Protein AF-A0A7C3HJP2-F1 (afdb_monomer)

Structure (mmCIF, N/CA/C/O backbone):
data_AF-A0A7C3HJP2-F1
#
_entry.id   AF-A0A7C3HJP2-F1
#
loop_
_atom_site.group_PDB
_atom_site.id
_atom_site.type_symbol
_atom_site.label_atom_id
_atom_site.label_alt_id
_atom_site.label_comp_id
_atom_site.label_asym_id
_atom_site.label_entity_id
_atom_site.label_seq_id
_atom_site.pdbx_PDB_ins_code
_atom_site.Cartn_x
_atom_site.Cartn_y
_atom_site.Cartn_z
_atom_site.occupancy
_atom_site.B_iso_or_equiv
_atom_site.auth_seq_id
_atom_site.auth_comp_id
_atom_site.auth_asym_id
_atom_site.auth_atom_id
_atom_site.pdbx_PDB_model_num
ATOM 1 N N . ALA A 1 1 ? 11.685 3.935 -29.382 1.00 89.31 1 ALA A N 1
ATOM 2 C CA . ALA A 1 1 ? 12.474 3.328 -28.287 1.00 89.31 1 ALA A CA 1
ATOM 3 C C . ALA A 1 1 ? 11.681 2.148 -27.738 1.00 89.31 1 ALA A C 1
ATOM 5 O O . ALA A 1 1 ? 10.467 2.251 -27.774 1.00 89.31 1 ALA A O 1
ATOM 6 N N . GLN A 1 2 ? 12.318 1.067 -27.275 1.00 95.06 2 GLN A N 1
ATOM 7 C CA . GLN A 1 2 ? 11.624 -0.051 -26.596 1.00 95.06 2 GLN A CA 1
ATOM 8 C C . GLN A 1 2 ? 11.601 0.114 -25.067 1.00 95.06 2 GLN A C 1
ATOM 10 O O . GLN A 1 2 ? 10.672 -0.340 -24.410 1.00 95.06 2 GLN A O 1
ATOM 15 N N . VAL A 1 3 ? 12.591 0.819 -24.507 1.00 98.31 3 VAL A N 1
ATOM 16 C CA . VAL A 1 3 ? 12.667 1.196 -23.088 1.00 98.31 3 VAL A CA 1
ATOM 17 C C . VAL A 1 3 ? 12.868 2.707 -22.991 1.00 98.31 3 VAL A C 1
ATOM 19 O O . VAL A 1 3 ? 13.673 3.271 -23.735 1.00 98.31 3 VAL A O 1
ATOM 22 N N . ILE A 1 4 ? 12.176 3.356 -22.059 1.00 98.56 4 ILE A N 1
ATOM 23 C CA . ILE A 1 4 ? 12.398 4.746 -21.651 1.00 98.56 4 ILE A CA 1
ATOM 24 C C . ILE A 1 4 ? 12.778 4.746 -20.170 1.00 98.56 4 ILE A C 1
ATOM 26 O O . ILE A 1 4 ? 12.015 4.268 -19.337 1.00 98.56 4 ILE A O 1
ATOM 30 N N . ASN A 1 5 ? 13.939 5.308 -19.832 1.00 98.69 5 ASN A N 1
ATOM 31 C CA . ASN A 1 5 ? 14.351 5.521 -18.446 1.00 98.69 5 ASN A CA 1
ATOM 32 C C . ASN A 1 5 ? 13.962 6.935 -17.986 1.00 98.69 5 ASN A C 1
ATOM 34 O O . ASN A 1 5 ? 14.477 7.924 -18.510 1.00 98.69 5 ASN A O 1
ATOM 38 N N . MET A 1 6 ? 13.097 7.023 -16.981 1.00 98.06 6 MET A N 1
ATOM 39 C CA . MET A 1 6 ? 12.655 8.247 -16.319 1.00 98.06 6 MET A CA 1
ATOM 40 C C . MET A 1 6 ? 13.252 8.320 -14.908 1.00 98.06 6 MET A C 1
ATOM 42 O O . MET A 1 6 ? 12.597 8.032 -13.910 1.00 98.06 6 MET A O 1
ATOM 46 N N . SER A 1 7 ? 14.515 8.744 -14.819 1.00 97.50 7 SER A N 1
ATOM 47 C CA . SER A 1 7 ? 15.210 9.023 -13.549 1.00 97.50 7 SER A CA 1
ATOM 48 C C . SER A 1 7 ? 14.769 10.356 -12.916 1.00 97.50 7 SER A C 1
ATOM 50 O O . SER A 1 7 ? 15.609 11.175 -12.543 1.00 97.50 7 SER A O 1
ATOM 52 N N . LEU A 1 8 ? 13.459 10.585 -12.833 1.00 93.00 8 LEU A N 1
ATOM 53 C CA . LEU A 1 8 ? 12.818 11.784 -12.294 1.00 93.00 8 LEU A CA 1
ATOM 54 C C . LEU A 1 8 ? 11.601 11.390 -11.458 1.00 93.00 8 LEU A C 1
ATOM 56 O O . LEU A 1 8 ? 10.994 10.351 -11.714 1.00 93.00 8 LEU A O 1
ATOM 60 N N . SER A 1 9 ? 11.209 12.252 -10.527 1.00 91.88 9 SER A N 1
ATOM 61 C CA . SER A 1 9 ? 9.939 12.136 -9.820 1.00 91.88 9 SER A CA 1
ATOM 62 C C . SER A 1 9 ? 9.356 13.514 -9.497 1.00 91.88 9 SER A C 1
ATOM 64 O O . SER A 1 9 ? 10.045 14.536 -9.567 1.00 91.88 9 SER A O 1
ATOM 66 N N . MET A 1 10 ? 8.053 13.551 -9.235 1.00 92.44 10 MET A N 1
ATOM 67 C CA . MET A 1 10 ? 7.286 14.751 -8.922 1.00 92.44 10 MET A CA 1
ATOM 68 C C . MET A 1 10 ? 6.106 14.377 -8.026 1.00 92.44 10 MET A C 1
ATOM 70 O O . MET A 1 10 ? 5.335 13.478 -8.360 1.00 92.44 10 MET A O 1
ATOM 74 N N . ALA A 1 11 ? 5.920 15.111 -6.930 1.00 93.62 11 ALA A N 1
ATOM 75 C CA . ALA A 1 11 ? 4.782 14.914 -6.041 1.00 93.62 11 ALA A CA 1
ATOM 76 C C . ALA A 1 11 ? 3.437 15.104 -6.770 1.00 93.62 11 ALA A C 1
ATOM 78 O O . ALA A 1 11 ? 3.261 16.040 -7.556 1.00 93.62 11 ALA A O 1
ATOM 79 N N . GLY A 1 12 ? 2.471 14.243 -6.455 1.00 95.12 12 GLY A N 1
ATOM 80 C CA . GLY A 1 12 ? 1.111 14.294 -6.976 1.00 95.12 12 GLY A CA 1
ATOM 81 C C . GLY A 1 12 ? 0.896 13.537 -8.289 1.00 95.12 12 GLY A C 1
ATOM 82 O O . GLY A 1 12 ? 1.823 13.104 -8.979 1.00 95.12 12 GLY A O 1
ATOM 83 N N . TYR A 1 13 ? -0.380 13.390 -8.644 1.00 96.25 13 TYR A N 1
ATOM 84 C CA . TYR A 1 13 ? -0.814 12.720 -9.864 1.00 96.25 13 TYR A CA 1
ATOM 85 C C . TYR A 1 13 ? -0.793 13.663 -11.074 1.00 96.25 13 TYR A C 1
ATOM 87 O O . TYR A 1 13 ? -1.456 14.704 -11.096 1.00 96.25 13 TYR A O 1
ATOM 95 N N . SER A 1 14 ? -0.087 13.268 -12.135 1.00 97.12 14 SER A N 1
ATOM 96 C CA . SER A 1 14 ? -0.041 13.999 -13.402 1.00 97.12 14 SER A CA 1
ATOM 97 C C . SER A 1 14 ? -0.847 13.293 -14.490 1.00 97.12 14 SER A C 1
ATOM 99 O O . SER A 1 14 ? -0.404 12.308 -15.082 1.00 97.12 14 SER A O 1
ATOM 101 N N . LYS A 1 15 ? -2.012 13.861 -14.832 1.00 97.19 15 LYS A N 1
ATOM 102 C CA . LYS A 1 15 ? -2.855 13.395 -15.953 1.00 97.19 15 LYS A CA 1
ATOM 103 C C . LYS A 1 15 ? -2.087 13.345 -17.276 1.00 97.19 15 LYS A C 1
ATOM 105 O O . LYS A 1 15 ? -2.233 12.389 -18.032 1.00 97.19 15 LYS A O 1
ATOM 110 N N . THR A 1 16 ? -1.274 14.365 -17.546 1.00 97.44 16 THR A N 1
ATOM 111 C CA . THR A 1 16 ? -0.498 14.473 -18.788 1.00 97.44 16 THR A CA 1
ATOM 112 C C . THR A 1 16 ? 0.578 13.398 -18.865 1.00 97.44 16 THR A C 1
ATOM 114 O O . THR A 1 16 ? 0.720 12.755 -19.902 1.00 97.44 16 THR A O 1
ATOM 117 N N . LEU A 1 17 ? 1.305 13.159 -17.767 1.00 97.12 17 LEU A N 1
ATOM 118 C CA . LEU A 1 17 ? 2.334 12.122 -17.748 1.00 97.12 17 LEU A CA 1
ATOM 119 C C . LEU A 1 17 ? 1.712 10.725 -17.844 1.00 97.12 17 LEU A C 1
ATOM 121 O O . LEU A 1 17 ? 2.202 9.900 -18.606 1.00 97.12 17 LEU A O 1
ATOM 125 N N . ALA A 1 18 ? 0.581 10.491 -17.172 1.00 97.81 18 ALA A N 1
ATOM 126 C CA . ALA A 1 18 ? -0.178 9.251 -17.312 1.00 97.81 18 ALA A CA 1
ATOM 127 C C . ALA A 1 18 ? -0.619 9.005 -18.765 1.00 97.81 18 ALA A C 1
ATOM 129 O O . ALA A 1 18 ? -0.468 7.898 -19.272 1.00 97.81 18 ALA A O 1
ATOM 130 N N . ALA A 1 19 ? -1.116 10.029 -19.467 1.00 98.31 19 ALA A N 1
ATOM 131 C CA . ALA A 1 19 ? -1.471 9.911 -20.881 1.00 98.31 19 ALA A CA 1
ATOM 132 C C . ALA A 1 19 ? -0.251 9.599 -21.769 1.00 98.31 19 ALA A C 1
ATOM 134 O O . ALA A 1 19 ? -0.349 8.766 -22.666 1.00 98.31 19 ALA A O 1
ATOM 135 N N . ALA A 1 20 ? 0.905 10.212 -21.498 1.00 98.12 20 ALA A N 1
ATOM 136 C CA . ALA A 1 20 ? 2.138 9.940 -22.236 1.00 98.12 20 ALA A CA 1
ATOM 137 C C . ALA A 1 20 ? 2.668 8.513 -22.002 1.00 98.12 20 ALA A C 1
ATOM 139 O O . ALA A 1 20 ? 3.122 7.864 -22.943 1.00 98.12 20 ALA A O 1
ATOM 140 N N . ILE A 1 21 ? 2.582 8.002 -20.770 1.00 98.25 21 ILE A N 1
ATOM 141 C CA . ILE A 1 21 ? 2.980 6.624 -20.448 1.00 98.25 21 ILE A CA 1
ATOM 142 C C . ILE A 1 21 ? 2.013 5.612 -21.074 1.00 98.25 21 ILE A C 1
ATOM 144 O O . ILE A 1 21 ? 2.479 4.615 -21.618 1.00 98.25 21 ILE A O 1
ATOM 148 N N . ARG A 1 22 ? 0.699 5.886 -21.094 1.00 98.19 22 ARG A N 1
ATOM 149 C CA . ARG A 1 22 ? -0.275 5.061 -21.838 1.00 98.19 22 ARG A CA 1
ATOM 150 C C . ARG A 1 22 ? 0.005 5.056 -23.338 1.00 98.19 22 ARG A C 1
ATOM 152 O O . ARG A 1 22 ? 0.008 4.000 -23.944 1.00 98.19 22 ARG A O 1
ATOM 159 N N . TYR A 1 23 ? 0.344 6.204 -23.923 1.00 98.38 23 TYR A N 1
ATOM 160 C CA . TYR A 1 23 ? 0.761 6.249 -25.326 1.00 98.38 23 TYR A CA 1
ATOM 161 C C . TYR A 1 23 ? 2.002 5.376 -25.586 1.00 98.38 23 TYR A C 1
ATOM 163 O O . TYR A 1 23 ? 2.083 4.694 -26.605 1.00 98.38 23 TYR A O 1
ATOM 171 N N . ALA A 1 24 ? 2.972 5.374 -24.667 1.00 98.38 24 ALA A N 1
ATOM 172 C CA . ALA A 1 24 ? 4.111 4.462 -24.733 1.00 98.38 24 ALA A CA 1
ATOM 173 C C . ALA A 1 24 ? 3.673 2.986 -24.608 1.00 98.38 24 ALA A C 1
ATOM 175 O O . ALA A 1 24 ? 4.194 2.143 -25.337 1.00 98.38 24 ALA A O 1
ATOM 176 N N . ASP A 1 25 ? 2.695 2.685 -23.751 1.00 97.88 25 ASP A N 1
ATOM 177 C CA . ASP A 1 25 ? 2.131 1.341 -23.561 1.00 97.88 25 ASP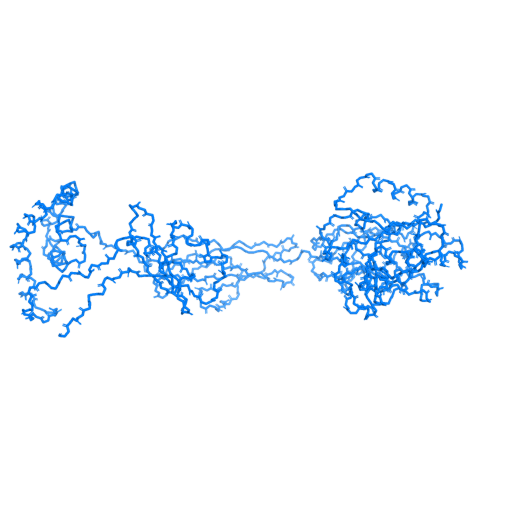 A CA 1
ATOM 178 C C . ASP A 1 25 ? 1.480 0.809 -24.844 1.00 97.88 25 ASP A C 1
ATOM 180 O O . ASP A 1 25 ? 1.841 -0.265 -25.323 1.00 97.88 25 ASP A O 1
ATOM 184 N N . ASP A 1 26 ? 0.629 1.627 -25.472 1.00 97.62 26 ASP A N 1
ATOM 185 C CA . ASP A 1 26 ? -0.052 1.329 -26.741 1.00 97.62 26 ASP A CA 1
ATOM 186 C C . ASP A 1 26 ? 0.934 1.053 -27.895 1.00 97.62 26 ASP A C 1
ATOM 188 O O . ASP A 1 26 ? 0.586 0.419 -28.891 1.00 97.62 26 ASP A O 1
ATOM 192 N N . ASN A 1 27 ? 2.180 1.524 -27.767 1.00 97.81 27 ASN A N 1
ATOM 193 C CA . ASN A 1 27 ? 3.262 1.323 -28.733 1.00 97.81 27 ASN A CA 1
ATOM 194 C C . ASN A 1 27 ? 4.283 0.256 -28.294 1.00 97.81 27 ASN A C 1
ATOM 196 O O . ASN A 1 27 ? 5.352 0.144 -28.898 1.00 97.81 27 ASN A O 1
ATOM 200 N N . GLY A 1 28 ? 3.985 -0.523 -27.252 1.00 97.38 28 GLY A N 1
ATOM 201 C CA . GLY A 1 28 ? 4.834 -1.621 -26.794 1.00 97.38 28 GLY A CA 1
ATOM 202 C C . GLY A 1 28 ? 6.140 -1.178 -26.131 1.00 97.38 28 GLY A C 1
ATOM 203 O O . GLY A 1 28 ? 7.152 -1.875 -26.224 1.00 97.38 28 GLY A O 1
ATOM 204 N N . VAL A 1 29 ? 6.155 -0.001 -25.503 1.00 98.44 29 VAL A N 1
ATOM 205 C CA . VAL A 1 29 ? 7.348 0.593 -24.885 1.00 98.44 29 VAL A CA 1
ATOM 206 C C . VAL A 1 29 ? 7.278 0.452 -23.368 1.00 98.44 29 VAL A C 1
ATOM 208 O O . VAL A 1 29 ? 6.303 0.884 -22.757 1.00 98.44 29 VAL A O 1
ATOM 211 N N . LEU A 1 30 ? 8.329 -0.086 -22.741 1.00 98.44 30 LEU A N 1
ATOM 212 C CA . LEU A 1 30 ? 8.480 -0.059 -21.282 1.00 98.44 30 LEU A CA 1
ATOM 213 C C . LEU A 1 30 ? 8.941 1.314 -20.802 1.00 98.44 30 LEU A C 1
ATOM 215 O O . LEU A 1 30 ? 9.868 1.904 -21.361 1.00 98.44 30 LEU A O 1
ATOM 219 N N . VAL A 1 31 ? 8.343 1.783 -19.713 1.00 98.69 31 VAL A N 1
ATOM 220 C CA . VAL A 1 31 ? 8.785 2.975 -18.989 1.00 98.69 31 VAL A CA 1
ATOM 221 C C . VAL A 1 31 ? 9.338 2.528 -17.643 1.00 98.69 31 VAL A C 1
ATOM 223 O O . VAL A 1 31 ? 8.689 1.782 -16.923 1.00 98.69 31 VAL A O 1
ATOM 226 N N . VAL A 1 32 ? 10.548 2.959 -17.305 1.00 98.88 32 VAL A N 1
ATOM 227 C CA . VAL A 1 32 ? 11.198 2.651 -16.028 1.00 98.88 32 VAL A CA 1
ATOM 228 C C . VAL A 1 32 ? 11.338 3.939 -15.239 1.00 98.88 32 VAL A C 1
ATOM 230 O O . VAL A 1 32 ? 12.030 4.855 -15.674 1.00 98.88 32 VAL A O 1
ATOM 233 N N . SER A 1 33 ? 10.679 4.004 -14.091 1.00 98.69 33 SER A N 1
ATOM 234 C CA . SER A 1 33 ? 10.484 5.215 -13.302 1.00 98.69 33 SER A CA 1
ATOM 235 C C . SER A 1 33 ? 11.201 5.113 -11.962 1.00 98.69 33 SER A C 1
ATOM 237 O O . SER A 1 33 ? 11.043 4.132 -11.238 1.00 98.69 33 SER A O 1
ATOM 239 N N . ALA A 1 34 ? 11.979 6.133 -11.610 1.00 98.75 34 ALA A N 1
ATOM 240 C CA . ALA A 1 34 ? 12.561 6.244 -10.275 1.00 98.75 34 ALA A CA 1
ATOM 241 C C . ALA A 1 34 ? 11.465 6.508 -9.226 1.00 98.75 34 ALA A C 1
ATOM 243 O O . ALA A 1 34 ? 10.575 7.320 -9.467 1.00 98.75 34 ALA A O 1
ATOM 244 N N . ALA A 1 35 ? 11.538 5.845 -8.065 1.00 98.44 35 ALA A N 1
ATOM 245 C CA . ALA A 1 35 ? 10.514 5.973 -7.026 1.00 98.44 35 ALA A CA 1
ATOM 246 C C . ALA A 1 35 ? 10.499 7.336 -6.306 1.00 98.44 35 ALA A C 1
ATOM 248 O O . ALA A 1 35 ? 9.476 7.677 -5.729 1.00 98.44 35 ALA A O 1
ATOM 249 N N . GLY A 1 36 ? 11.600 8.096 -6.331 1.00 98.19 36 GLY A N 1
ATOM 250 C CA . GLY A 1 36 ? 11.768 9.329 -5.548 1.00 98.19 36 GLY A CA 1
ATOM 251 C C . GLY A 1 36 ? 12.754 9.165 -4.386 1.00 98.19 36 GLY A C 1
ATOM 252 O O . GLY A 1 36 ? 13.176 8.048 -4.076 1.00 98.19 36 GLY A O 1
ATOM 253 N N . ASN A 1 37 ? 13.199 10.278 -3.791 1.00 98.12 37 ASN A N 1
ATOM 254 C CA . ASN A 1 37 ? 14.346 10.307 -2.865 1.00 98.12 37 ASN A CA 1
ATOM 255 C C . ASN A 1 37 ? 14.040 10.986 -1.510 1.00 98.12 37 ASN A C 1
ATOM 257 O O . ASN A 1 37 ? 14.921 11.621 -0.931 1.00 98.12 37 ASN A O 1
ATOM 261 N N . ASP A 1 38 ? 12.811 10.851 -1.007 1.00 97.06 38 ASP A N 1
ATOM 262 C CA . ASP A 1 38 ? 12.327 11.516 0.212 1.00 97.06 38 ASP A CA 1
ATOM 263 C C . ASP A 1 38 ? 12.127 10.562 1.414 1.00 97.06 38 ASP A C 1
ATOM 265 O O . ASP A 1 38 ? 11.705 10.991 2.489 1.00 97.06 38 ASP A O 1
ATOM 269 N N . GLY A 1 39 ? 12.417 9.265 1.261 1.00 97.62 39 GLY A N 1
ATOM 270 C CA . GLY A 1 39 ? 12.226 8.235 2.293 1.00 97.62 39 GLY A CA 1
ATOM 271 C C . GLY A 1 39 ? 10.755 7.949 2.630 1.00 97.62 39 GLY A C 1
ATOM 272 O O . GLY A 1 39 ? 10.436 7.499 3.735 1.00 97.62 39 GLY A O 1
ATOM 273 N N . LEU A 1 40 ? 9.838 8.244 1.707 1.00 97.44 40 LEU A N 1
ATOM 274 C CA . LEU A 1 40 ? 8.396 8.186 1.925 1.00 97.44 40 LEU A CA 1
ATOM 275 C C . LEU A 1 40 ? 7.795 6.834 1.526 1.00 97.44 40 LEU A C 1
ATOM 277 O O . LEU A 1 40 ? 8.151 6.249 0.505 1.00 97.44 40 LEU A O 1
ATOM 281 N N . ASP A 1 41 ? 6.809 6.389 2.309 1.00 97.94 41 ASP A N 1
ATOM 282 C CA . ASP A 1 41 ? 5.856 5.367 1.876 1.00 97.94 41 ASP A CA 1
ATOM 283 C C . ASP A 1 41 ? 4.835 5.992 0.914 1.00 97.94 41 ASP A C 1
ATOM 285 O O . ASP A 1 41 ? 4.141 6.954 1.271 1.00 97.94 41 ASP A O 1
ATOM 289 N N . LEU A 1 42 ? 4.767 5.445 -0.295 1.00 97.25 42 LEU A N 1
ATOM 290 C CA . LEU A 1 42 ? 3.890 5.826 -1.394 1.00 97.25 42 LEU A CA 1
ATOM 291 C C . LEU A 1 42 ? 2.659 4.919 -1.506 1.00 97.25 42 LEU A C 1
ATOM 293 O O . LEU A 1 42 ? 1.943 5.005 -2.496 1.00 97.25 42 LEU A O 1
ATOM 297 N N . THR A 1 43 ? 2.411 4.021 -0.548 1.00 93.81 43 THR A N 1
ATOM 298 C CA . THR A 1 43 ? 1.264 3.092 -0.579 1.00 93.81 43 THR A CA 1
ATOM 299 C C . THR A 1 43 ? -0.072 3.828 -0.734 1.00 93.81 43 THR A C 1
ATOM 301 O O . THR A 1 43 ? -0.910 3.387 -1.513 1.00 93.81 43 THR A O 1
ATOM 304 N N . ASP A 1 44 ? -0.224 4.978 -0.068 1.00 91.56 44 ASP A N 1
ATOM 305 C CA . ASP A 1 44 ? -1.429 5.821 -0.097 1.00 91.56 44 ASP A CA 1
ATOM 306 C C . ASP A 1 44 ? -1.123 7.257 -0.582 1.00 91.56 44 ASP A C 1
ATOM 308 O O . ASP A 1 44 ? -1.774 8.221 -0.171 1.00 91.56 44 ASP A O 1
ATOM 312 N N . ARG A 1 45 ? -0.074 7.440 -1.399 1.00 93.81 45 ARG A N 1
ATOM 313 C CA . ARG A 1 45 ? 0.348 8.764 -1.891 1.00 93.81 45 ARG A CA 1
ATOM 314 C C . ARG A 1 45 ? 0.625 8.741 -3.381 1.00 93.81 45 ARG A C 1
ATOM 316 O O . ARG A 1 45 ? 1.245 7.811 -3.878 1.00 93.81 45 ARG A O 1
ATOM 323 N N . ASP A 1 46 ? 0.261 9.827 -4.054 1.00 94.56 46 ASP A N 1
ATOM 324 C CA . ASP A 1 46 ? 0.595 10.021 -5.459 1.00 94.56 46 ASP A CA 1
ATOM 325 C C . ASP A 1 46 ? 1.981 10.656 -5.623 1.00 94.56 46 ASP A C 1
ATOM 327 O O . ASP A 1 46 ? 2.263 11.743 -5.113 1.00 94.56 46 ASP A O 1
ATOM 331 N N . GLU A 1 47 ? 2.812 10.016 -6.434 1.00 96.50 47 GLU A N 1
ATOM 332 C CA . GLU A 1 47 ? 4.067 10.546 -6.963 1.00 96.50 47 GLU A CA 1
ATOM 333 C C . GLU A 1 47 ? 4.231 10.113 -8.422 1.00 96.50 47 GLU A C 1
ATOM 335 O O . GLU A 1 47 ? 4.250 8.926 -8.745 1.00 96.50 47 GLU A O 1
ATOM 340 N N . SER A 1 48 ? 4.311 11.068 -9.339 1.00 97.19 48 SER A N 1
ATOM 341 C CA . SER A 1 48 ? 4.429 10.793 -10.768 1.00 97.19 48 SER A CA 1
ATOM 342 C C . SER A 1 48 ? 5.898 10.811 -11.211 1.00 97.19 48 SER A C 1
ATOM 344 O O . SER A 1 48 ? 6.620 11.734 -10.842 1.00 97.19 48 SER A O 1
ATOM 346 N N . PRO A 1 49 ? 6.354 9.877 -12.065 1.00 97.31 49 PRO A N 1
ATOM 347 C CA . PRO A 1 49 ? 5.604 8.760 -12.643 1.00 97.31 49 PRO A CA 1
ATOM 348 C C . PRO A 1 49 ? 5.538 7.495 -11.773 1.00 97.31 49 PRO A C 1
ATOM 350 O O . PRO A 1 49 ? 4.818 6.572 -12.141 1.00 97.31 49 PRO A O 1
ATOM 353 N N . ALA A 1 50 ? 6.262 7.431 -10.654 1.00 96.38 50 ALA A N 1
ATOM 354 C CA . ALA A 1 50 ? 6.449 6.222 -9.844 1.00 96.38 50 ALA A CA 1
ATOM 355 C C . ALA A 1 50 ? 5.153 5.467 -9.487 1.00 96.38 50 ALA A C 1
ATOM 357 O O . ALA A 1 50 ? 5.115 4.247 -9.541 1.00 96.38 50 ALA A O 1
ATOM 358 N N . THR A 1 51 ? 4.088 6.186 -9.151 1.00 96.69 51 THR A N 1
ATOM 359 C CA . THR A 1 51 ? 2.809 5.629 -8.668 1.00 96.69 51 THR A CA 1
ATOM 360 C C . THR A 1 51 ? 1.753 5.500 -9.763 1.00 96.69 51 THR A C 1
ATOM 362 O O . THR A 1 51 ? 0.649 5.017 -9.517 1.00 96.69 51 THR A O 1
ATOM 365 N N . LEU A 1 52 ? 2.074 5.900 -10.999 1.00 96.25 52 LEU A N 1
ATOM 366 C CA . LEU A 1 52 ? 1.175 5.740 -12.136 1.00 96.25 52 LEU A CA 1
ATOM 367 C C . LEU A 1 52 ? 1.090 4.250 -12.498 1.00 96.25 52 LEU A C 1
ATOM 369 O O . LEU A 1 52 ? 1.948 3.734 -13.220 1.00 96.25 52 LEU A O 1
ATOM 373 N N . ARG A 1 53 ? 0.049 3.569 -11.997 1.00 93.44 53 ARG A N 1
ATOM 374 C CA . ARG A 1 53 ? -0.259 2.157 -12.278 1.00 93.44 53 ARG A CA 1
ATOM 375 C C . ARG A 1 53 ? -0.739 1.982 -13.721 1.00 93.44 53 ARG A C 1
ATOM 377 O O . ARG A 1 53 ? -1.926 1.915 -14.018 1.00 93.44 53 ARG A O 1
ATOM 384 N N . ILE A 1 54 ? 0.212 1.993 -14.645 1.00 95.88 54 ILE A N 1
ATOM 385 C CA . ILE A 1 54 ? 0.010 1.664 -16.055 1.00 95.88 54 ILE A CA 1
ATOM 386 C C . ILE A 1 54 ? 0.860 0.417 -16.326 1.00 95.88 54 ILE A C 1
ATOM 388 O O . ILE A 1 54 ? 2.013 0.384 -15.886 1.00 95.88 54 ILE A O 1
ATOM 392 N N . PRO A 1 55 ? 0.336 -0.617 -17.007 1.00 95.31 55 PRO A N 1
ATOM 393 C CA . PRO A 1 55 ? 1.002 -1.913 -17.121 1.00 95.31 55 PRO A CA 1
ATOM 394 C C . PRO A 1 55 ? 2.467 -1.871 -17.581 1.00 95.31 55 PRO A C 1
ATOM 396 O O . PRO A 1 55 ? 3.277 -2.631 -17.049 1.00 95.31 55 PRO A O 1
ATOM 399 N N . ASN A 1 56 ? 2.843 -0.961 -18.488 1.00 97.31 56 ASN A N 1
ATOM 400 C CA . ASN A 1 56 ? 4.223 -0.798 -18.970 1.00 97.31 56 ASN A CA 1
ATOM 401 C C . ASN A 1 56 ? 5.170 -0.003 -18.057 1.00 97.31 56 ASN A C 1
ATOM 403 O O . ASN A 1 56 ? 6.364 0.059 -18.357 1.00 97.31 56 ASN A O 1
ATOM 407 N N . ASN A 1 57 ? 4.671 0.639 -17.002 1.00 98.25 57 ASN A N 1
ATOM 408 C CA . ASN A 1 57 ? 5.488 1.413 -16.076 1.00 98.25 57 ASN A CA 1
ATOM 409 C C . ASN A 1 57 ? 6.094 0.483 -15.018 1.00 98.25 57 ASN A C 1
ATOM 411 O O . ASN A 1 57 ? 5.377 -0.322 -14.426 1.00 98.25 57 ASN A O 1
ATOM 415 N N . ILE A 1 58 ? 7.402 0.575 -14.792 1.00 98.69 58 ILE A N 1
ATOM 416 C CA . ILE A 1 58 ? 8.128 -0.165 -13.758 1.00 98.69 58 ILE A CA 1
ATOM 417 C C . ILE A 1 58 ? 8.698 0.850 -12.777 1.00 98.69 58 ILE A C 1
ATOM 419 O O . ILE A 1 58 ? 9.613 1.597 -13.121 1.00 98.69 58 ILE A O 1
ATOM 423 N N . SER A 1 59 ? 8.163 0.872 -11.564 1.00 98.56 59 SER A N 1
ATOM 424 C CA . SER A 1 59 ? 8.591 1.771 -10.494 1.00 98.56 59 SER A CA 1
ATOM 425 C C . SER A 1 59 ? 9.719 1.148 -9.670 1.00 98.56 59 SER A C 1
ATOM 427 O O . SER A 1 59 ? 9.621 -0.011 -9.254 1.00 98.56 59 SER A O 1
ATOM 429 N N . VAL A 1 60 ? 10.808 1.897 -9.462 1.00 98.88 60 VAL A N 1
ATOM 430 C CA . VAL A 1 60 ? 12.084 1.358 -8.968 1.00 98.88 60 VAL A CA 1
ATOM 431 C C . VAL A 1 60 ? 12.560 2.060 -7.697 1.00 98.88 60 VAL A C 1
ATOM 433 O O . VAL A 1 60 ? 12.938 3.235 -7.724 1.00 98.88 60 VAL A O 1
ATOM 436 N N . ALA A 1 61 ? 12.623 1.302 -6.601 1.00 98.88 61 ALA A N 1
ATOM 437 C CA . ALA A 1 61 ? 13.279 1.708 -5.359 1.00 98.88 61 ALA A CA 1
ATOM 438 C C . ALA A 1 61 ? 14.807 1.525 -5.422 1.00 98.88 61 ALA A C 1
ATOM 440 O O . ALA A 1 61 ? 15.331 0.679 -6.154 1.00 98.88 61 ALA A O 1
ATOM 441 N N . ALA A 1 62 ? 15.526 2.283 -4.597 1.00 98.81 62 ALA A N 1
ATOM 442 C CA . ALA A 1 62 ? 16.970 2.197 -4.435 1.00 98.81 62 ALA A CA 1
ATOM 443 C C . ALA A 1 62 ? 17.346 1.367 -3.205 1.00 98.81 62 ALA A C 1
ATOM 445 O O . ALA A 1 62 ? 16.836 1.576 -2.104 1.00 98.81 62 ALA A O 1
ATOM 446 N N . ILE A 1 63 ? 18.310 0.469 -3.382 1.00 98.75 63 ILE A N 1
ATOM 447 C CA . ILE A 1 63 ? 18.978 -0.240 -2.284 1.00 98.75 63 ILE A CA 1
ATOM 448 C C . ILE A 1 63 ? 20.463 0.108 -2.222 1.00 98.75 63 ILE A C 1
ATOM 450 O O . ILE A 1 63 ? 21.081 0.503 -3.219 1.00 98.75 63 ILE A O 1
ATOM 454 N N . ILE A 1 64 ? 21.038 -0.094 -1.041 1.00 97.75 64 ILE A N 1
ATOM 455 C CA . ILE A 1 64 ? 22.475 0.031 -0.779 1.00 97.75 64 ILE A CA 1
ATOM 456 C C . ILE A 1 64 ? 23.181 -1.328 -0.910 1.00 97.75 64 ILE A C 1
ATOM 458 O O . ILE A 1 64 ? 22.535 -2.364 -1.067 1.00 97.75 64 ILE A O 1
ATOM 462 N N . GLN A 1 65 ? 24.513 -1.351 -0.794 1.00 94.75 65 GLN A N 1
ATOM 463 C CA . GLN A 1 65 ? 25.341 -2.560 -0.959 1.00 94.75 65 GLN A CA 1
ATOM 464 C C . GLN A 1 65 ? 24.918 -3.730 -0.062 1.00 94.75 65 GLN A C 1
ATOM 466 O O . GLN A 1 65 ? 25.073 -4.884 -0.448 1.00 94.75 65 GLN A O 1
ATOM 471 N N . SER A 1 66 ? 24.379 -3.449 1.128 1.00 94.44 66 SER A N 1
ATOM 472 C CA . SER A 1 66 ? 23.913 -4.483 2.063 1.00 94.44 66 SER A CA 1
ATOM 473 C C . SER A 1 66 ? 22.580 -5.133 1.667 1.00 94.44 66 SER A C 1
ATOM 475 O O . SER A 1 66 ? 22.115 -6.028 2.365 1.00 94.44 66 SER A O 1
ATOM 477 N N . GLY A 1 67 ? 21.933 -4.677 0.589 1.00 94.50 67 GLY A N 1
ATOM 478 C CA . GLY A 1 67 ? 20.603 -5.137 0.183 1.00 94.50 67 GLY A CA 1
ATOM 479 C C . GLY A 1 67 ? 19.450 -4.471 0.940 1.00 94.50 67 GLY A C 1
ATOM 480 O O . GLY A 1 67 ? 18.289 -4.754 0.658 1.00 94.50 67 GLY A O 1
ATOM 481 N N . ARG A 1 68 ? 19.744 -3.573 1.888 1.00 96.06 68 ARG A N 1
ATOM 482 C CA . ARG A 1 68 ? 18.730 -2.751 2.560 1.00 96.06 68 ARG A CA 1
ATOM 483 C C . ARG A 1 68 ? 18.225 -1.655 1.624 1.00 96.06 68 ARG A C 1
ATOM 485 O O . ARG A 1 68 ? 18.999 -1.127 0.823 1.00 96.06 68 ARG A O 1
ATOM 492 N N . LEU A 1 69 ? 16.953 -1.287 1.774 1.00 98.38 69 LEU A N 1
ATOM 493 C CA . LEU A 1 69 ? 16.406 -0.066 1.185 1.00 98.38 69 LEU A CA 1
ATOM 494 C C . LEU A 1 69 ? 17.287 1.125 1.594 1.00 98.38 69 LEU A C 1
ATOM 496 O O . LEU A 1 69 ? 17.681 1.221 2.758 1.00 98.38 69 LEU A O 1
ATOM 500 N N . ALA A 1 70 ? 17.640 1.985 0.641 1.00 98.31 70 ALA A N 1
ATOM 501 C CA . ALA A 1 70 ? 18.365 3.209 0.949 1.00 98.31 70 ALA A CA 1
ATOM 502 C C . ALA A 1 70 ? 17.463 4.148 1.756 1.00 98.31 70 ALA A C 1
ATOM 504 O O . ALA A 1 70 ? 16.284 4.269 1.439 1.00 98.31 70 ALA A O 1
ATOM 505 N N . ASP A 1 71 ? 18.009 4.826 2.768 1.00 97.75 71 ASP A N 1
ATOM 506 C CA . ASP A 1 71 ? 17.206 5.634 3.703 1.00 97.75 71 ASP A CA 1
ATOM 507 C C . ASP A 1 71 ? 16.439 6.772 3.003 1.00 97.75 71 ASP A C 1
ATOM 509 O O . ASP A 1 71 ? 15.377 7.181 3.464 1.00 97.75 71 ASP A O 1
ATOM 513 N N . TYR A 1 72 ? 16.952 7.254 1.867 1.00 98.12 72 TYR A N 1
ATOM 514 C CA . TYR A 1 72 ? 16.284 8.250 1.030 1.00 98.12 72 TYR A CA 1
ATOM 515 C C . TYR A 1 72 ? 15.261 7.639 0.060 1.00 98.12 72 TYR A C 1
ATOM 517 O O . TYR A 1 72 ? 14.464 8.371 -0.504 1.00 98.12 72 TYR A O 1
ATOM 525 N N . SER A 1 73 ? 15.279 6.334 -0.221 1.00 98.62 73 SER A N 1
ATOM 526 C CA . SER A 1 73 ? 14.417 5.770 -1.265 1.00 98.62 73 SER A CA 1
ATOM 527 C C . SER A 1 73 ? 12.960 5.844 -0.842 1.00 98.62 73 SER A C 1
ATOM 529 O O . SER A 1 73 ? 12.583 5.273 0.182 1.00 98.62 73 SER A O 1
ATOM 531 N N . ASN A 1 74 ? 12.121 6.437 -1.687 1.00 98.69 74 ASN A N 1
ATOM 532 C CA . ASN A 1 74 ? 10.689 6.194 -1.582 1.00 98.69 74 ASN A CA 1
ATOM 533 C C . ASN A 1 74 ? 10.410 4.711 -1.878 1.00 98.69 74 ASN A C 1
ATOM 535 O O . ASN A 1 74 ? 11.171 4.033 -2.584 1.00 98.69 74 ASN A O 1
ATOM 539 N N . TYR A 1 75 ? 9.348 4.194 -1.280 1.00 98.62 75 TYR A N 1
ATOM 540 C CA . TYR A 1 75 ? 8.931 2.797 -1.352 1.00 98.62 75 TYR A CA 1
ATOM 541 C C . TYR A 1 75 ? 7.407 2.733 -1.318 1.00 98.62 75 TYR A C 1
ATOM 543 O O . TYR A 1 75 ? 6.753 3.722 -1.020 1.00 98.62 75 TYR A O 1
ATOM 551 N N . GLY A 1 76 ? 6.816 1.587 -1.614 1.00 97.56 76 GLY A N 1
ATOM 552 C CA . GLY A 1 76 ? 5.374 1.423 -1.530 1.00 97.56 76 GLY A CA 1
ATOM 553 C C . GLY A 1 76 ? 4.967 0.003 -1.866 1.00 97.56 76 GLY A C 1
ATOM 554 O O . GLY A 1 76 ? 5.288 -0.511 -2.939 1.00 97.56 76 GLY A O 1
ATOM 555 N N . ARG A 1 77 ? 4.226 -0.627 -0.954 1.00 95.62 77 ARG A N 1
ATOM 556 C CA . ARG A 1 77 ? 3.871 -2.053 -1.024 1.00 95.62 77 ARG A CA 1
ATOM 557 C C . ARG A 1 77 ? 3.048 -2.415 -2.263 1.00 95.62 77 ARG A C 1
ATOM 559 O O . ARG A 1 77 ? 3.088 -3.552 -2.717 1.00 95.62 77 ARG A O 1
ATOM 566 N N . VAL A 1 78 ? 2.292 -1.447 -2.777 1.00 95.44 78 VAL A N 1
ATOM 567 C CA . VAL A 1 78 ? 1.388 -1.587 -3.932 1.00 95.44 78 VAL A CA 1
ATOM 568 C C . VAL A 1 78 ? 1.669 -0.555 -5.029 1.00 95.44 78 VAL A C 1
ATOM 570 O O . VAL A 1 78 ? 0.980 -0.516 -6.042 1.00 95.44 78 VAL A O 1
ATOM 573 N N . THR A 1 79 ? 2.687 0.295 -4.867 1.00 96.25 79 THR A N 1
ATOM 574 C CA . THR A 1 79 ? 2.990 1.398 -5.799 1.00 96.25 79 THR A CA 1
ATOM 575 C C . THR A 1 79 ? 4.408 1.363 -6.363 1.00 96.25 79 THR A C 1
ATOM 577 O O . THR A 1 79 ? 4.626 1.909 -7.440 1.00 96.25 79 THR A O 1
ATOM 580 N N . VAL A 1 80 ? 5.355 0.678 -5.712 1.00 98.31 80 VAL A N 1
ATOM 581 C CA . VAL A 1 80 ? 6.728 0.504 -6.212 1.00 98.31 80 VAL A CA 1
ATOM 582 C C . VAL A 1 80 ? 6.977 -0.965 -6.521 1.00 98.31 80 VAL A C 1
ATOM 584 O O . VAL A 1 80 ? 6.782 -1.812 -5.657 1.00 98.31 80 VAL A O 1
ATOM 587 N N . ASP A 1 81 ? 7.397 -1.297 -7.742 1.00 98.56 81 ASP A N 1
ATOM 588 C CA . ASP A 1 81 ? 7.361 -2.684 -8.212 1.00 98.56 81 ASP A CA 1
ATOM 589 C C . ASP A 1 81 ? 8.572 -3.509 -7.747 1.00 98.56 81 ASP A C 1
ATOM 591 O O . ASP A 1 81 ? 8.429 -4.651 -7.302 1.00 98.56 81 ASP A O 1
ATOM 595 N N . VAL A 1 82 ? 9.779 -2.946 -7.844 1.00 98.69 82 VAL A N 1
ATOM 596 C CA . VAL A 1 82 ? 11.037 -3.668 -7.593 1.00 98.69 82 VAL A CA 1
ATOM 597 C C . VAL A 1 82 ? 12.127 -2.737 -7.074 1.00 98.69 82 VAL A C 1
ATOM 599 O O . VAL A 1 82 ? 12.043 -1.518 -7.214 1.00 98.69 82 VAL A O 1
ATOM 602 N N . ALA A 1 83 ? 13.176 -3.302 -6.480 1.00 98.81 83 ALA A N 1
ATOM 603 C CA . ALA A 1 83 ? 14.359 -2.554 -6.079 1.00 98.81 83 ALA A CA 1
ATOM 604 C C . ALA A 1 83 ? 15.577 -2.838 -6.971 1.00 98.81 83 ALA A C 1
ATOM 606 O O . ALA A 1 83 ? 15.760 -3.942 -7.488 1.00 98.81 83 ALA A O 1
ATOM 607 N N . ALA A 1 84 ? 16.466 -1.855 -7.096 1.00 98.88 84 ALA A N 1
ATOM 608 C CA . ALA A 1 84 ? 17.753 -2.003 -7.770 1.00 98.88 84 ALA A CA 1
ATOM 609 C C . ALA A 1 84 ? 18.860 -1.195 -7.064 1.00 98.88 84 ALA A C 1
ATOM 611 O O . ALA A 1 84 ? 18.557 -0.297 -6.272 1.00 98.88 84 ALA A O 1
ATOM 612 N N . PRO A 1 85 ? 20.151 -1.506 -7.301 1.00 98.75 85 PRO A N 1
ATOM 613 C CA . PRO A 1 85 ? 21.258 -0.772 -6.691 1.00 98.75 85 PRO A CA 1
ATOM 614 C C . PRO A 1 85 ? 21.196 0.730 -6.996 1.00 98.75 85 PRO A C 1
ATOM 616 O O . PRO A 1 85 ? 21.326 1.142 -8.145 1.00 98.75 85 PRO A O 1
ATOM 619 N N . GLY A 1 86 ? 21.006 1.542 -5.955 1.00 98.56 86 GLY A N 1
ATOM 620 C CA . GLY A 1 86 ? 20.971 3.004 -6.047 1.00 98.56 86 GLY A CA 1
ATOM 621 C C . GLY A 1 86 ? 22.072 3.693 -5.242 1.00 98.56 86 GLY A C 1
ATOM 622 O O . GLY A 1 86 ? 22.272 4.886 -5.422 1.00 98.56 86 GLY A O 1
ATOM 623 N N . GLY A 1 87 ? 22.818 2.958 -4.408 1.00 98.44 87 GLY A N 1
ATOM 624 C CA . GLY A 1 87 ? 23.934 3.482 -3.611 1.00 98.44 87 GLY A CA 1
ATOM 625 C C . GLY A 1 87 ? 23.485 4.151 -2.310 1.00 98.44 87 GLY A C 1
ATOM 626 O O . GLY A 1 87 ? 22.320 4.500 -2.152 1.00 98.44 87 GLY A O 1
ATOM 627 N N . ALA A 1 88 ? 24.391 4.308 -1.349 1.00 97.69 88 ALA A N 1
ATOM 628 C CA . ALA A 1 88 ? 24.085 4.981 -0.089 1.00 97.69 88 ALA A CA 1
ATOM 629 C C . ALA A 1 88 ? 24.325 6.488 -0.198 1.00 97.69 88 ALA A C 1
ATOM 631 O O . ALA A 1 88 ? 23.408 7.260 0.080 1.00 97.69 88 ALA A O 1
ATOM 632 N N . HIS A 1 89 ? 25.527 6.921 -0.589 1.00 97.00 89 HIS A N 1
ATOM 633 C CA . HIS A 1 89 ? 25.913 8.335 -0.613 1.00 97.00 89 HIS A CA 1
ATOM 634 C C . HIS A 1 89 ? 26.601 8.712 -1.934 1.00 97.00 89 HIS A C 1
ATOM 636 O O . HIS A 1 89 ? 27.301 7.909 -2.548 1.00 97.00 89 HIS A O 1
ATOM 642 N N . SER A 1 90 ? 26.388 9.948 -2.389 1.00 96.50 90 SER A N 1
ATOM 643 C CA . SER A 1 90 ? 27.118 10.503 -3.535 1.00 96.50 90 SER A CA 1
ATOM 644 C C . SER A 1 90 ? 28.502 10.986 -3.095 1.00 96.50 90 SER A C 1
ATOM 646 O O . SER A 1 90 ? 28.645 11.540 -2.009 1.00 96.50 90 SER A O 1
ATOM 648 N N . GLY A 1 91 ? 29.506 10.842 -3.958 1.00 94.56 91 GLY A N 1
ATOM 649 C CA . GLY A 1 91 ? 30.871 11.325 -3.723 1.00 94.56 91 GLY A CA 1
ATOM 650 C C . GLY A 1 91 ? 31.825 10.315 -3.078 1.00 94.56 91 GLY A C 1
ATOM 651 O O . GLY A 1 91 ? 33.022 10.588 -3.022 1.00 94.56 91 GLY A O 1
ATOM 652 N N . ASP A 1 92 ? 31.345 9.142 -2.657 1.00 94.75 92 ASP A N 1
ATOM 653 C CA . ASP A 1 92 ? 32.185 8.062 -2.135 1.00 94.75 92 ASP A CA 1
ATOM 654 C C . ASP A 1 92 ? 31.826 6.691 -2.734 1.00 94.75 92 ASP A C 1
ATOM 656 O O . ASP A 1 92 ? 30.849 6.536 -3.464 1.00 94.75 92 ASP A O 1
ATOM 660 N N . VAL A 1 93 ? 32.627 5.673 -2.413 1.00 95.12 93 VAL A N 1
ATOM 661 C CA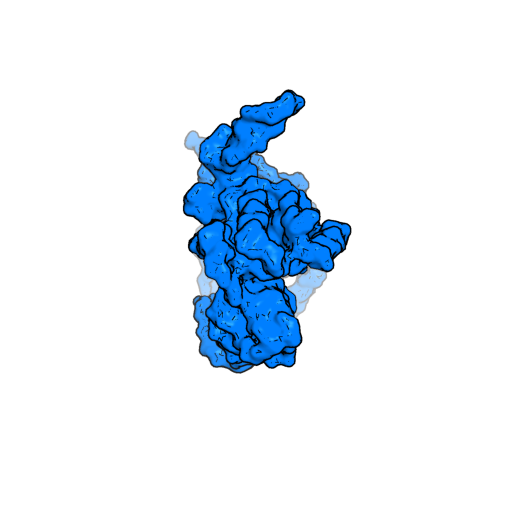 . VAL A 1 93 ? 32.482 4.304 -2.943 1.00 95.12 93 VAL A CA 1
ATOM 662 C C . VAL A 1 93 ? 31.180 3.604 -2.536 1.00 95.12 93 VAL A C 1
ATOM 664 O O . VAL A 1 93 ? 30.897 2.510 -3.023 1.00 95.12 93 VAL A O 1
ATOM 667 N N . SER A 1 94 ? 30.393 4.203 -1.638 1.00 96.62 94 SER A N 1
ATOM 668 C CA . SER A 1 94 ? 29.060 3.718 -1.300 1.00 96.62 94 SER A CA 1
ATOM 669 C C . SER A 1 94 ? 28.004 4.118 -2.346 1.00 96.62 94 SER A C 1
ATOM 671 O O . SER A 1 94 ? 26.913 3.544 -2.347 1.00 96.62 94 SER A O 1
ATOM 673 N N . GLY A 1 95 ? 28.304 5.043 -3.261 1.00 97.31 95 GLY A N 1
ATOM 674 C CA . GLY A 1 95 ? 27.456 5.383 -4.405 1.00 97.31 95 GLY A CA 1
ATOM 675 C C . GLY A 1 95 ? 27.579 4.405 -5.580 1.00 97.31 95 GLY A C 1
ATOM 676 O O . GLY A 1 95 ? 28.347 3.444 -5.559 1.00 97.31 95 GLY A O 1
ATOM 677 N N . ILE A 1 96 ? 26.828 4.670 -6.645 1.00 98.06 96 ILE A N 1
ATOM 678 C CA . ILE A 1 96 ? 26.936 3.991 -7.938 1.00 98.06 96 ILE A CA 1
ATOM 679 C C . ILE A 1 96 ? 27.926 4.758 -8.812 1.00 98.06 96 ILE A C 1
ATOM 681 O O . ILE A 1 96 ? 27.701 5.923 -9.145 1.00 98.06 96 ILE A O 1
ATOM 685 N N . LEU A 1 97 ? 29.019 4.096 -9.190 1.00 96.56 97 LEU A N 1
ATOM 686 C CA . LEU A 1 97 ? 29.991 4.641 -10.132 1.00 96.56 97 LEU A CA 1
ATOM 687 C C . LEU A 1 97 ? 29.387 4.686 -11.535 1.00 96.56 97 LEU A C 1
ATOM 689 O O . LEU A 1 97 ? 28.972 3.657 -12.064 1.00 96.56 97 LEU A O 1
ATOM 693 N N . SER A 1 98 ? 29.374 5.859 -12.157 1.00 95.19 98 SER A N 1
ATOM 694 C CA . SER A 1 98 ? 28.950 6.006 -13.548 1.00 95.19 98 SER A CA 1
ATOM 695 C C . SER A 1 98 ? 29.682 7.154 -14.235 1.00 95.19 98 SER A C 1
ATOM 697 O O . SER A 1 98 ? 30.378 7.945 -13.595 1.00 95.19 98 SER A O 1
ATOM 699 N N . THR A 1 99 ? 29.546 7.232 -15.555 1.00 93.00 99 THR A N 1
ATOM 700 C CA . THR A 1 99 ? 30.085 8.327 -16.365 1.00 93.00 99 THR A CA 1
ATOM 701 C C . THR A 1 99 ? 29.365 9.634 -16.051 1.00 93.00 99 THR A C 1
ATOM 703 O O . THR A 1 99 ? 28.134 9.673 -16.024 1.00 93.00 99 THR A O 1
ATOM 706 N N . LEU A 1 100 ? 30.124 10.712 -15.887 1.00 87.44 100 LEU A N 1
ATOM 707 C CA . LEU A 1 100 ? 29.630 12.065 -15.674 1.00 87.44 100 LEU A CA 1
ATOM 708 C C . LEU A 1 100 ? 29.956 12.963 -16.867 1.00 87.44 100 LEU A C 1
ATOM 710 O O . LEU A 1 100 ? 30.919 12.758 -17.611 1.00 87.44 100 LEU A O 1
ATOM 714 N N . TRP A 1 101 ? 29.133 13.994 -17.035 1.00 80.62 101 TRP A N 1
ATOM 715 C CA . TRP A 1 101 ? 29.384 15.051 -18.000 1.00 80.62 101 TRP A CA 1
ATOM 716 C C . TRP A 1 101 ? 30.222 16.160 -17.358 1.00 80.62 101 TRP A C 1
ATOM 718 O O . TRP A 1 101 ? 29.739 16.853 -16.468 1.00 80.62 101 TRP A O 1
ATOM 728 N N . SER A 1 102 ? 31.448 16.374 -17.838 1.00 70.56 102 SER A N 1
ATOM 729 C CA . SER A 1 102 ? 32.363 17.401 -17.312 1.00 70.56 102 SER A CA 1
ATOM 730 C C . SER A 1 102 ? 32.353 18.721 -18.101 1.00 70.56 102 SER A C 1
ATOM 732 O O . SER A 1 102 ? 33.297 19.502 -18.035 1.00 70.56 102 SER A O 1
ATOM 734 N N . GLY A 1 103 ? 31.315 19.008 -18.897 1.00 66.44 103 GLY A N 1
ATOM 735 C CA . GLY A 1 103 ? 31.225 20.256 -19.678 1.00 66.44 103 GLY A CA 1
ATOM 736 C C . GLY A 1 103 ? 32.162 20.334 -20.895 1.00 66.44 103 GLY A C 1
ATOM 737 O O . GLY A 1 103 ? 31.827 21.014 -21.860 1.00 66.44 103 GLY A O 1
ATOM 738 N N . ALA A 1 104 ? 33.279 19.600 -20.894 1.00 68.81 104 ALA A N 1
ATOM 739 C CA . ALA A 1 104 ? 34.276 19.551 -21.969 1.00 68.81 104 ALA A CA 1
ATOM 740 C C . ALA A 1 104 ? 34.130 18.342 -22.920 1.00 68.81 104 ALA A C 1
ATOM 742 O O . ALA A 1 104 ? 34.925 18.190 -23.842 1.00 68.81 104 ALA A O 1
ATOM 743 N N . GLY A 1 105 ? 33.100 17.510 -22.726 1.00 56.38 105 GLY A N 1
ATOM 744 C CA . GLY A 1 105 ? 32.831 16.330 -23.549 1.00 56.38 105 GLY A CA 1
ATOM 745 C C . GLY A 1 105 ? 33.631 15.101 -23.112 1.00 56.38 105 GLY A C 1
ATOM 746 O O . GLY A 1 105 ? 34.760 14.925 -23.540 1.00 56.38 105 GLY A O 1
ATOM 747 N N . LEU A 1 106 ? 32.969 14.244 -22.321 1.00 62.47 106 LEU A N 1
ATOM 748 C CA . LEU A 1 106 ? 33.341 12.875 -21.917 1.00 62.47 106 LEU A CA 1
ATOM 749 C C . LEU A 1 106 ? 34.706 12.700 -21.219 1.00 62.47 106 LEU A C 1
ATOM 751 O O . LEU A 1 106 ? 35.758 12.973 -21.784 1.00 62.47 106 LEU A O 1
ATOM 755 N N . GLY A 1 107 ? 34.703 12.111 -20.017 1.00 63.94 107 GLY A N 1
ATOM 756 C CA . GLY A 1 107 ? 35.949 11.598 -19.432 1.00 63.94 107 GLY A CA 1
ATOM 757 C C . GLY A 1 107 ? 35.972 11.377 -17.925 1.00 63.94 107 GLY A C 1
ATOM 758 O O . GLY A 1 107 ? 36.916 10.764 -17.435 1.00 63.94 107 GLY A O 1
ATOM 759 N N . GLU A 1 108 ? 34.966 11.834 -17.183 1.00 84.94 108 GLU A N 1
ATOM 760 C CA . GLU A 1 108 ? 34.960 11.693 -15.727 1.00 84.94 108 GLU A CA 1
ATOM 761 C C . GLU A 1 108 ? 33.991 10.605 -15.282 1.00 84.94 108 GLU A C 1
ATOM 763 O O . GLU A 1 108 ? 32.895 10.455 -15.821 1.00 84.94 108 GLU A O 1
ATOM 768 N N . TYR A 1 109 ? 34.416 9.837 -14.287 1.00 91.38 109 TYR A N 1
ATOM 769 C CA . TYR A 1 109 ? 33.555 8.932 -13.545 1.00 91.38 109 TYR A CA 1
ATOM 770 C C . TYR A 1 109 ? 33.322 9.532 -12.168 1.00 91.38 109 TYR A C 1
ATOM 772 O O . TYR A 1 109 ? 34.224 10.137 -11.588 1.00 91.38 109 TYR A O 1
ATOM 780 N N . GLY A 1 110 ? 32.134 9.326 -11.620 1.00 93.25 110 GLY A N 1
ATOM 781 C CA . GLY A 1 110 ? 31.854 9.698 -10.245 1.00 93.25 110 GLY A CA 1
ATOM 782 C C . GLY A 1 110 ? 30.803 8.805 -9.622 1.00 93.25 110 GLY A C 1
ATOM 783 O O . GLY A 1 110 ? 30.064 8.101 -10.311 1.00 93.25 110 GLY A O 1
ATOM 784 N N . TYR A 1 111 ? 30.778 8.832 -8.297 1.00 96.44 111 TYR A N 1
ATOM 785 C CA . TYR A 1 111 ? 29.827 8.080 -7.500 1.00 96.44 111 TYR A CA 1
ATOM 786 C C . TYR A 1 111 ? 28.615 8.951 -7.190 1.00 96.44 111 TYR A C 1
ATOM 788 O O . TYR A 1 111 ? 28.754 9.997 -6.555 1.00 96.44 111 TYR A O 1
ATOM 796 N N . LEU A 1 112 ? 27.433 8.512 -7.616 1.00 96.88 112 LEU A N 1
ATOM 797 C CA . LEU A 1 112 ? 26.157 9.149 -7.288 1.00 96.88 112 LEU A CA 1
ATOM 798 C C . LEU A 1 112 ? 25.231 8.161 -6.582 1.00 96.88 112 LEU A C 1
ATOM 800 O O . LEU A 1 112 ? 25.305 6.959 -6.825 1.00 96.88 112 LEU A O 1
ATOM 804 N N . ALA A 1 113 ? 24.346 8.666 -5.732 1.00 98.31 113 ALA A N 1
ATOM 805 C CA . ALA A 1 113 ? 23.311 7.884 -5.072 1.00 98.31 113 ALA A CA 1
ATOM 806 C C . ALA A 1 113 ? 21.916 8.437 -5.382 1.00 98.31 113 ALA A C 1
ATOM 808 O O . ALA A 1 113 ? 21.725 9.653 -5.447 1.00 98.31 113 ALA A O 1
ATOM 809 N N . GLY A 1 114 ? 20.946 7.544 -5.571 1.00 98.38 114 GLY A N 1
ATOM 810 C CA . GLY A 1 114 ? 19.552 7.901 -5.817 1.00 98.38 114 GLY A CA 1
ATOM 811 C C . GLY A 1 114 ? 18.743 6.780 -6.468 1.00 98.38 114 GLY A C 1
ATOM 812 O O . GLY A 1 114 ? 19.283 5.895 -7.136 1.00 98.38 114 GLY A O 1
ATOM 813 N N . THR A 1 115 ? 17.415 6.871 -6.390 1.00 98.62 115 THR A N 1
ATOM 814 C CA . THR A 1 115 ? 16.512 6.074 -7.246 1.00 98.62 115 THR A CA 1
ATOM 815 C C . THR A 1 115 ? 16.738 6.368 -8.731 1.00 98.62 115 THR A C 1
ATOM 817 O O . THR A 1 115 ? 16.602 5.477 -9.568 1.00 98.62 115 THR A O 1
ATOM 820 N N . SER A 1 116 ? 17.232 7.568 -9.056 1.00 98.00 116 SER A N 1
ATOM 821 C CA . SER A 1 116 ? 17.741 7.940 -10.380 1.00 98.00 116 SER A CA 1
ATOM 822 C C . SER A 1 116 ? 18.911 7.074 -10.868 1.00 98.00 116 SER A C 1
ATOM 824 O O . SER A 1 116 ? 19.088 6.968 -12.081 1.00 98.00 116 SER A O 1
ATOM 826 N N . MET A 1 117 ? 19.685 6.458 -9.966 1.00 98.50 117 MET A N 1
ATOM 827 C CA . MET A 1 117 ? 20.757 5.501 -10.277 1.00 98.50 117 MET A CA 1
ATOM 828 C C . MET A 1 117 ? 20.253 4.050 -10.255 1.00 98.50 117 MET A C 1
ATOM 830 O O . MET A 1 117 ? 20.793 3.207 -10.967 1.00 98.50 117 MET A O 1
ATOM 834 N N . ALA A 1 118 ? 19.185 3.755 -9.511 1.00 98.81 118 ALA A N 1
ATOM 835 C CA . ALA A 1 118 ? 18.540 2.442 -9.503 1.00 98.81 118 ALA A CA 1
ATOM 836 C C . ALA A 1 118 ? 17.750 2.164 -10.798 1.00 98.81 118 ALA A C 1
ATOM 838 O O . ALA A 1 118 ? 17.936 1.119 -11.421 1.00 98.81 118 ALA A O 1
ATOM 839 N N . ALA A 1 119 ? 16.927 3.118 -11.248 1.00 98.81 119 ALA A N 1
ATOM 840 C CA . ALA A 1 119 ? 16.123 3.017 -12.470 1.00 98.81 119 ALA A CA 1
ATOM 841 C C . ALA A 1 119 ? 16.915 2.563 -13.722 1.00 98.81 119 ALA A C 1
ATOM 843 O O . ALA A 1 119 ? 16.492 1.599 -14.368 1.00 98.81 119 ALA A O 1
ATOM 844 N N . PRO A 1 120 ? 18.097 3.126 -14.053 1.00 98.69 120 PRO A N 1
ATOM 845 C CA . PRO A 1 120 ? 18.835 2.711 -15.243 1.00 98.69 120 PRO A CA 1
ATOM 846 C C . PRO A 1 120 ? 19.358 1.270 -15.179 1.00 98.69 120 PRO A C 1
ATOM 848 O O . PRO A 1 120 ? 19.535 0.663 -16.234 1.00 98.69 120 PRO A O 1
ATOM 851 N N . HIS A 1 121 ? 19.544 0.674 -13.993 1.00 98.88 121 HIS A N 1
ATOM 852 C CA . HIS A 1 121 ? 19.853 -0.758 -13.898 1.00 98.88 121 HIS A CA 1
ATOM 853 C C . HIS A 1 121 ? 18.679 -1.619 -14.384 1.00 98.88 121 HIS A C 1
ATOM 855 O O . HIS A 1 121 ? 18.884 -2.591 -15.108 1.00 98.88 121 HIS A O 1
ATOM 861 N N . VAL A 1 122 ? 17.444 -1.247 -14.031 1.00 98.88 122 VAL A N 1
ATOM 862 C CA . VAL A 1 122 ? 16.228 -1.942 -14.487 1.00 98.88 122 VAL A CA 1
ATOM 863 C C . VAL A 1 122 ? 15.997 -1.708 -15.981 1.00 98.88 122 VAL A C 1
ATOM 865 O O . VAL A 1 122 ? 15.684 -2.648 -16.708 1.00 98.88 122 VAL A O 1
ATOM 868 N N . ALA A 1 123 ? 16.218 -0.484 -16.469 1.00 98.81 123 ALA A N 1
ATOM 869 C CA . ALA A 1 123 ? 16.130 -0.177 -17.897 1.00 98.81 123 ALA A CA 1
ATOM 870 C C . ALA A 1 123 ? 17.166 -0.960 -18.723 1.00 98.81 123 ALA A C 1
ATOM 872 O O . ALA A 1 123 ? 16.836 -1.512 -19.774 1.00 98.81 123 ALA A O 1
ATOM 873 N N . GLY A 1 124 ? 18.404 -1.059 -18.226 1.00 98.69 124 GLY A N 1
ATOM 874 C CA . GLY A 1 124 ? 19.456 -1.880 -18.821 1.00 98.69 124 GLY A CA 1
ATOM 875 C C . GLY A 1 124 ? 19.109 -3.369 -18.816 1.00 98.69 124 GLY A C 1
ATOM 876 O O . GLY A 1 124 ? 19.320 -4.045 -19.820 1.00 98.69 124 GLY A O 1
ATOM 877 N N . LEU A 1 125 ? 18.506 -3.872 -17.733 1.00 98.62 125 LEU A N 1
ATOM 878 C CA . LEU A 1 125 ? 18.020 -5.250 -17.663 1.00 98.62 125 LEU A CA 1
ATOM 879 C C . LEU A 1 125 ? 16.907 -5.524 -18.685 1.00 98.62 125 LEU A C 1
ATOM 881 O O . LEU A 1 125 ? 16.963 -6.533 -19.382 1.00 98.62 125 LEU A O 1
ATOM 885 N N . ALA A 1 126 ? 15.934 -4.623 -18.831 1.00 98.50 126 ALA A N 1
ATOM 886 C CA . ALA A 1 126 ? 14.893 -4.751 -19.852 1.00 98.50 126 ALA A CA 1
ATOM 887 C C . ALA A 1 126 ? 15.492 -4.825 -21.267 1.00 98.50 126 ALA A C 1
ATOM 889 O O . ALA A 1 126 ? 15.120 -5.692 -22.059 1.00 98.50 126 ALA A O 1
ATOM 890 N N . ALA A 1 127 ? 16.468 -3.962 -21.568 1.00 98.31 127 ALA A N 1
ATOM 891 C CA . ALA A 1 127 ? 17.186 -3.993 -22.839 1.00 98.31 127 ALA A CA 1
ATOM 892 C C . ALA A 1 127 ? 17.974 -5.301 -23.033 1.00 98.31 127 ALA A C 1
ATOM 894 O O . ALA A 1 127 ? 17.985 -5.845 -24.134 1.00 98.31 127 ALA A O 1
ATOM 895 N N . LEU A 1 128 ? 18.595 -5.831 -21.975 1.00 97.94 128 LEU A N 1
ATOM 896 C CA . LEU A 1 128 ? 19.319 -7.102 -22.017 1.00 97.94 128 LEU A CA 1
ATOM 897 C C . LEU A 1 128 ? 18.381 -8.285 -22.296 1.00 97.94 128 LEU A C 1
ATOM 899 O O . LEU A 1 128 ? 18.705 -9.125 -23.131 1.00 97.94 128 LEU A O 1
ATOM 903 N N . ILE A 1 129 ? 17.200 -8.323 -21.670 1.00 97.38 129 ILE A N 1
ATOM 904 C CA . ILE A 1 129 ? 16.174 -9.340 -21.952 1.00 97.38 129 ILE A CA 1
ATOM 905 C C . ILE A 1 129 ? 15.775 -9.285 -23.432 1.00 97.38 129 ILE A C 1
ATOM 907 O O . ILE A 1 129 ? 15.817 -10.310 -24.112 1.00 97.38 129 ILE A O 1
ATOM 911 N N . TRP A 1 130 ? 15.475 -8.099 -23.966 1.00 96.50 130 TRP A N 1
ATOM 912 C CA . TRP A 1 130 ? 15.145 -7.942 -25.387 1.00 96.50 130 TRP A CA 1
ATOM 913 C C . TRP A 1 130 ? 16.297 -8.277 -26.333 1.00 96.50 130 TRP A C 1
ATOM 915 O O . TRP A 1 130 ? 16.058 -8.794 -27.418 1.00 96.50 130 TRP A O 1
ATOM 925 N N . ALA A 1 131 ? 17.545 -8.025 -25.939 1.00 96.12 131 ALA A N 1
ATOM 926 C CA . ALA A 1 131 ? 18.702 -8.426 -26.733 1.00 96.12 131 ALA A CA 1
ATOM 927 C C . ALA A 1 131 ? 18.809 -9.956 -26.857 1.00 96.12 131 ALA A C 1
ATOM 929 O O . ALA A 1 131 ? 19.274 -10.454 -27.881 1.00 96.12 131 ALA A O 1
ATOM 930 N N . THR A 1 132 ? 18.368 -10.698 -25.835 1.00 94.88 132 THR A N 1
ATOM 931 C CA . THR A 1 132 ? 18.340 -12.170 -25.861 1.00 94.88 132 THR A CA 1
ATOM 932 C C . THR A 1 132 ? 17.106 -12.749 -26.547 1.00 94.88 132 THR A C 1
ATOM 934 O O . THR A 1 132 ? 17.202 -13.806 -27.165 1.00 94.88 132 THR A O 1
ATOM 937 N N . ASP A 1 133 ? 15.965 -12.062 -26.473 1.00 93.81 133 ASP A N 1
ATOM 938 C CA . ASP A 1 133 ? 14.706 -12.488 -27.085 1.00 93.81 133 ASP A CA 1
ATOM 939 C C . ASP A 1 133 ? 13.939 -11.271 -27.646 1.00 93.81 133 ASP A C 1
ATOM 941 O O . ASP A 1 133 ? 13.069 -10.695 -26.978 1.00 93.81 133 ASP A O 1
ATOM 945 N N . PRO A 1 134 ? 14.268 -10.836 -28.880 1.00 94.88 134 PRO A N 1
ATOM 946 C CA . PRO A 1 134 ? 13.705 -9.620 -29.471 1.00 94.88 134 PRO A CA 1
ATOM 947 C C . PRO A 1 134 ? 12.207 -9.701 -29.788 1.00 94.88 134 PRO A C 1
ATOM 949 O O . PRO A 1 134 ? 11.596 -8.676 -30.083 1.00 94.88 134 PRO A O 1
ATOM 952 N N . ALA A 1 135 ? 11.621 -10.904 -29.770 1.00 94.62 135 ALA A N 1
ATOM 953 C CA . ALA A 1 135 ? 10.217 -11.133 -30.100 1.00 94.62 135 ALA A CA 1
ATOM 954 C C . ALA A 1 135 ? 9.273 -10.928 -28.904 1.00 94.62 135 ALA A C 1
ATOM 956 O O . ALA A 1 135 ? 8.053 -10.934 -29.080 1.00 94.62 135 ALA A O 1
ATOM 957 N N . LEU A 1 136 ? 9.807 -10.751 -27.690 1.00 94.50 136 LEU A N 1
ATOM 958 C CA . LEU A 1 136 ? 8.983 -10.556 -26.501 1.00 94.50 136 LEU A CA 1
ATOM 959 C C . LEU A 1 136 ? 8.195 -9.250 -26.558 1.00 94.50 136 LEU A C 1
ATOM 961 O O . LEU A 1 136 ? 8.743 -8.173 -26.794 1.00 94.50 136 LEU A O 1
ATOM 965 N N . GLY A 1 137 ? 6.908 -9.343 -26.227 1.00 95.19 137 GLY A N 1
ATOM 966 C CA . GLY A 1 137 ? 6.113 -8.176 -25.863 1.00 95.19 137 GLY A CA 1
ATOM 967 C C . GLY A 1 137 ? 6.614 -7.557 -24.555 1.00 95.19 137 GLY A C 1
ATOM 968 O O . GLY A 1 137 ? 7.091 -8.258 -23.657 1.00 95.19 137 GLY A O 1
ATOM 969 N N . HIS A 1 138 ? 6.462 -6.242 -24.421 1.00 96.81 138 HIS A N 1
ATOM 970 C CA . HIS A 1 138 ? 6.935 -5.461 -23.275 1.00 96.81 138 HIS A CA 1
ATOM 971 C C . HIS A 1 138 ? 6.386 -5.950 -21.930 1.00 96.81 138 HIS A C 1
ATOM 973 O O . HIS A 1 138 ? 7.127 -5.997 -20.950 1.00 96.81 138 HIS A O 1
ATOM 979 N N . TYR A 1 139 ? 5.137 -6.419 -21.881 1.00 96.38 139 TYR A N 1
ATOM 980 C CA . TYR A 1 139 ? 4.572 -7.040 -20.679 1.00 96.38 139 TYR A CA 1
ATOM 981 C C . TYR A 1 139 ? 5.328 -8.293 -20.240 1.00 96.38 139 TYR A C 1
ATOM 983 O O . TYR A 1 139 ? 5.627 -8.439 -19.059 1.00 96.38 139 TYR A O 1
ATOM 991 N N . ARG A 1 140 ? 5.724 -9.173 -21.166 1.00 96.00 140 ARG A N 1
ATOM 992 C CA . ARG A 1 140 ? 6.521 -10.354 -20.801 1.00 96.00 140 ARG A CA 1
ATOM 993 C C . ARG A 1 140 ? 7.907 -9.970 -20.298 1.00 96.00 140 ARG A C 1
ATOM 995 O O . ARG A 1 140 ? 8.402 -10.598 -19.369 1.00 96.00 140 ARG A O 1
ATOM 1002 N N . VAL A 1 141 ? 8.500 -8.903 -20.836 1.00 97.56 141 VAL A N 1
ATOM 1003 C CA . VAL A 1 141 ? 9.766 -8.362 -20.318 1.00 97.56 141 VAL A CA 1
ATOM 1004 C C . VAL A 1 141 ? 9.605 -7.860 -18.881 1.00 97.56 141 VAL A C 1
ATOM 1006 O O . VAL A 1 141 ? 10.387 -8.259 -18.018 1.00 97.56 141 VAL A O 1
ATOM 1009 N N . LYS A 1 142 ? 8.562 -7.070 -18.581 1.00 97.62 142 LYS A N 1
ATOM 1010 C CA . LYS A 1 142 ? 8.247 -6.667 -17.197 1.00 97.62 142 LYS A CA 1
ATOM 1011 C C . LYS A 1 142 ? 8.028 -7.886 -16.297 1.00 97.62 142 LYS A C 1
ATOM 1013 O O . LYS A 1 142 ? 8.621 -7.958 -15.225 1.00 97.62 142 LYS A O 1
ATOM 1018 N N . GLY A 1 143 ? 7.244 -8.866 -16.749 1.00 96.69 143 GLY A N 1
ATOM 1019 C CA . GLY A 1 143 ? 6.997 -10.109 -16.016 1.00 96.69 143 GLY A CA 1
ATOM 1020 C C . GLY A 1 143 ? 8.285 -10.858 -15.667 1.00 96.69 143 GLY A C 1
ATOM 1021 O O . GLY A 1 143 ? 8.473 -11.239 -14.514 1.00 96.69 143 GLY A O 1
ATOM 1022 N N . ARG A 1 144 ? 9.223 -10.993 -16.614 1.00 97.06 144 ARG A N 1
ATOM 1023 C CA . ARG A 1 144 ? 10.537 -11.613 -16.365 1.00 97.06 144 ARG A CA 1
ATOM 1024 C C . ARG A 1 144 ? 11.366 -10.852 -15.329 1.00 97.06 144 ARG A C 1
ATOM 1026 O O . ARG A 1 144 ? 12.005 -11.495 -14.505 1.00 97.06 144 ARG A O 1
ATOM 1033 N N . ILE A 1 145 ? 11.327 -9.518 -15.327 1.00 97.88 145 ILE A N 1
ATOM 1034 C CA . ILE A 1 145 ? 12.030 -8.693 -14.326 1.00 97.88 145 ILE A CA 1
ATOM 1035 C C . ILE A 1 145 ? 11.450 -8.915 -12.924 1.00 97.88 145 ILE A C 1
ATOM 1037 O O . ILE A 1 145 ? 12.205 -9.118 -11.974 1.00 97.88 145 ILE A O 1
ATOM 1041 N N . LEU A 1 146 ? 10.120 -8.890 -12.786 1.00 97.12 146 LEU A N 1
ATOM 1042 C CA . LEU A 1 146 ? 9.462 -9.067 -11.487 1.00 97.12 146 LEU A CA 1
ATOM 1043 C C . LEU A 1 146 ? 9.661 -10.490 -10.950 1.00 97.12 146 LEU A C 1
ATOM 1045 O O . LEU A 1 146 ? 10.094 -10.665 -9.811 1.00 97.12 146 LEU A O 1
ATOM 1049 N N . ASN A 1 147 ? 9.441 -11.503 -11.791 1.00 96.56 147 ASN A N 1
ATOM 1050 C CA . ASN A 1 147 ? 9.618 -12.916 -11.441 1.00 96.56 147 ASN A CA 1
ATOM 1051 C C . ASN A 1 147 ? 11.085 -13.311 -11.226 1.00 96.56 147 ASN A C 1
ATOM 1053 O O . ASN A 1 147 ? 11.381 -14.235 -10.468 1.00 96.56 147 ASN A O 1
ATOM 1057 N N . GLY A 1 148 ? 12.008 -12.629 -11.905 1.00 96.62 148 GLY A N 1
ATOM 1058 C CA . GLY A 1 148 ? 13.447 -12.828 -11.767 1.00 96.62 148 GLY A CA 1
ATOM 1059 C C . GLY A 1 148 ? 14.034 -12.172 -10.520 1.00 96.62 148 GLY A C 1
ATOM 1060 O O . GLY A 1 148 ? 15.169 -12.478 -10.160 1.00 96.62 148 GLY A O 1
ATOM 1061 N N . SER A 1 149 ? 13.287 -11.298 -9.840 1.00 96.44 149 SER A N 1
ATOM 1062 C CA . SER A 1 149 ? 13.770 -10.624 -8.638 1.00 96.44 149 SER A CA 1
ATOM 1063 C C . SER A 1 149 ? 14.119 -11.610 -7.512 1.00 96.44 149 SER A C 1
ATOM 1065 O O . SER A 1 149 ? 13.579 -12.713 -7.398 1.00 96.44 149 SER A O 1
ATOM 1067 N N . VAL A 1 150 ? 15.085 -11.218 -6.683 1.00 96.50 150 VAL A N 1
ATOM 1068 C CA . VAL A 1 150 ? 15.531 -11.969 -5.509 1.00 96.50 150 VAL A CA 1
ATOM 1069 C C . VAL A 1 150 ? 14.916 -11.320 -4.272 1.00 96.50 150 VAL A C 1
ATOM 1071 O O . VAL A 1 150 ? 15.263 -10.167 -3.984 1.00 96.50 150 VAL A O 1
ATOM 1074 N N . PRO A 1 151 ? 14.040 -12.026 -3.532 1.00 95.50 151 PRO A N 1
ATOM 1075 C CA . PRO A 1 151 ? 13.458 -11.511 -2.301 1.00 95.50 151 PRO A CA 1
ATOM 1076 C C . PRO A 1 151 ? 14.531 -11.148 -1.277 1.00 95.50 151 PRO A C 1
ATOM 1078 O O . PRO A 1 151 ? 15.485 -11.901 -1.067 1.00 95.50 151 PRO A O 1
ATOM 1081 N N . LEU A 1 152 ? 14.358 -10.008 -0.614 1.00 96.12 152 LEU A N 1
ATOM 1082 C CA . LEU A 1 152 ? 15.211 -9.574 0.489 1.00 96.12 152 LEU A CA 1
ATOM 1083 C C . LEU A 1 152 ? 14.319 -9.206 1.670 1.00 96.12 152 LEU A C 1
ATOM 1085 O O . LEU A 1 152 ? 13.381 -8.434 1.513 1.00 96.12 152 LEU A O 1
ATOM 1089 N N . ALA A 1 153 ? 14.637 -9.696 2.871 1.00 91.19 153 ALA A N 1
ATOM 1090 C CA . ALA A 1 153 ? 13.807 -9.466 4.059 1.00 91.19 153 ALA A CA 1
ATOM 1091 C C . ALA A 1 153 ? 13.554 -7.971 4.348 1.00 91.19 153 ALA A C 1
ATOM 1093 O O . ALA A 1 153 ? 12.485 -7.600 4.812 1.00 91.19 153 ALA A O 1
ATOM 1094 N N . GLY A 1 154 ? 14.517 -7.096 4.030 1.00 91.88 154 GLY A N 1
ATOM 1095 C CA . GLY A 1 154 ? 14.368 -5.644 4.185 1.00 91.88 154 GLY A CA 1
ATOM 1096 C C . GLY A 1 154 ? 13.465 -4.965 3.147 1.00 91.88 154 GLY A C 1
ATOM 1097 O O . GLY A 1 154 ? 13.230 -3.764 3.261 1.00 91.88 154 GLY A O 1
ATOM 1098 N N . LEU A 1 155 ? 12.998 -5.702 2.137 1.00 96.19 155 LEU A N 1
ATOM 1099 C CA . LEU A 1 155 ? 12.112 -5.230 1.074 1.00 96.19 155 LEU A CA 1
ATOM 1100 C C . LEU A 1 155 ? 10.703 -5.832 1.157 1.00 96.19 155 LEU A C 1
ATOM 1102 O O . LEU A 1 155 ? 9.814 -5.363 0.444 1.00 96.19 155 LEU A O 1
ATOM 1106 N N . ASP A 1 156 ? 10.487 -6.822 2.026 1.00 92.06 156 ASP A N 1
ATOM 1107 C CA . ASP A 1 156 ? 9.158 -7.371 2.278 1.00 92.06 156 ASP A CA 1
ATOM 1108 C C . ASP A 1 156 ? 8.213 -6.267 2.774 1.00 92.06 156 ASP A C 1
ATOM 1110 O O . ASP A 1 156 ? 8.562 -5.453 3.635 1.00 92.06 156 ASP A O 1
ATOM 1114 N N . GLY A 1 157 ? 7.045 -6.166 2.144 1.00 92.62 157 GLY A N 1
ATOM 1115 C CA . GLY A 1 157 ? 6.099 -5.077 2.379 1.00 92.62 157 GLY A CA 1
ATOM 1116 C C . GLY A 1 157 ? 6.569 -3.674 1.956 1.00 92.62 157 GLY A C 1
ATOM 1117 O O . GLY A 1 157 ? 5.839 -2.716 2.195 1.00 92.62 157 GLY A O 1
ATOM 1118 N N . ARG A 1 158 ? 7.750 -3.513 1.337 1.00 96.56 158 ARG A N 1
ATOM 1119 C CA . ARG A 1 158 ? 8.273 -2.211 0.865 1.00 96.56 158 ARG A CA 1
ATOM 1120 C C . ARG A 1 158 ? 8.122 -2.012 -0.640 1.00 96.56 158 ARG A C 1
ATOM 1122 O O . ARG A 1 158 ? 7.961 -0.880 -1.074 1.00 96.56 158 ARG A O 1
ATOM 1129 N N . VAL A 1 159 ? 8.180 -3.078 -1.430 1.00 97.62 159 VAL A N 1
ATOM 1130 C CA . VAL A 1 159 ? 7.939 -3.067 -2.885 1.00 97.62 159 VAL A CA 1
ATOM 1131 C C . VAL A 1 159 ? 7.104 -4.291 -3.260 1.00 97.62 159 VAL A C 1
ATOM 1133 O O . VAL A 1 159 ? 7.152 -5.290 -2.544 1.00 97.62 159 VAL A O 1
ATOM 1136 N N . VAL A 1 160 ? 6.366 -4.244 -4.371 1.00 96.94 160 VAL A N 1
ATOM 1137 C CA . VAL A 1 160 ? 5.432 -5.303 -4.809 1.00 96.94 160 VAL A CA 1
ATOM 1138 C C . VAL A 1 160 ? 6.122 -6.665 -4.906 1.00 96.94 160 VAL A C 1
ATOM 1140 O O . VAL A 1 160 ? 5.622 -7.655 -4.384 1.00 96.94 160 VAL A O 1
ATOM 1143 N N . SER A 1 161 ? 7.299 -6.720 -5.530 1.00 95.50 161 SER A N 1
ATOM 1144 C CA . SER A 1 161 ? 8.079 -7.961 -5.660 1.00 95.50 161 SER A CA 1
ATOM 1145 C C . SER A 1 161 ? 8.740 -8.434 -4.359 1.00 95.50 161 SER A C 1
ATOM 1147 O O . SER A 1 161 ? 9.252 -9.550 -4.308 1.00 95.50 161 SER A O 1
ATOM 1149 N N . GLY A 1 162 ? 8.817 -7.580 -3.331 1.00 95.12 162 GLY A N 1
ATOM 1150 C CA . GLY A 1 162 ? 9.624 -7.815 -2.130 1.00 95.12 162 GLY A CA 1
ATOM 1151 C C . GLY A 1 162 ? 11.123 -8.010 -2.407 1.00 95.12 162 GLY A C 1
ATOM 1152 O O . GLY A 1 162 ? 11.843 -8.538 -1.556 1.00 95.12 162 GLY A O 1
ATOM 1153 N N . GLY A 1 163 ? 11.609 -7.645 -3.601 1.00 96.69 163 GLY A N 1
ATOM 1154 C CA . GLY A 1 163 ? 12.890 -8.126 -4.107 1.00 96.69 163 GLY A CA 1
ATOM 1155 C C . GLY A 1 163 ? 13.725 -7.113 -4.881 1.00 96.69 163 GLY A C 1
ATOM 1156 O O . GLY A 1 163 ? 13.268 -6.062 -5.336 1.00 96.69 163 GLY A O 1
ATOM 1157 N N . ARG A 1 164 ? 15.003 -7.466 -5.023 1.00 98.25 164 ARG A N 1
ATOM 1158 C CA . ARG A 1 164 ? 15.990 -6.784 -5.867 1.00 98.25 164 ARG A CA 1
ATOM 1159 C C . ARG A 1 164 ? 16.022 -7.435 -7.245 1.00 98.25 164 ARG A C 1
ATOM 1161 O O . ARG A 1 164 ? 16.000 -8.660 -7.320 1.00 98.25 164 ARG A O 1
ATOM 1168 N N . ILE A 1 165 ? 16.169 -6.660 -8.319 1.00 98.50 165 ILE A N 1
ATOM 1169 C CA . ILE A 1 165 ? 16.399 -7.227 -9.656 1.00 98.50 165 ILE A CA 1
ATOM 1170 C C . ILE A 1 165 ? 17.617 -8.159 -9.698 1.00 98.50 165 ILE A C 1
ATOM 1172 O O . ILE A 1 165 ? 18.630 -7.939 -9.027 1.00 98.50 165 ILE A O 1
ATOM 1176 N N . ASP A 1 166 ? 17.536 -9.170 -10.555 1.00 98.00 166 ASP A N 1
ATOM 1177 C CA . ASP A 1 166 ? 18.635 -10.085 -10.824 1.00 98.00 166 ASP A CA 1
ATOM 1178 C C . ASP A 1 166 ? 18.650 -10.456 -12.308 1.00 98.00 166 ASP A C 1
ATOM 1180 O O . ASP A 1 166 ? 17.661 -10.953 -12.854 1.00 98.00 166 ASP A O 1
ATOM 1184 N N . ALA A 1 167 ? 19.759 -10.144 -12.979 1.00 97.19 167 ALA A N 1
ATOM 1185 C CA . ALA A 1 167 ? 19.851 -10.284 -14.424 1.00 97.19 167 ALA A CA 1
ATOM 1186 C C . ALA A 1 167 ? 19.863 -11.749 -14.865 1.00 97.19 167 ALA A C 1
ATOM 1188 O O . ALA A 1 167 ? 19.142 -12.106 -15.791 1.00 97.19 167 ALA A O 1
ATOM 1189 N N . GLU A 1 168 ? 20.629 -12.600 -14.184 1.00 96.12 168 GLU A N 1
ATOM 1190 C CA . GLU A 1 168 ? 20.734 -14.021 -14.516 1.00 96.12 168 GLU A CA 1
ATOM 1191 C C . GLU A 1 168 ? 19.370 -14.703 -14.385 1.00 96.12 168 GLU A C 1
ATOM 1193 O O . GLU A 1 168 ? 18.897 -15.351 -15.320 1.00 96.12 168 GLU A O 1
ATOM 1198 N N . ARG A 1 169 ? 18.678 -14.480 -13.263 1.00 95.81 169 ARG A N 1
ATOM 1199 C CA . ARG A 1 169 ? 17.346 -15.055 -13.039 1.00 95.81 169 ARG A CA 1
ATOM 1200 C C . ARG A 1 169 ? 16.314 -14.553 -14.045 1.00 95.81 169 ARG A C 1
ATOM 1202 O O . ARG A 1 169 ? 15.507 -15.348 -14.519 1.00 95.81 169 ARG A O 1
ATOM 1209 N N . SER A 1 170 ? 16.354 -13.269 -14.399 1.00 96.44 170 SER A N 1
ATOM 1210 C CA . SER A 1 170 ? 15.412 -12.680 -15.365 1.00 96.44 170 SER A CA 1
ATOM 1211 C C . SER A 1 170 ? 15.628 -13.186 -16.798 1.00 96.44 170 SER A C 1
ATOM 1213 O O . SER A 1 170 ? 14.695 -13.188 -17.602 1.00 96.44 170 SER A O 1
ATOM 1215 N N . LEU A 1 171 ? 16.842 -13.639 -17.129 1.00 95.12 171 LEU A N 1
ATOM 1216 C CA . LEU A 1 171 ? 17.187 -14.182 -18.445 1.00 95.12 171 LEU A CA 1
ATOM 1217 C C . LEU A 1 171 ? 16.850 -15.671 -18.610 1.00 95.12 171 LEU A C 1
ATOM 1219 O O . LEU A 1 171 ? 16.776 -16.148 -19.739 1.00 95.12 171 LEU A O 1
ATOM 1223 N N . ASN A 1 172 ? 16.556 -16.396 -17.527 1.00 88.31 172 ASN A N 1
ATOM 1224 C CA . ASN A 1 172 ? 16.279 -17.841 -17.550 1.00 88.31 172 ASN A CA 1
ATOM 1225 C C . ASN A 1 172 ? 14.906 -18.238 -18.139 1.00 88.31 172 ASN A C 1
ATOM 1227 O O . ASN A 1 172 ? 14.426 -19.343 -17.894 1.00 88.31 172 ASN A O 1
ATOM 1231 N N . GLY A 1 173 ? 14.253 -17.363 -18.912 1.00 75.75 173 GLY A N 1
ATOM 1232 C CA . GLY A 1 173 ? 13.007 -17.692 -19.617 1.00 75.75 173 GLY A CA 1
ATOM 1233 C C . GLY A 1 173 ? 11.806 -17.960 -18.703 1.00 75.75 173 GLY A C 1
ATOM 1234 O O . GLY A 1 173 ? 10.951 -18.774 -19.042 1.00 75.75 173 GLY A O 1
ATOM 1235 N N . LEU A 1 174 ? 11.740 -17.304 -17.538 1.00 78.19 174 LEU A N 1
ATOM 1236 C CA . LEU A 1 174 ? 10.635 -17.454 -16.585 1.00 78.19 174 LEU A CA 1
ATOM 1237 C C . LEU A 1 174 ? 9.324 -16.891 -17.161 1.00 78.19 174 LEU A C 1
ATOM 1239 O O . LEU A 1 174 ? 9.039 -15.702 -17.039 1.00 78.19 174 LEU A O 1
ATOM 1243 N N . GLU A 1 175 ? 8.492 -17.752 -17.741 1.00 87.12 175 GLU A N 1
ATOM 1244 C CA . GLU A 1 175 ? 7.126 -17.422 -18.180 1.00 87.12 175 GLU A CA 1
ATOM 1245 C C . GLU A 1 175 ? 6.101 -17.718 -17.070 1.00 87.12 175 GLU A C 1
ATOM 1247 O O . GLU A 1 175 ? 5.079 -18.366 -17.288 1.00 87.12 175 GLU A O 1
ATOM 1252 N N . LEU A 1 176 ? 6.405 -17.267 -15.851 1.00 92.94 176 LEU A N 1
ATOM 1253 C CA . LEU A 1 176 ? 5.489 -17.364 -14.715 1.00 92.94 176 LEU A CA 1
ATOM 1254 C C . LEU A 1 176 ? 4.435 -16.243 -14.774 1.00 92.94 176 LEU A C 1
ATOM 1256 O O . LEU A 1 176 ? 4.715 -15.184 -15.355 1.00 92.94 176 LEU A O 1
ATOM 1260 N N . PRO A 1 177 ? 3.254 -16.439 -14.158 1.00 95.06 177 PRO A N 1
ATOM 1261 C CA . PRO A 1 177 ? 2.295 -15.367 -13.924 1.00 95.06 177 PRO A CA 1
ATOM 1262 C C . PRO A 1 177 ? 2.970 -14.168 -13.256 1.00 95.06 177 PRO A C 1
ATOM 1264 O O . PRO A 1 177 ? 3.774 -14.331 -12.340 1.00 95.06 177 PRO A O 1
ATOM 1267 N N . ALA A 1 178 ? 2.664 -12.960 -13.718 1.00 95.50 178 ALA A N 1
ATOM 1268 C CA . ALA A 1 178 ? 3.098 -11.745 -13.041 1.00 95.50 178 ALA A CA 1
ATOM 1269 C C . ALA A 1 178 ? 1.927 -10.778 -12.929 1.00 95.50 178 ALA A C 1
ATOM 1271 O O . ALA A 1 178 ? 1.399 -10.319 -13.944 1.00 95.50 178 ALA A O 1
ATOM 1272 N N . VAL A 1 179 ? 1.526 -10.479 -11.694 1.00 96.44 179 VAL A N 1
ATOM 1273 C CA . VAL A 1 179 ? 0.487 -9.489 -11.412 1.00 96.44 179 VAL A CA 1
ATOM 1274 C C . VAL A 1 179 ? 1.099 -8.092 -11.482 1.00 96.44 179 VAL A C 1
ATOM 1276 O O . VAL A 1 179 ? 2.060 -7.784 -10.780 1.00 96.44 179 VAL A O 1
ATOM 1279 N N . PHE A 1 180 ? 0.558 -7.250 -12.357 1.00 95.56 180 PHE A N 1
ATOM 1280 C CA . PHE A 1 180 ? 1.015 -5.876 -12.549 1.00 95.56 180 PHE A CA 1
ATOM 1281 C C . PHE A 1 180 ? 0.164 -4.868 -11.824 1.00 95.56 180 PHE A C 1
ATOM 1283 O O . PHE A 1 180 ? 0.686 -3.814 -11.501 1.00 95.56 180 PHE A O 1
ATOM 1290 N N . ASP A 1 181 ? -1.119 -5.128 -11.627 1.00 95.12 181 ASP A N 1
ATOM 1291 C CA . ASP A 1 181 ? -1.978 -4.213 -10.894 1.00 95.12 181 ASP A CA 1
ATOM 1292 C C . ASP A 1 181 ? -3.188 -4.942 -10.334 1.00 95.12 181 ASP A C 1
ATOM 1294 O O . ASP A 1 181 ? -3.639 -5.948 -10.892 1.00 95.12 181 ASP A O 1
ATOM 1298 N N . VAL A 1 182 ? -3.708 -4.417 -9.230 1.00 95.88 182 VAL A N 1
ATOM 1299 C CA . VAL A 1 182 ? -4.930 -4.907 -8.604 1.00 95.88 182 VAL A CA 1
ATOM 1300 C C . VAL A 1 182 ? -5.804 -3.718 -8.239 1.00 95.88 182 VAL A C 1
ATOM 1302 O O . VAL A 1 182 ? -5.346 -2.799 -7.564 1.00 95.88 182 VAL A O 1
ATOM 1305 N N . MET A 1 183 ? -7.069 -3.738 -8.659 1.00 94.50 183 MET A N 1
ATOM 1306 C CA . MET A 1 183 ? -8.007 -2.654 -8.389 1.00 94.50 183 MET A CA 1
ATOM 1307 C C . MET A 1 183 ? -9.360 -3.178 -7.884 1.00 94.50 183 MET A C 1
ATOM 1309 O O . MET A 1 183 ? -9.996 -3.975 -8.576 1.00 94.50 183 MET A O 1
ATOM 1313 N N . PRO A 1 184 ? -9.846 -2.690 -6.728 1.00 94.38 184 PRO A N 1
ATOM 1314 C CA . PRO A 1 184 ? -9.114 -1.896 -5.728 1.00 94.38 184 PRO A CA 1
ATOM 1315 C C . PRO A 1 184 ? -8.061 -2.732 -4.962 1.00 94.38 184 PRO A C 1
ATOM 1317 O O . PRO A 1 184 ? -8.184 -3.947 -4.842 1.00 94.38 184 PRO A O 1
ATOM 1320 N N . THR A 1 185 ? -7.041 -2.079 -4.391 1.00 92.12 185 THR A N 1
ATOM 1321 C CA . THR A 1 185 ? -6.016 -2.720 -3.528 1.00 92.12 185 THR A CA 1
ATOM 1322 C C . THR A 1 185 ? -6.461 -2.886 -2.072 1.00 92.12 185 THR A C 1
ATOM 1324 O O . THR A 1 185 ? -5.807 -3.573 -1.284 1.00 92.12 185 THR A O 1
ATOM 1327 N N . ARG A 1 186 ? -7.569 -2.237 -1.712 1.00 91.25 186 ARG A N 1
ATOM 1328 C CA . ARG A 1 186 ? -8.205 -2.229 -0.397 1.00 91.25 186 ARG A CA 1
ATOM 1329 C C . ARG A 1 186 ? -9.705 -2.383 -0.608 1.00 91.25 186 ARG A C 1
ATOM 1331 O O . ARG A 1 186 ? -10.297 -1.574 -1.320 1.00 91.25 186 ARG A O 1
ATOM 1338 N N . LEU A 1 187 ? -10.292 -3.434 -0.049 1.00 90.00 187 LEU A N 1
ATOM 1339 C CA . LEU A 1 187 ? -11.701 -3.761 -0.255 1.00 90.00 187 LEU A CA 1
ATOM 1340 C C . LEU A 1 187 ? -12.277 -4.602 0.882 1.00 90.00 187 LEU A C 1
ATOM 1342 O O . LEU A 1 187 ? -11.523 -5.325 1.537 1.00 90.00 187 LEU A O 1
ATOM 1346 N N . PRO A 1 188 ? -13.600 -4.545 1.105 1.00 83.56 188 PRO A N 1
ATOM 1347 C CA . PRO A 1 188 ? -14.263 -5.430 2.052 1.00 83.56 188 PRO A CA 1
ATOM 1348 C C . PRO A 1 188 ? -14.200 -6.897 1.604 1.00 83.56 188 PRO A C 1
ATOM 1350 O O . PRO A 1 188 ? -13.920 -7.221 0.442 1.00 83.56 188 PRO A O 1
ATOM 1353 N N . ALA A 1 189 ? -14.484 -7.795 2.543 1.00 81.19 189 ALA A N 1
ATOM 1354 C CA . ALA A 1 189 ? -14.719 -9.203 2.252 1.00 81.19 189 ALA A CA 1
ATOM 1355 C C . ALA A 1 189 ? -15.951 -9.378 1.340 1.00 81.19 189 ALA A C 1
ATOM 1357 O O . ALA A 1 189 ? -16.886 -8.577 1.398 1.00 81.19 189 ALA A O 1
ATOM 1358 N N . GLY A 1 190 ? -15.933 -10.376 0.452 1.00 84.88 190 GLY A N 1
ATOM 1359 C CA . GLY A 1 190 ? -16.936 -10.522 -0.618 1.00 84.88 190 GLY A CA 1
ATOM 1360 C C . GLY A 1 190 ? -16.886 -9.425 -1.697 1.00 84.88 190 GLY A C 1
ATOM 1361 O O . GLY A 1 190 ? -17.778 -9.327 -2.538 1.00 84.88 190 GLY A O 1
ATOM 1362 N N . GLY A 1 191 ? -15.865 -8.567 -1.679 1.00 88.88 191 GLY A N 1
ATOM 1363 C CA . GLY A 1 191 ? -15.657 -7.521 -2.672 1.00 88.88 191 GLY A CA 1
ATOM 1364 C C . GLY A 1 191 ? -15.128 -8.074 -3.997 1.00 88.88 191 GLY A C 1
ATOM 1365 O O . GLY A 1 191 ? -14.331 -9.013 -4.027 1.00 88.88 191 GLY A O 1
ATOM 1366 N N . LEU A 1 192 ? -15.537 -7.456 -5.109 1.00 94.81 192 LEU A N 1
ATOM 1367 C CA . LEU A 1 192 ? -14.992 -7.761 -6.432 1.00 94.81 192 LEU A CA 1
ATOM 1368 C C . LEU A 1 192 ? -13.634 -7.070 -6.617 1.00 94.81 192 LEU A C 1
ATOM 1370 O O . LEU A 1 192 ? -13.502 -5.870 -6.371 1.00 94.81 192 LEU A O 1
ATOM 1374 N N . VAL A 1 193 ? -12.647 -7.822 -7.097 1.00 96.31 193 VAL A N 1
ATOM 1375 C CA . VAL A 1 193 ? -11.301 -7.346 -7.409 1.00 96.31 193 VAL A CA 1
ATOM 1376 C C . VAL A 1 193 ? -10.945 -7.638 -8.865 1.00 96.31 193 VAL A C 1
ATOM 1378 O O . VAL A 1 193 ? -11.151 -8.746 -9.356 1.00 96.31 193 VAL A O 1
ATOM 1381 N N . SER A 1 194 ? -10.386 -6.638 -9.545 1.00 97.25 194 SER A N 1
ATOM 1382 C CA . SER A 1 194 ? -9.825 -6.743 -10.892 1.00 97.25 194 SER A CA 1
ATOM 1383 C C . SER A 1 194 ? -8.309 -6.904 -10.812 1.00 97.25 194 SER A C 1
ATOM 1385 O O . SER A 1 194 ? -7.634 -6.118 -10.150 1.00 97.25 194 SER A O 1
ATOM 1387 N N . ILE A 1 195 ? -7.769 -7.900 -11.508 1.00 97.00 195 ILE A N 1
ATOM 1388 C CA . ILE A 1 195 ? -6.363 -8.305 -11.466 1.00 97.00 195 ILE A CA 1
ATOM 1389 C C . ILE A 1 195 ? -5.808 -8.228 -12.883 1.00 97.00 195 ILE A C 1
ATOM 1391 O O . ILE A 1 195 ? -6.251 -8.964 -13.764 1.00 97.00 195 ILE A O 1
ATOM 1395 N N . GLN A 1 196 ? -4.823 -7.360 -13.102 1.00 96.44 196 GLN A N 1
ATOM 1396 C CA . GLN A 1 196 ? -4.176 -7.183 -14.398 1.00 96.44 196 GLN A CA 1
ATOM 1397 C C . GLN A 1 196 ? -2.747 -7.724 -14.371 1.00 96.44 196 GLN A C 1
ATOM 1399 O O . GLN A 1 196 ? -2.004 -7.503 -13.413 1.00 96.44 196 GLN A O 1
ATOM 1404 N N . GLY A 1 197 ? -2.325 -8.401 -15.435 1.00 95.88 197 GLY A N 1
ATOM 1405 C CA . GLY A 1 197 ? -0.969 -8.926 -15.543 1.00 95.88 197 GLY A CA 1
ATOM 1406 C C . GLY A 1 197 ? -0.690 -9.667 -16.843 1.00 95.88 197 GLY A C 1
ATOM 1407 O O . GLY A 1 197 ? -1.290 -9.393 -17.881 1.00 95.88 197 GLY A O 1
ATOM 1408 N N . VAL A 1 198 ? 0.266 -10.591 -16.790 1.00 95.00 198 VAL A N 1
ATOM 1409 C CA . VAL A 1 198 ? 0.683 -11.402 -17.940 1.00 95.00 198 VAL A CA 1
ATOM 1410 C C . VAL A 1 198 ? 0.877 -12.857 -17.532 1.00 95.00 198 VAL A C 1
ATOM 1412 O O . VAL A 1 198 ? 1.158 -13.158 -16.371 1.00 95.00 198 VAL A O 1
ATOM 1415 N N . ASN A 1 199 ? 0.781 -13.753 -18.516 1.00 93.81 199 ASN A N 1
ATOM 1416 C CA . ASN A 1 199 ? 1.002 -15.192 -18.364 1.00 93.81 199 ASN A CA 1
ATOM 1417 C C . ASN A 1 199 ? 0.029 -15.864 -17.380 1.00 93.81 199 ASN A C 1
ATOM 1419 O O . ASN A 1 199 ? 0.379 -16.850 -16.737 1.00 93.81 199 ASN A O 1
ATOM 1423 N N . PHE A 1 200 ? -1.212 -15.372 -17.287 1.00 93.94 200 PHE A N 1
ATOM 1424 C CA . PHE A 1 200 ? -2.240 -16.040 -16.485 1.00 93.94 200 PHE A CA 1
ATOM 1425 C C . PHE A 1 200 ? -2.762 -17.312 -17.177 1.00 93.94 200 PHE A C 1
ATOM 1427 O O . PHE A 1 200 ? -3.160 -18.265 -16.512 1.00 93.94 200 PHE A O 1
ATOM 1434 N N . GLY A 1 201 ? -2.683 -17.377 -18.509 1.00 88.25 201 GLY A N 1
ATOM 1435 C CA . GLY A 1 201 ? -3.216 -18.485 -19.308 1.00 88.25 201 GLY A CA 1
ATOM 1436 C C . GLY A 1 201 ? -4.629 -18.198 -19.821 1.00 88.25 201 GLY A C 1
ATOM 1437 O O . GLY A 1 201 ? -5.256 -17.224 -19.424 1.00 88.25 201 GLY A O 1
ATOM 1438 N N . ALA A 1 202 ? -5.118 -19.022 -20.750 1.00 75.06 202 ALA A N 1
ATOM 1439 C CA . ALA A 1 202 ? -6.304 -18.698 -21.554 1.00 75.06 202 ALA A CA 1
ATOM 1440 C C . ALA A 1 202 ? -7.666 -18.943 -20.863 1.00 75.06 202 ALA A C 1
ATOM 1442 O O . ALA A 1 202 ? -8.679 -18.478 -21.375 1.00 75.06 202 ALA A O 1
ATOM 1443 N N . SER A 1 203 ? -7.720 -19.683 -19.744 1.00 74.88 203 SER A N 1
ATOM 1444 C CA . SER A 1 203 ? -8.939 -19.899 -18.935 1.00 74.88 203 SER A CA 1
ATOM 1445 C C . SER A 1 203 ? -8.653 -20.729 -17.675 1.00 74.88 203 SER A C 1
ATOM 1447 O O . SER A 1 203 ? -7.714 -21.525 -17.691 1.00 74.88 203 SER A O 1
ATOM 1449 N N . ASN A 1 204 ? -9.543 -20.662 -16.673 1.00 70.38 204 ASN A N 1
ATOM 1450 C CA . ASN A 1 204 ? -9.635 -21.601 -15.537 1.00 70.38 204 ASN A CA 1
ATOM 1451 C C . ASN A 1 204 ? -8.371 -21.711 -14.665 1.00 70.38 204 ASN A C 1
ATOM 1453 O O . ASN A 1 204 ? -8.059 -22.794 -14.167 1.00 70.38 204 ASN A O 1
ATOM 1457 N N . GLY A 1 205 ? -7.638 -20.612 -14.496 1.00 86.81 205 GLY A N 1
ATOM 1458 C CA . GLY A 1 205 ? -6.572 -20.552 -13.504 1.00 86.81 205 GLY A CA 1
ATOM 1459 C C . GLY A 1 205 ? -7.108 -20.360 -12.085 1.00 86.81 205 GLY A C 1
ATOM 1460 O O . GLY A 1 205 ? -8.288 -20.076 -11.871 1.00 86.81 205 GLY A O 1
ATOM 1461 N N . GLU A 1 206 ? -6.221 -20.511 -11.111 1.00 93.44 206 GLU A N 1
ATOM 1462 C CA . GLU A 1 206 ? -6.528 -20.271 -9.704 1.00 93.44 206 GLU A CA 1
ATOM 1463 C C . GLU A 1 206 ? -6.121 -18.847 -9.332 1.00 93.44 206 GLU A C 1
ATOM 1465 O O . GLU A 1 206 ? -5.056 -18.371 -9.722 1.00 93.44 206 GLU A O 1
ATOM 1470 N N . VAL A 1 207 ? -6.956 -18.165 -8.558 1.00 95.94 207 VAL A N 1
ATOM 1471 C CA . VAL A 1 207 ? -6.574 -16.921 -7.893 1.00 95.94 207 VAL A CA 1
ATOM 1472 C C . VAL A 1 207 ? -6.651 -17.179 -6.405 1.00 95.94 207 VAL A C 1
ATOM 1474 O O . VAL A 1 207 ? -7.643 -17.729 -5.940 1.00 95.94 207 VAL A O 1
ATOM 1477 N N . SER A 1 208 ? -5.630 -16.775 -5.663 1.00 95.44 208 SER A N 1
ATOM 1478 C CA . SER A 1 208 ? -5.610 -16.910 -4.209 1.00 95.44 208 SER A CA 1
ATOM 1479 C C . SER A 1 208 ? -5.184 -15.613 -3.546 1.00 95.44 208 SER A C 1
ATOM 1481 O O . SER A 1 208 ? -4.312 -14.926 -4.074 1.00 95.44 208 SER A O 1
ATOM 1483 N N . LEU A 1 209 ? -5.720 -15.318 -2.369 1.00 94.94 209 LEU A N 1
ATOM 1484 C CA . LEU A 1 209 ? -5.316 -14.210 -1.513 1.00 94.94 209 LEU A CA 1
ATOM 1485 C C . LEU A 1 209 ? -4.851 -14.763 -0.170 1.00 94.94 209 LEU A C 1
ATOM 1487 O O . LEU A 1 209 ? -5.585 -15.496 0.479 1.00 94.94 209 LEU A O 1
ATOM 1491 N N . ALA A 1 210 ? -3.615 -14.450 0.229 1.00 91.81 210 ALA A N 1
ATOM 1492 C CA . ALA A 1 210 ? -3.007 -15.005 1.445 1.00 91.81 210 ALA A CA 1
ATOM 1493 C C . ALA A 1 210 ? -3.018 -16.554 1.493 1.00 91.81 210 ALA A C 1
ATOM 1495 O O . ALA A 1 210 ? -3.018 -17.150 2.566 1.00 91.81 210 ALA A O 1
ATOM 1496 N N . GLY A 1 211 ? -3.010 -17.204 0.322 1.00 90.56 211 GLY A N 1
ATOM 1497 C CA . GLY A 1 211 ? -3.098 -18.660 0.177 1.00 90.56 211 GLY A CA 1
ATOM 1498 C C . GLY A 1 211 ? -4.523 -19.227 0.152 1.00 90.56 211 GLY A C 1
ATOM 1499 O O . GLY A 1 211 ? -4.681 -20.422 -0.074 1.00 90.56 211 GLY A O 1
ATOM 1500 N N . GLU A 1 212 ? -5.555 -18.402 0.339 1.00 90.94 212 GLU A N 1
ATOM 1501 C CA . GLU A 1 212 ? -6.957 -18.816 0.244 1.00 90.94 212 GLU A CA 1
ATOM 1502 C C . GLU A 1 212 ? -7.499 -18.583 -1.166 1.00 90.94 212 GLU A C 1
ATOM 1504 O O . GLU A 1 212 ? -7.348 -17.495 -1.721 1.00 90.94 212 GLU A O 1
ATOM 1509 N N . ALA A 1 213 ? -8.134 -19.595 -1.756 1.00 93.19 213 ALA A N 1
ATOM 1510 C CA . ALA A 1 213 ? -8.682 -19.505 -3.105 1.00 93.19 213 ALA A CA 1
ATOM 1511 C C . ALA A 1 213 ? -9.840 -18.492 -3.193 1.00 93.19 213 ALA A C 1
ATOM 1513 O O . ALA A 1 213 ? -10.754 -18.487 -2.367 1.00 93.19 213 ALA A O 1
ATOM 1514 N N . LEU A 1 214 ? -9.816 -17.663 -4.235 1.00 94.69 214 LEU A N 1
ATOM 1515 C CA . LEU A 1 214 ? -10.857 -16.699 -4.573 1.00 94.69 214 LEU A CA 1
ATOM 1516 C C . LEU A 1 214 ? -11.860 -17.288 -5.565 1.00 94.69 214 LEU A C 1
ATOM 1518 O O . LEU A 1 214 ? -11.538 -18.164 -6.371 1.00 94.69 214 LEU A O 1
ATOM 1522 N N . THR A 1 215 ? -13.076 -16.740 -5.571 1.00 94.75 215 THR A N 1
ATOM 1523 C CA . THR A 1 215 ? -14.076 -17.114 -6.577 1.00 94.75 215 THR A CA 1
ATOM 1524 C C . THR A 1 215 ? -13.862 -16.296 -7.844 1.00 94.75 215 THR A C 1
ATOM 1526 O O . THR A 1 215 ? -14.218 -15.122 -7.895 1.00 94.75 215 THR A O 1
ATOM 1529 N N . VAL A 1 216 ? -13.306 -16.910 -8.888 1.00 95.44 216 VAL A N 1
ATOM 1530 C CA . VAL A 1 216 ? -13.153 -16.265 -10.201 1.00 95.44 216 VAL A CA 1
ATOM 1531 C C . VAL A 1 216 ? -14.531 -16.010 -10.821 1.00 95.44 216 VAL A C 1
ATOM 1533 O O . VAL A 1 216 ? -15.335 -16.928 -10.989 1.00 95.44 216 VAL A O 1
ATOM 1536 N N . ARG A 1 217 ? -14.803 -14.750 -11.169 1.00 95.62 217 ARG A N 1
ATOM 1537 C CA . ARG A 1 217 ? -16.044 -14.290 -11.813 1.00 95.62 217 ARG A CA 1
ATOM 1538 C C . ARG A 1 217 ? -15.871 -14.101 -13.313 1.00 95.62 217 ARG A C 1
ATOM 1540 O O . ARG A 1 217 ? -16.767 -14.455 -14.078 1.00 95.62 217 ARG A O 1
ATOM 1547 N N . HIS A 1 218 ? -14.717 -13.594 -13.727 1.00 94.69 218 HIS A N 1
ATOM 1548 C CA . HIS A 1 218 ? -14.383 -13.398 -15.129 1.00 94.69 218 HIS A CA 1
ATOM 1549 C C . HIS A 1 218 ? -12.903 -13.678 -15.375 1.00 94.69 218 HIS A C 1
ATOM 1551 O O . HIS A 1 218 ? -12.054 -13.376 -14.542 1.00 94.69 218 HIS A O 1
ATOM 1557 N N . TRP A 1 219 ? -12.602 -14.250 -16.536 1.00 95.38 219 TRP A N 1
ATOM 1558 C CA . TRP A 1 219 ? -11.245 -14.492 -17.004 1.00 95.38 219 TRP A CA 1
ATOM 1559 C C . TRP A 1 219 ? -11.200 -14.149 -18.487 1.00 95.38 219 TRP A C 1
ATOM 1561 O O . TRP A 1 219 ? -11.936 -14.747 -19.280 1.00 95.38 219 TRP A O 1
ATOM 1571 N N . ASP A 1 220 ? -10.390 -13.165 -18.859 1.00 92.88 220 ASP A N 1
ATOM 1572 C CA . ASP A 1 220 ? -10.330 -12.703 -20.238 1.00 92.88 220 ASP A CA 1
ATOM 1573 C C . ASP A 1 220 ? -9.662 -13.735 -21.161 1.00 92.88 220 ASP A C 1
ATOM 1575 O O . ASP A 1 220 ? -8.794 -14.516 -20.771 1.00 92.88 220 ASP A O 1
ATOM 1579 N N . ALA A 1 221 ? -10.043 -13.736 -22.438 1.00 88.12 221 ALA A N 1
ATOM 1580 C CA . ALA A 1 221 ? -9.459 -14.667 -23.406 1.00 88.12 221 ALA A CA 1
ATOM 1581 C C . ALA A 1 221 ? -7.955 -14.411 -23.650 1.00 88.12 221 ALA A C 1
ATOM 1583 O O . ALA A 1 221 ? -7.241 -15.312 -24.093 1.00 88.12 221 ALA A O 1
ATOM 1584 N N . SER A 1 222 ? -7.472 -13.193 -23.375 1.00 85.56 222 SER A N 1
ATOM 1585 C CA . SER A 1 222 ? -6.055 -12.818 -23.465 1.00 85.56 222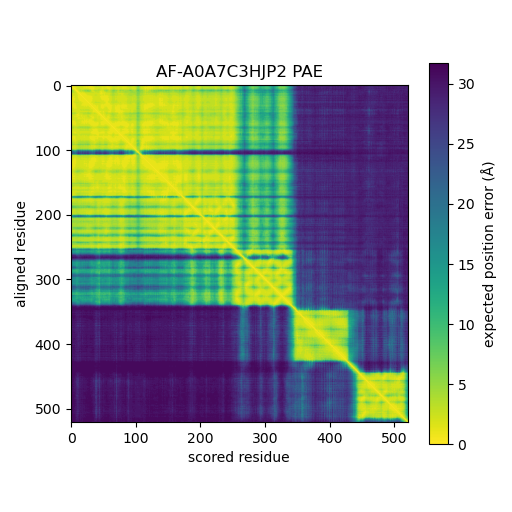 SER A CA 1
ATOM 1586 C C . SER A 1 222 ? -5.192 -13.407 -22.349 1.00 85.56 222 SER A C 1
ATOM 1588 O O . SER A 1 222 ? -3.975 -13.493 -22.525 1.00 85.56 222 SER A O 1
ATOM 1590 N N . GLY A 1 223 ? -5.779 -13.816 -21.221 1.00 86.56 223 GLY A N 1
ATOM 1591 C CA . GLY A 1 223 ? -5.029 -14.259 -20.048 1.00 86.56 223 GLY A CA 1
ATOM 1592 C C . GLY A 1 223 ? -4.225 -13.136 -19.392 1.00 86.56 223 GLY A C 1
ATOM 1593 O O . GLY A 1 223 ? -3.094 -13.367 -18.951 1.00 86.56 223 GLY A O 1
ATOM 1594 N N . SER A 1 224 ? -4.783 -11.925 -19.386 1.00 91.56 224 SER A N 1
ATOM 1595 C CA . SER A 1 224 ? -4.180 -10.701 -18.847 1.00 91.56 224 SER A CA 1
ATOM 1596 C C . SER A 1 224 ? -5.061 -9.960 -17.844 1.00 91.56 224 SER A C 1
ATOM 1598 O O . SER A 1 224 ? -4.562 -9.083 -17.140 1.00 91.56 224 SER A O 1
ATOM 1600 N N . LEU A 1 225 ? -6.346 -10.308 -17.766 1.00 94.75 225 LEU A N 1
ATOM 1601 C CA . LEU A 1 225 ? -7.321 -9.697 -16.875 1.00 94.75 225 LEU A CA 1
ATOM 1602 C C . LEU A 1 225 ? -8.196 -10.776 -16.239 1.00 94.75 225 LEU A C 1
ATOM 1604 O O . LEU A 1 225 ? -8.831 -11.577 -16.928 1.00 94.75 225 LEU A O 1
ATOM 1608 N N . VAL A 1 226 ? -8.254 -10.762 -14.913 1.00 96.25 226 VAL A N 1
ATOM 1609 C CA . VAL A 1 226 ? -9.094 -11.662 -14.123 1.00 96.25 226 VAL A CA 1
ATOM 1610 C C . VAL A 1 226 ? -9.900 -10.835 -13.137 1.00 96.25 226 VAL A C 1
ATOM 1612 O O . VAL A 1 226 ? -9.348 -9.982 -12.450 1.00 96.25 226 VAL A O 1
ATOM 1615 N N . GLU A 1 227 ? -11.196 -11.103 -13.042 1.00 96.75 227 GLU A N 1
ATOM 1616 C CA . GLU A 1 227 ? -12.040 -10.574 -11.975 1.00 96.75 227 GLU A CA 1
ATOM 1617 C C . GLU A 1 227 ? -12.384 -11.711 -11.019 1.00 96.75 227 GLU A C 1
ATOM 1619 O O . GLU A 1 227 ? -12.856 -12.774 -11.436 1.00 96.75 227 GLU A O 1
ATOM 1624 N N . ALA A 1 228 ? -12.151 -11.493 -9.731 1.00 96.31 228 ALA A N 1
ATOM 1625 C CA . ALA A 1 228 ? -12.417 -12.467 -8.685 1.00 96.31 228 ALA A CA 1
ATOM 1626 C C . ALA A 1 228 ? -13.109 -11.803 -7.495 1.00 96.31 228 ALA A C 1
ATOM 1628 O O . ALA A 1 228 ? -13.044 -10.592 -7.318 1.00 96.31 228 ALA A O 1
ATOM 1629 N N . GLU A 1 229 ? -13.786 -12.597 -6.681 1.00 95.19 229 GLU A N 1
ATOM 1630 C CA . GLU A 1 229 ? -14.417 -12.151 -5.443 1.00 95.19 229 GLU A CA 1
ATOM 1631 C C . GLU A 1 229 ? -13.582 -12.604 -4.247 1.00 95.19 229 GLU A C 1
ATOM 1633 O O . GLU A 1 229 ? -13.164 -13.768 -4.182 1.00 95.19 229 GLU A O 1
ATOM 1638 N N . THR A 1 230 ? -13.316 -11.678 -3.326 1.00 91.19 230 THR A N 1
ATOM 1639 C CA . THR A 1 230 ? -12.595 -11.960 -2.080 1.00 91.19 230 THR A CA 1
ATOM 1640 C C . THR A 1 230 ? -13.417 -12.886 -1.181 1.00 91.19 230 THR A C 1
ATOM 1642 O O . THR A 1 230 ? -14.647 -12.907 -1.285 1.00 91.19 230 THR A O 1
ATOM 1645 N N . PRO A 1 231 ? -12.785 -13.683 -0.299 1.00 85.94 231 PRO A N 1
ATOM 1646 C CA . PRO A 1 231 ? -13.539 -14.515 0.627 1.00 85.94 231 PRO A CA 1
ATOM 1647 C C . PRO A 1 231 ? -14.357 -13.630 1.572 1.00 85.94 231 PRO A C 1
ATOM 1649 O O . PRO A 1 231 ? -14.032 -12.458 1.758 1.00 85.94 231 PRO A O 1
ATOM 1652 N N . THR A 1 232 ? -15.402 -14.193 2.179 1.00 82.38 232 THR A N 1
ATOM 1653 C CA . THR A 1 232 ? -16.242 -13.500 3.175 1.00 82.38 232 THR A CA 1
ATOM 1654 C C . THR A 1 232 ? -15.539 -13.321 4.519 1.00 82.38 232 THR A C 1
ATOM 1656 O O . THR A 1 232 ? -15.835 -12.372 5.225 1.00 82.38 232 THR A O 1
ATOM 1659 N N . CYS A 1 233 ? -14.588 -14.196 4.845 1.00 82.06 233 CYS A N 1
ATOM 1660 C CA . CYS A 1 233 ? -13.653 -14.054 5.959 1.00 82.06 233 CYS A CA 1
ATOM 1661 C C . CYS A 1 233 ? -12.268 -14.439 5.443 1.00 82.06 233 CYS A C 1
ATOM 1663 O O . CYS A 1 233 ? -12.158 -15.429 4.723 1.00 82.06 233 CYS A O 1
ATOM 1665 N N . GLY A 1 234 ? -11.228 -13.683 5.776 1.00 81.56 234 GLY A N 1
ATOM 1666 C CA . GLY A 1 234 ? -9.880 -13.979 5.303 1.00 81.56 234 GLY A CA 1
ATOM 1667 C C . GLY A 1 234 ? -8.873 -12.889 5.640 1.00 81.56 234 GLY A C 1
ATOM 1668 O O . GLY A 1 234 ? -9.202 -11.800 6.097 1.00 81.56 234 GLY A O 1
ATOM 1669 N N . ASN A 1 235 ? -7.599 -13.155 5.393 1.00 85.12 235 ASN A N 1
ATOM 1670 C CA . ASN A 1 235 ? -6.547 -12.217 5.769 1.00 85.12 235 ASN A CA 1
ATOM 1671 C C . ASN A 1 235 ? -6.117 -11.327 4.601 1.00 85.12 235 ASN A C 1
ATOM 1673 O O . ASN A 1 235 ? -6.073 -11.744 3.445 1.00 85.12 235 ASN A O 1
ATOM 1677 N N . SER A 1 236 ? -5.720 -10.094 4.927 1.00 91.00 236 SER A N 1
ATOM 1678 C CA . SER A 1 236 ? -4.911 -9.287 4.010 1.00 91.00 236 SER A CA 1
ATOM 1679 C C . SER A 1 236 ? -3.631 -10.044 3.655 1.00 91.00 236 SER A C 1
ATOM 1681 O O . SER A 1 236 ? -3.032 -10.698 4.512 1.00 91.00 236 SER A O 1
ATOM 1683 N N . GLY A 1 237 ? -3.166 -9.930 2.418 1.00 93.06 237 GLY A N 1
ATOM 1684 C CA . GLY A 1 237 ? -1.980 -10.660 1.997 1.00 93.06 237 GLY A CA 1
ATOM 1685 C C . GLY A 1 237 ? -1.676 -10.521 0.521 1.00 93.06 237 GLY A C 1
ATOM 1686 O O . GLY A 1 237 ? -2.226 -9.674 -0.178 1.00 93.06 237 GLY A O 1
ATOM 1687 N N . VAL A 1 238 ? -0.761 -11.361 0.050 1.00 94.25 238 VAL A N 1
ATOM 1688 C CA . VAL A 1 238 ? -0.379 -11.387 -1.359 1.00 94.25 238 VAL A CA 1
ATOM 1689 C C . VAL A 1 238 ? -1.440 -12.147 -2.147 1.00 94.25 238 VAL A C 1
ATOM 1691 O O . VAL A 1 238 ? -1.725 -13.312 -1.865 1.00 94.25 238 VAL A O 1
ATOM 1694 N N . LEU A 1 239 ? -2.013 -11.468 -3.134 1.00 96.31 239 LEU A N 1
ATOM 1695 C CA . LEU A 1 239 ? -2.802 -12.052 -4.200 1.00 96.31 239 LEU A CA 1
ATOM 1696 C C . LEU A 1 239 ? -1.861 -12.684 -5.224 1.00 96.31 239 LEU A C 1
ATOM 1698 O O . LEU A 1 239 ? -0.922 -12.042 -5.698 1.00 96.31 239 LEU A O 1
ATOM 1702 N N . GLN A 1 240 ? -2.122 -13.936 -5.576 1.00 95.50 240 GLN A N 1
ATOM 1703 C CA . GLN A 1 240 ? -1.375 -14.688 -6.578 1.00 95.50 240 GLN A CA 1
ATOM 1704 C C . GLN A 1 240 ? -2.320 -15.285 -7.615 1.00 95.50 240 GLN A C 1
ATOM 1706 O O . GLN A 1 240 ? -3.466 -15.615 -7.314 1.00 95.50 240 GLN A O 1
ATOM 1711 N N . VAL A 1 241 ? -1.800 -15.452 -8.829 1.00 95.69 241 VAL A N 1
ATOM 1712 C CA . VAL A 1 241 ? -2.476 -16.146 -9.926 1.00 95.69 241 VAL A CA 1
ATOM 1713 C C . VAL A 1 241 ? -1.682 -17.413 -10.240 1.00 95.69 241 VAL A C 1
ATOM 1715 O O . VAL A 1 241 ? -0.470 -17.355 -10.430 1.00 95.69 241 VAL A O 1
ATOM 1718 N N . ASN A 1 242 ? -2.356 -18.560 -10.261 1.00 93.44 242 ASN A N 1
ATOM 1719 C CA . ASN A 1 242 ? -1.801 -19.903 -10.457 1.00 93.44 242 ASN A CA 1
ATOM 1720 C C . ASN A 1 242 ? -0.659 -20.281 -9.489 1.00 93.44 242 ASN A C 1
ATOM 1722 O O . ASN A 1 242 ? 0.229 -21.051 -9.856 1.00 93.44 242 ASN A O 1
ATOM 1726 N N . GLY A 1 243 ? -0.654 -19.722 -8.271 1.00 87.75 243 GLY A N 1
ATOM 1727 C CA . GLY A 1 243 ? 0.265 -20.099 -7.185 1.00 87.75 243 GLY A CA 1
ATOM 1728 C C . GLY A 1 243 ? 1.763 -19.904 -7.469 1.00 87.75 243 GLY A C 1
ATOM 1729 O O . GLY A 1 243 ? 2.596 -20.472 -6.764 1.00 87.75 243 GLY A O 1
ATOM 1730 N N . ALA A 1 244 ? 2.129 -19.142 -8.503 1.00 85.88 244 ALA A N 1
ATOM 1731 C CA . ALA A 1 244 ? 3.514 -18.959 -8.926 1.00 85.88 244 ALA A CA 1
ATOM 1732 C C . ALA A 1 244 ? 3.790 -17.525 -9.397 1.00 85.88 244 ALA A C 1
ATOM 1734 O O . ALA A 1 244 ? 2.881 -16.795 -9.782 1.00 85.88 244 ALA A O 1
ATOM 1735 N N . GLY A 1 245 ? 5.072 -17.151 -9.406 1.00 89.75 245 GLY A N 1
ATOM 1736 C CA . GLY A 1 245 ? 5.528 -15.837 -9.862 1.00 89.75 245 GLY A CA 1
ATOM 1737 C C . GLY A 1 245 ? 5.207 -14.693 -8.895 1.00 89.75 245 GLY A C 1
ATOM 1738 O O . GLY A 1 245 ? 5.024 -14.900 -7.693 1.00 89.75 245 GLY A O 1
ATOM 1739 N N . SER A 1 246 ? 5.214 -13.466 -9.413 1.00 91.75 246 SER A N 1
ATOM 1740 C CA . SER A 1 246 ? 5.050 -12.242 -8.637 1.00 91.75 246 SER A CA 1
ATOM 1741 C C . SER A 1 246 ? 3.574 -11.977 -8.361 1.00 91.75 246 SER A C 1
ATOM 1743 O O . SER A 1 246 ? 2.773 -11.831 -9.290 1.00 91.75 246 SER A O 1
ATOM 1745 N N . GLY A 1 247 ? 3.236 -11.881 -7.078 1.00 93.62 247 GLY A N 1
ATOM 1746 C CA . GLY A 1 247 ? 1.908 -11.493 -6.622 1.00 93.62 247 GLY A CA 1
ATOM 1747 C C . GLY A 1 247 ? 1.783 -9.996 -6.354 1.00 93.62 247 GLY A C 1
ATOM 1748 O O . GLY A 1 247 ? 2.670 -9.207 -6.678 1.00 93.62 247 GLY A O 1
ATOM 1749 N N . PHE A 1 248 ? 0.671 -9.617 -5.733 1.00 95.62 248 PHE A N 1
ATOM 1750 C CA . PHE A 1 248 ? 0.360 -8.231 -5.409 1.00 95.62 248 PHE A CA 1
ATOM 1751 C C . PHE A 1 248 ? -0.359 -8.141 -4.065 1.00 95.62 248 PHE A C 1
ATOM 1753 O O . PHE A 1 248 ? -1.277 -8.913 -3.810 1.00 95.62 248 PHE A O 1
ATOM 1760 N N . TYR A 1 249 ? 0.039 -7.226 -3.182 1.00 95.44 249 TYR A N 1
ATOM 1761 C CA . TYR A 1 249 ? -0.579 -7.154 -1.858 1.00 95.44 249 TYR A CA 1
ATOM 1762 C C . TYR A 1 249 ? -1.974 -6.521 -1.914 1.00 95.44 249 TYR A C 1
ATOM 1764 O O . TYR A 1 249 ? -2.147 -5.430 -2.453 1.00 95.44 249 TYR A O 1
ATOM 1772 N N . VAL A 1 250 ? -2.945 -7.167 -1.275 1.00 95.12 250 VAL A N 1
ATOM 1773 C CA . VAL A 1 250 ? -4.323 -6.695 -1.134 1.00 95.12 250 VAL A CA 1
ATOM 1774 C C . VAL A 1 250 ? -4.684 -6.607 0.345 1.00 95.12 250 VAL A C 1
ATOM 1776 O O . VAL A 1 250 ? -4.392 -7.508 1.134 1.00 95.12 250 VAL A O 1
ATOM 1779 N N . THR A 1 251 ? -5.314 -5.497 0.724 1.00 91.88 251 THR A N 1
ATOM 1780 C CA . THR A 1 251 ? -5.833 -5.270 2.075 1.00 91.88 251 THR A CA 1
ATOM 1781 C C . THR A 1 251 ? -7.316 -5.614 2.108 1.00 91.88 251 THR A C 1
ATOM 1783 O O . THR A 1 251 ? -8.108 -4.987 1.408 1.00 91.88 251 THR A O 1
ATOM 1786 N N . LEU A 1 252 ? -7.692 -6.589 2.932 1.00 88.56 252 LEU A N 1
ATOM 1787 C CA . LEU A 1 252 ? -9.091 -6.878 3.225 1.00 88.56 252 LEU A CA 1
ATOM 1788 C C . LEU A 1 252 ? -9.542 -6.064 4.434 1.00 88.56 252 LEU A C 1
ATOM 1790 O O . LEU A 1 252 ? -8.954 -6.155 5.513 1.00 88.56 252 LEU A O 1
ATOM 1794 N N . GLU A 1 253 ? -10.590 -5.272 4.250 1.00 81.94 253 GLU A N 1
ATOM 1795 C CA . GLU A 1 253 ? -11.214 -4.488 5.312 1.00 81.94 253 GLU A CA 1
ATOM 1796 C C . GLU A 1 253 ? -12.241 -5.360 6.035 1.00 81.94 253 GLU A C 1
ATOM 1798 O O . GLU A 1 253 ? -13.367 -5.537 5.566 1.00 81.94 253 GLU A O 1
ATOM 1803 N N . GLN A 1 254 ? -11.803 -5.972 7.140 1.00 75.31 254 GLN A N 1
ATOM 1804 C CA . GLN A 1 254 ? -12.603 -6.940 7.901 1.00 75.31 254 GLN A CA 1
ATOM 1805 C C . GLN A 1 254 ? -12.647 -6.682 9.403 1.00 75.31 254 GLN A C 1
ATOM 1807 O O . GLN A 1 254 ? -13.025 -7.564 10.155 1.00 75.31 254 GLN A O 1
ATOM 1812 N N . GLN A 1 255 ? -12.217 -5.508 9.873 1.00 77.69 255 GLN A N 1
ATOM 1813 C CA . GLN A 1 255 ? -12.335 -5.220 11.300 1.00 77.69 255 GLN A CA 1
ATOM 1814 C C . GLN A 1 255 ? -13.717 -4.641 11.607 1.00 77.69 255 GLN A C 1
ATOM 1816 O O . GLN A 1 255 ? -14.128 -3.695 10.929 1.00 77.69 255 GLN A O 1
ATOM 1821 N N . PRO A 1 256 ? -14.405 -5.146 12.645 1.00 88.50 256 PRO A N 1
ATOM 1822 C CA . PRO A 1 256 ? -15.601 -4.501 13.141 1.00 88.50 256 PRO A CA 1
ATOM 1823 C C . PRO A 1 256 ? -15.240 -3.146 13.755 1.00 88.50 256 PRO A C 1
ATOM 1825 O O . PRO A 1 256 ? -14.114 -2.896 14.180 1.00 88.50 256 PRO A O 1
ATOM 1828 N N . GLU A 1 257 ? -16.217 -2.263 13.856 1.00 91.12 257 GLU A N 1
ATOM 1829 C CA . GLU A 1 257 ? -16.132 -1.016 14.600 1.00 91.12 257 GLU A CA 1
ATOM 1830 C C . GLU A 1 257 ? -17.101 -1.069 15.776 1.00 91.12 257 GLU A C 1
ATOM 1832 O O . GLU A 1 257 ? -18.168 -1.682 15.702 1.00 91.12 257 GLU A O 1
ATOM 1837 N N . VAL A 1 258 ? -16.748 -0.414 16.882 1.00 95.31 258 VAL A N 1
ATOM 1838 C CA . VAL A 1 258 ? -17.655 -0.262 18.019 1.00 95.31 258 VAL A CA 1
ATOM 1839 C C . VAL A 1 258 ? -17.479 1.086 18.699 1.00 95.31 258 VAL A C 1
ATOM 1841 O O . VAL A 1 258 ? -16.375 1.611 18.825 1.00 95.31 258 VAL A O 1
ATOM 1844 N N . SER A 1 259 ? -18.585 1.646 19.179 1.00 93.81 259 SER A N 1
ATOM 1845 C CA . SER A 1 259 ? -18.602 2.837 20.023 1.00 93.81 259 SER A CA 1
ATOM 1846 C C . SER A 1 259 ? -19.507 2.644 21.237 1.00 93.81 259 SER A C 1
ATOM 1848 O O . SER A 1 259 ? -20.503 1.923 21.175 1.00 93.81 259 SER A O 1
ATOM 1850 N N . ILE A 1 260 ? -19.165 3.300 22.352 1.00 92.19 260 ILE A N 1
ATOM 1851 C CA . ILE A 1 260 ? -19.963 3.281 23.586 1.00 92.19 260 ILE A CA 1
ATOM 1852 C C . ILE A 1 260 ? -20.818 4.545 23.680 1.00 92.19 260 ILE A C 1
ATOM 1854 O O . ILE A 1 260 ? -20.306 5.669 23.749 1.00 92.19 260 ILE A O 1
ATOM 1858 N N . ALA A 1 261 ? -22.125 4.358 23.816 1.00 87.25 261 ALA A N 1
ATOM 1859 C CA . ALA A 1 261 ? -23.075 5.366 24.252 1.00 87.25 261 ALA A CA 1
ATOM 1860 C C . ALA A 1 261 ? -23.395 5.179 25.746 1.00 87.25 261 ALA A C 1
ATOM 1862 O O . ALA A 1 261 ? -23.924 4.152 26.175 1.00 87.25 261 ALA A O 1
ATOM 1863 N N . ALA A 1 262 ? -23.070 6.205 26.538 1.00 78.38 262 ALA A N 1
ATOM 1864 C CA . ALA A 1 262 ? -23.304 6.250 27.977 1.00 78.38 262 ALA A CA 1
ATOM 1865 C C . ALA A 1 262 ? -23.901 7.613 28.392 1.00 78.38 262 ALA A C 1
ATOM 1867 O O . ALA A 1 262 ? -23.458 8.646 27.867 1.00 78.38 262 ALA A O 1
ATOM 1868 N N . PRO A 1 263 ? -24.872 7.645 29.326 1.00 69.81 263 PRO A N 1
ATOM 1869 C CA . PRO A 1 263 ? -25.367 8.876 29.942 1.00 69.81 263 PRO A CA 1
ATOM 1870 C C . PRO A 1 263 ? -24.249 9.697 30.592 1.00 69.81 263 PRO A C 1
ATOM 1872 O O . PRO A 1 263 ? -23.288 9.150 31.125 1.00 69.81 263 PRO A O 1
ATOM 1875 N N . SER A 1 264 ? -24.390 11.024 30.585 1.00 57.72 264 SER A N 1
ATOM 1876 C CA . SER A 1 264 ? -23.387 11.939 31.149 1.00 57.72 264 SER A CA 1
ATOM 1877 C C . SER A 1 264 ? -23.422 12.036 32.679 1.00 57.72 264 SER A C 1
ATOM 1879 O O . SER A 1 264 ? -22.476 12.562 33.254 1.00 57.72 264 SER A O 1
ATOM 1881 N N . ARG A 1 265 ? -24.520 11.619 33.329 1.00 63.50 265 ARG A N 1
ATOM 1882 C CA . ARG A 1 265 ? -24.743 11.708 34.784 1.00 63.50 265 ARG A CA 1
ATOM 1883 C C . ARG A 1 265 ? -25.738 10.637 35.225 1.00 63.50 265 ARG A C 1
ATOM 1885 O O . ARG A 1 265 ? -26.722 10.422 34.518 1.00 63.50 265 ARG A O 1
ATOM 1892 N N . VAL A 1 266 ? -25.533 10.037 36.398 1.00 55.81 266 VAL A N 1
ATOM 1893 C CA . VAL A 1 266 ? -26.553 9.202 37.055 1.00 55.81 266 VAL A CA 1
ATOM 1894 C C . VAL A 1 266 ? -26.778 9.654 38.487 1.00 55.81 266 VAL A C 1
ATOM 1896 O O . VAL A 1 266 ? -25.832 9.903 39.229 1.00 55.81 266 VAL A O 1
ATOM 1899 N N . ALA A 1 267 ? -28.063 9.722 38.822 1.00 53.00 267 ALA A N 1
ATOM 1900 C CA . ALA A 1 267 ? -28.643 9.885 40.137 1.00 53.00 267 ALA A CA 1
ATOM 1901 C C . ALA A 1 267 ? -29.485 8.633 40.421 1.00 53.00 267 ALA A C 1
ATOM 1903 O O . ALA A 1 267 ? -30.431 8.378 39.682 1.00 53.00 267 ALA A O 1
ATOM 1904 N N . ASP A 1 268 ? -29.053 7.839 41.402 1.00 53.31 268 ASP A N 1
ATOM 1905 C CA . ASP A 1 268 ? -29.843 7.053 42.368 1.00 53.31 268 ASP A CA 1
ATOM 1906 C C . ASP A 1 268 ? -29.018 5.864 42.869 1.00 53.31 268 ASP A C 1
ATOM 1908 O O . ASP A 1 268 ? -28.221 5.274 42.142 1.00 53.31 268 ASP A O 1
ATOM 1912 N N . THR A 1 269 ? -29.169 5.550 44.156 1.00 55.34 269 THR A N 1
ATOM 1913 C CA . THR A 1 269 ? -28.609 4.333 44.746 1.00 55.34 269 THR A CA 1
ATOM 1914 C C . THR A 1 269 ? -29.564 3.172 44.450 1.00 55.34 269 THR A C 1
ATOM 1916 O O . THR A 1 269 ? -30.763 3.305 44.701 1.00 55.34 269 THR A O 1
ATOM 1919 N N . PRO A 1 270 ? -29.080 2.029 43.926 1.00 61.72 270 PRO A N 1
ATOM 1920 C CA . PRO A 1 270 ? -27.682 1.684 43.632 1.00 61.72 270 PRO A CA 1
ATOM 1921 C C . PRO A 1 270 ? -27.127 2.403 42.388 1.00 61.72 270 PRO A C 1
ATOM 1923 O O . PRO A 1 270 ? -27.826 2.492 41.379 1.00 61.72 270 PRO A O 1
ATOM 1926 N N . TYR A 1 271 ? -25.862 2.858 42.452 1.00 75.44 271 TYR A N 1
ATOM 1927 C CA . TYR A 1 271 ? -25.188 3.597 41.373 1.00 75.44 271 TYR A CA 1
ATOM 1928 C C . TYR A 1 271 ? -25.092 2.745 40.100 1.00 75.44 271 TYR A C 1
ATOM 1930 O O . TYR A 1 271 ? -24.136 1.995 39.901 1.00 75.44 271 TYR A O 1
ATOM 1938 N N . THR A 1 272 ? -26.108 2.828 39.248 1.00 81.06 272 THR A N 1
ATOM 1939 C CA . THR A 1 272 ? -26.264 1.957 38.082 1.00 81.06 272 THR A CA 1
ATOM 1940 C C . THR A 1 272 ? -26.337 2.774 36.804 1.00 81.06 272 THR A C 1
ATOM 1942 O O . THR A 1 272 ? -27.120 3.710 36.690 1.00 81.06 272 THR A O 1
ATOM 1945 N N . LEU A 1 273 ? -25.520 2.427 35.813 1.00 83.88 273 LEU A N 1
ATOM 1946 C CA . LEU A 1 273 ? -25.492 3.098 34.515 1.00 83.88 273 LEU A CA 1
ATOM 1947 C C . LEU A 1 273 ? -25.934 2.120 33.437 1.00 83.88 273 LEU A C 1
ATOM 1949 O O . LEU A 1 273 ? -25.360 1.039 33.303 1.00 83.88 273 LEU A O 1
ATOM 1953 N N . ARG A 1 274 ? -26.912 2.520 32.622 1.00 88.00 274 ARG A N 1
ATOM 1954 C CA . ARG A 1 274 ? -27.173 1.810 31.372 1.00 88.00 274 ARG A CA 1
ATOM 1955 C C . ARG A 1 274 ? -26.100 2.193 30.359 1.00 88.00 274 ARG A C 1
ATOM 1957 O O . ARG A 1 274 ? -25.997 3.357 29.976 1.00 88.00 274 ARG A O 1
ATOM 1964 N N . LEU A 1 275 ? -25.312 1.211 29.951 1.00 90.31 275 LEU A N 1
ATOM 1965 C CA . LEU A 1 275 ? -24.340 1.320 28.876 1.00 90.31 275 LEU A CA 1
ATOM 1966 C C . LEU A 1 275 ? -24.930 0.663 27.634 1.00 90.31 275 LEU A C 1
ATOM 1968 O O . LEU A 1 275 ? -25.564 -0.386 27.727 1.00 90.31 275 LEU A O 1
ATOM 1972 N N . SER A 1 276 ? -24.721 1.291 26.487 1.00 93.19 276 SER A N 1
ATOM 1973 C CA . SER A 1 276 ? -25.135 0.773 25.184 1.00 93.19 276 SER A CA 1
ATOM 1974 C C . SER A 1 276 ? -23.970 0.889 24.218 1.00 93.19 276 SER A C 1
ATOM 1976 O O . SER A 1 276 ? -23.214 1.860 24.280 1.00 93.19 276 SER A O 1
ATOM 1978 N N . ALA A 1 277 ? -23.796 -0.094 23.347 1.00 94.56 277 ALA A N 1
ATOM 1979 C CA . ALA A 1 277 ? -22.798 -0.063 22.292 1.00 94.56 277 ALA A CA 1
ATOM 1980 C C . ALA A 1 277 ? -23.472 -0.056 20.925 1.00 94.56 277 ALA A C 1
ATOM 1982 O O . ALA A 1 277 ? -24.508 -0.682 20.721 1.00 94.56 277 ALA A O 1
ATOM 1983 N N . GLN A 1 278 ? -22.851 0.629 19.974 1.00 93.00 278 GLN A N 1
ATOM 1984 C CA . GLN A 1 278 ? -23.161 0.474 18.559 1.00 93.00 278 GLN A CA 1
ATOM 1985 C C . GLN A 1 278 ? -21.960 -0.184 17.909 1.00 93.00 278 GLN A C 1
ATOM 1987 O O . GLN A 1 278 ? -20.899 0.434 17.823 1.00 93.00 278 GLN A O 1
ATOM 1992 N N . GLY A 1 279 ? -22.133 -1.454 17.547 1.00 90.56 279 GLY A N 1
ATOM 1993 C CA . GLY A 1 279 ? -21.154 -2.220 16.791 1.00 90.56 279 GLY A CA 1
ATOM 1994 C C . GLY A 1 279 ? -21.615 -2.363 15.347 1.00 90.56 279 GLY A C 1
ATOM 1995 O O . GLY A 1 279 ? -22.802 -2.585 15.104 1.00 90.56 279 GLY A O 1
ATOM 1996 N N . SER A 1 280 ? -20.692 -2.237 14.408 1.00 88.62 280 SER A N 1
ATOM 1997 C CA . SER A 1 280 ? -20.930 -2.447 12.983 1.00 88.62 280 SER A CA 1
ATOM 1998 C C . SER A 1 280 ? -19.781 -3.240 12.401 1.00 88.62 280 SER A C 1
ATOM 2000 O O . SER A 1 280 ? -18.635 -3.016 12.765 1.00 88.62 280 SER A O 1
ATOM 2002 N N . ASP A 1 281 ? -20.085 -4.126 11.472 1.00 85.25 281 ASP A N 1
ATOM 2003 C CA . ASP A 1 281 ? -19.084 -4.833 10.694 1.00 85.25 281 ASP A CA 1
ATOM 2004 C C . ASP A 1 281 ? -19.337 -4.513 9.211 1.00 85.25 281 ASP A C 1
ATOM 2006 O O . ASP A 1 281 ? -20.475 -4.671 8.754 1.00 85.25 281 ASP A O 1
ATOM 2010 N N . PRO A 1 282 ? -18.339 -3.995 8.471 1.00 72.81 282 PRO A N 1
ATOM 2011 C CA . PRO A 1 282 ? -18.478 -3.689 7.051 1.00 72.81 282 PRO A CA 1
ATOM 2012 C C . PRO A 1 282 ? -18.885 -4.873 6.166 1.00 72.81 282 PRO A C 1
ATOM 2014 O O . PRO A 1 282 ? -19.447 -4.641 5.094 1.00 72.81 282 PRO A O 1
ATOM 2017 N N . ASN A 1 283 ? -18.572 -6.111 6.554 1.00 70.25 283 ASN A N 1
ATOM 2018 C CA . ASN A 1 283 ? -18.701 -7.273 5.670 1.00 70.25 283 ASN A CA 1
ATOM 2019 C C . ASN A 1 283 ? -19.412 -8.484 6.297 1.00 70.25 283 ASN A C 1
ATOM 2021 O O . ASN A 1 283 ? -19.690 -9.462 5.601 1.00 70.25 283 ASN A O 1
ATOM 2025 N N . GLY A 1 284 ? -19.765 -8.375 7.569 1.00 77.94 284 GLY A N 1
ATOM 2026 C CA . GLY A 1 284 ? -20.440 -9.415 8.315 1.00 77.94 284 GLY A CA 1
ATOM 2027 C C . GLY A 1 284 ? -21.414 -8.837 9.328 1.00 77.94 284 GLY A C 1
ATOM 2028 O O . GLY A 1 284 ? -22.158 -7.881 9.072 1.00 77.94 284 GLY A O 1
ATOM 2029 N N . ARG A 1 285 ? -21.467 -9.464 10.496 1.00 87.06 285 ARG A N 1
ATOM 2030 C CA . ARG A 1 285 ? -22.300 -9.023 11.613 1.00 87.06 285 ARG A CA 1
ATOM 2031 C C . ARG A 1 285 ? -21.574 -9.233 12.927 1.00 87.06 285 ARG A C 1
ATOM 2033 O O . ARG A 1 285 ? -20.934 -10.252 13.155 1.00 87.06 285 ARG A O 1
ATOM 2040 N N . ILE A 1 286 ? -21.816 -8.328 13.868 1.00 92.25 286 ILE A N 1
ATOM 2041 C CA . ILE A 1 286 ? -21.382 -8.530 15.249 1.00 92.25 286 ILE A CA 1
ATOM 2042 C C . ILE A 1 286 ? -22.127 -9.730 15.841 1.00 92.25 286 ILE A C 1
ATOM 2044 O O . ILE A 1 286 ? -23.359 -9.749 15.889 1.00 92.25 286 ILE A O 1
ATOM 2048 N N . THR A 1 287 ? -21.381 -10.737 16.289 1.00 93.56 287 THR A N 1
ATOM 2049 C CA . THR A 1 287 ? -21.929 -11.942 16.927 1.00 93.56 287 THR A CA 1
ATOM 2050 C C . THR A 1 287 ? -21.875 -11.869 18.446 1.00 93.56 287 THR A C 1
ATOM 2052 O O . THR A 1 287 ? -22.620 -12.585 19.121 1.00 93.56 287 THR A O 1
ATOM 2055 N N . GLN A 1 288 ? -21.012 -11.008 18.991 1.00 95.81 288 GLN A N 1
ATOM 2056 C CA . GLN A 1 288 ? -20.684 -11.008 20.407 1.00 95.81 288 GLN A CA 1
ATOM 2057 C C . GLN A 1 288 ? -20.285 -9.617 20.913 1.00 95.81 288 GLN A C 1
ATOM 2059 O O . GLN A 1 288 ? -19.550 -8.891 20.249 1.00 95.81 288 GLN A O 1
ATOM 2064 N N . TYR A 1 289 ? -20.721 -9.292 22.129 1.00 96.81 289 TYR A N 1
ATOM 2065 C CA . TYR A 1 289 ? -20.312 -8.140 22.927 1.00 96.81 289 TYR A CA 1
ATOM 2066 C C . TYR A 1 289 ? -19.763 -8.618 24.273 1.00 96.81 289 TYR A C 1
ATOM 2068 O O . TYR A 1 289 ? -20.368 -9.442 24.959 1.00 96.81 289 TYR A O 1
ATOM 2076 N N . GLU A 1 290 ? -18.652 -8.040 24.697 1.00 96.88 290 GLU A N 1
ATOM 2077 C CA . GLU A 1 290 ? -18.035 -8.223 26.006 1.00 96.88 290 GLU A CA 1
ATOM 2078 C C . GLU A 1 290 ? -17.807 -6.840 26.609 1.00 96.88 290 GLU A C 1
ATOM 2080 O O . GLU A 1 290 ? -17.268 -5.956 25.951 1.00 96.88 290 GLU A O 1
ATOM 2085 N N . TRP A 1 291 ? -18.217 -6.622 27.856 1.00 95.62 291 TRP A N 1
ATOM 2086 C CA . TRP A 1 291 ? -18.083 -5.308 28.493 1.00 95.62 291 TRP A CA 1
ATOM 2087 C C . TRP A 1 291 ? -17.128 -5.351 29.669 1.00 95.62 291 TRP A C 1
ATOM 2089 O O . TRP A 1 291 ? -17.199 -6.276 30.467 1.00 95.62 291 TRP A O 1
ATOM 2099 N N . ASP A 1 292 ? -16.328 -4.309 29.813 1.00 94.12 292 ASP A N 1
ATOM 2100 C CA . ASP A 1 292 ? -15.543 -3.987 30.998 1.00 94.12 292 ASP A CA 1
ATOM 2101 C C . ASP A 1 292 ? -16.220 -2.808 31.708 1.00 94.12 292 ASP A C 1
ATOM 2103 O O . ASP A 1 292 ? -16.462 -1.751 31.116 1.00 94.12 292 ASP A O 1
ATOM 2107 N N . THR A 1 293 ? -16.569 -2.994 32.978 1.00 88.19 293 THR A N 1
ATOM 2108 C CA . THR A 1 293 ? -17.265 -1.977 33.780 1.00 88.19 293 THR A CA 1
ATOM 2109 C C . THR A 1 293 ? -16.320 -1.022 34.515 1.00 88.19 293 THR A C 1
ATOM 2111 O O . THR A 1 293 ? -16.778 -0.220 35.325 1.00 88.19 293 THR A O 1
ATOM 2114 N N . GLY A 1 294 ? -15.020 -1.061 34.221 1.00 82.31 294 GLY A N 1
ATOM 2115 C CA . GLY A 1 294 ? -14.003 -0.164 34.768 1.00 82.31 294 GLY A CA 1
ATOM 2116 C C . GLY A 1 294 ? -12.976 -0.827 35.680 1.00 82.31 294 GLY A C 1
ATOM 2117 O O . GLY A 1 294 ? -12.212 -0.108 36.323 1.00 82.31 294 GLY A O 1
ATOM 2118 N N . ASP A 1 295 ? -12.955 -2.158 35.753 1.00 80.94 295 ASP A N 1
ATOM 2119 C CA . ASP A 1 295 ? -11.980 -2.940 36.521 1.00 80.94 295 ASP A CA 1
ATOM 2120 C C . ASP A 1 295 ? -10.881 -3.559 35.639 1.00 80.94 295 ASP A C 1
ATOM 2122 O O . ASP A 1 295 ? -9.941 -4.163 36.161 1.00 80.94 295 ASP A O 1
ATOM 2126 N N . GLY A 1 296 ? -10.956 -3.373 34.317 1.00 82.94 296 GLY A N 1
ATOM 2127 C CA . GLY A 1 296 ? -10.007 -3.945 33.366 1.00 82.94 296 GLY A CA 1
ATOM 2128 C C . GLY A 1 296 ? -10.338 -5.385 32.973 1.00 82.94 296 GLY A C 1
ATOM 2129 O O . GLY A 1 296 ? -9.545 -6.009 32.262 1.00 82.94 296 GLY A O 1
ATOM 2130 N N . VAL A 1 297 ? -11.464 -5.941 33.444 1.00 88.56 297 VAL A N 1
ATOM 2131 C CA . VAL A 1 297 ? -11.857 -7.334 33.213 1.00 88.56 297 VAL A CA 1
ATOM 2132 C C . VAL A 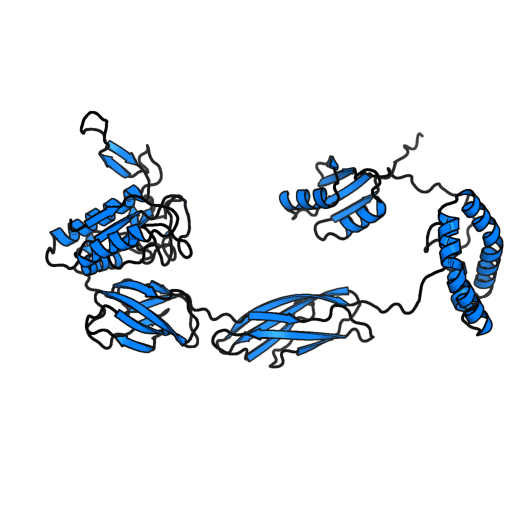1 297 ? -13.154 -7.382 32.414 1.00 88.56 297 VAL A C 1
ATOM 2134 O O . VAL A 1 297 ? -14.205 -6.898 32.827 1.00 88.56 297 VAL A O 1
ATOM 2137 N N . PHE A 1 298 ? -13.097 -8.031 31.252 1.00 92.19 298 PHE A N 1
ATOM 2138 C CA . PHE A 1 298 ? -14.285 -8.241 30.436 1.00 92.19 298 PHE A CA 1
ATOM 2139 C C . PHE A 1 298 ? -15.231 -9.254 31.088 1.00 92.19 298 PHE A C 1
ATOM 2141 O O . PHE A 1 298 ? -14.854 -10.381 31.418 1.00 92.19 298 PHE A O 1
ATOM 2148 N N . LEU A 1 299 ? -16.488 -8.846 31.230 1.00 93.19 299 LEU A N 1
ATOM 2149 C CA . LEU A 1 299 ? -17.607 -9.711 31.568 1.00 93.19 299 LEU A CA 1
ATOM 2150 C C . LEU A 1 299 ? -17.783 -10.806 30.505 1.00 93.19 299 LEU A C 1
ATOM 2152 O O . LEU A 1 299 ? -17.419 -10.591 29.346 1.00 93.19 299 LEU A O 1
ATOM 2156 N N . PRO A 1 300 ? -18.419 -11.940 30.867 1.00 94.94 300 PRO A N 1
ATOM 2157 C CA . PRO A 1 300 ? -18.708 -13.001 29.920 1.00 94.94 300 PRO A CA 1
ATOM 2158 C C . PRO A 1 300 ? -19.419 -12.484 28.664 1.00 94.94 300 PRO A C 1
ATOM 2160 O O . PRO A 1 300 ? -20.267 -11.583 28.768 1.00 94.94 300 PRO A O 1
ATOM 2163 N N . PRO A 1 301 ? -19.114 -13.074 27.500 1.00 94.31 301 PRO A N 1
ATOM 2164 C CA . PRO A 1 301 ? -19.679 -12.609 26.254 1.00 94.31 301 PRO A CA 1
ATOM 2165 C C . PRO A 1 301 ? -21.192 -12.784 26.160 1.00 94.31 301 PRO A C 1
ATOM 2167 O O . PRO A 1 301 ? -21.763 -13.728 26.708 1.00 94.31 301 PRO A O 1
ATOM 2170 N N . ARG A 1 302 ? -21.833 -11.884 25.415 1.00 93.94 302 ARG A N 1
ATOM 2171 C CA . ARG A 1 302 ? -23.287 -11.832 25.208 1.00 93.94 302 ARG A CA 1
ATOM 2172 C C . ARG A 1 302 ? -23.644 -11.354 23.804 1.00 93.94 302 ARG A C 1
ATOM 2174 O O . ARG A 1 302 ? -22.784 -10.853 23.091 1.00 93.94 302 ARG A O 1
ATOM 2181 N N . VAL A 1 303 ? -24.909 -11.498 23.418 1.00 92.38 303 VAL A N 1
ATOM 2182 C CA . VAL A 1 303 ? -25.416 -11.028 22.113 1.00 92.38 303 VAL A CA 1
ATOM 2183 C C . VAL A 1 303 ? -25.960 -9.601 22.225 1.00 92.38 303 VAL A C 1
ATOM 2185 O O . VAL A 1 303 ? -25.949 -8.841 21.262 1.00 92.38 303 VAL A O 1
ATOM 2188 N N . GLU A 1 304 ? -26.422 -9.215 23.412 1.00 93.44 304 GLU A N 1
ATOM 2189 C CA . GLU A 1 304 ? -27.000 -7.908 23.677 1.00 93.44 304 GLU A CA 1
ATOM 2190 C C . GLU A 1 304 ? -25.933 -6.808 23.693 1.00 93.44 304 GLU A C 1
ATOM 2192 O O . GLU A 1 304 ? -24.929 -6.879 24.408 1.00 93.44 304 GLU A O 1
ATOM 2197 N N . SER A 1 305 ? -26.211 -5.731 22.961 1.00 92.88 305 SER A N 1
ATOM 2198 C CA . SER A 1 305 ? -25.369 -4.537 22.899 1.00 92.88 305 SER A CA 1
ATOM 2199 C C . SER A 1 305 ? -25.507 -3.622 24.118 1.00 92.88 305 SER A C 1
ATOM 2201 O O . SER A 1 305 ? -24.805 -2.622 24.195 1.00 92.88 305 SER A O 1
ATOM 2203 N N . ASP A 1 306 ? -26.409 -3.926 25.053 1.00 93.62 306 ASP A N 1
ATOM 2204 C CA . ASP A 1 306 ? -26.722 -3.086 26.207 1.00 93.62 306 ASP A CA 1
ATOM 2205 C C . ASP A 1 306 ? -26.483 -3.834 27.518 1.00 93.62 306 ASP A C 1
ATOM 2207 O O . ASP A 1 306 ? -26.803 -5.017 27.638 1.00 93.62 306 ASP A O 1
ATOM 2211 N N . ILE A 1 307 ? -26.014 -3.113 28.539 1.00 92.69 307 ILE A N 1
ATOM 2212 C CA . ILE A 1 307 ? -25.968 -3.593 29.924 1.00 92.69 307 ILE A CA 1
ATOM 2213 C C . ILE A 1 307 ? -26.377 -2.537 30.937 1.00 92.69 307 ILE A C 1
ATOM 2215 O O . ILE A 1 307 ? -26.346 -1.338 30.671 1.00 92.69 307 ILE A O 1
ATOM 2219 N N . VAL A 1 308 ? -26.688 -3.002 32.145 1.00 89.12 308 VAL A N 1
ATOM 2220 C CA . VAL A 1 308 ? -26.727 -2.174 33.350 1.00 89.12 308 VAL A CA 1
ATOM 2221 C C . VAL A 1 308 ? -25.482 -2.494 34.175 1.00 89.12 308 VAL A C 1
ATOM 2223 O O . VAL A 1 308 ? -25.347 -3.604 34.686 1.00 89.12 308 VAL A O 1
ATOM 2226 N N . ALA A 1 309 ? -24.561 -1.537 34.269 1.00 86.94 309 ALA A N 1
ATOM 2227 C CA . ALA A 1 309 ? -23.348 -1.640 35.073 1.00 86.94 309 ALA A CA 1
ATOM 2228 C C . ALA A 1 309 ? -23.590 -1.054 36.470 1.00 86.94 309 ALA A C 1
ATOM 2230 O O . ALA A 1 309 ? -24.152 0.035 36.578 1.00 86.94 309 ALA A O 1
ATOM 2231 N N . SER A 1 310 ? -23.151 -1.752 37.518 1.00 84.69 310 SER A N 1
ATOM 2232 C CA . SER A 1 310 ? -23.239 -1.298 38.912 1.00 84.69 310 SER A CA 1
ATOM 2233 C C . SER A 1 310 ? -21.873 -0.845 39.409 1.00 84.69 310 SER A C 1
ATOM 2235 O O . SER A 1 310 ? -20.900 -1.586 39.293 1.00 84.69 310 SER A O 1
ATOM 2237 N N . PHE A 1 311 ? -21.813 0.335 40.019 1.00 81.12 311 PHE A N 1
ATOM 2238 C CA . PHE A 1 311 ? -20.588 0.908 40.569 1.00 81.12 311 PHE 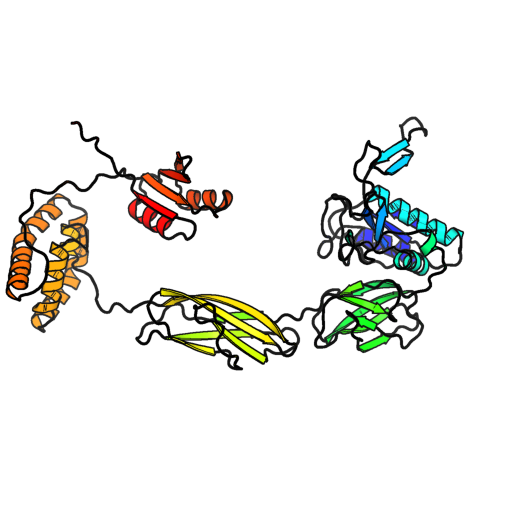A CA 1
ATOM 2239 C C . PHE A 1 311 ? -20.648 0.910 42.095 1.00 81.12 311 PHE A C 1
ATOM 2241 O O . PHE A 1 311 ? -21.684 1.201 42.691 1.00 81.12 311 PHE A O 1
ATOM 2248 N N . GLY A 1 312 ? -19.532 0.565 42.739 1.00 77.56 312 GLY A N 1
ATOM 2249 C CA . GLY A 1 312 ? -19.460 0.493 44.201 1.00 77.56 312 GLY A CA 1
ATOM 2250 C C . GLY A 1 312 ? -19.440 1.861 44.888 1.00 77.56 312 GLY A C 1
ATOM 2251 O O . GLY A 1 312 ? -19.789 1.953 46.061 1.00 77.56 312 GLY A O 1
ATOM 2252 N N . ALA A 1 313 ? -19.035 2.913 44.172 1.00 77.50 313 ALA A N 1
ATOM 2253 C CA . ALA A 1 313 ? -18.915 4.265 44.695 1.00 77.50 313 ALA A CA 1
ATOM 2254 C C . ALA A 1 313 ? -19.076 5.311 43.572 1.00 77.50 313 ALA A C 1
ATOM 2256 O O . ALA A 1 313 ? -18.977 4.983 42.388 1.00 77.50 313 ALA A O 1
ATOM 2257 N N . PRO A 1 314 ? -19.295 6.584 43.922 1.00 77.50 314 PRO A N 1
ATOM 2258 C CA . PRO A 1 314 ? -19.119 7.704 43.005 1.00 77.50 314 PRO A CA 1
ATOM 2259 C C . PRO A 1 314 ? -17.657 7.812 42.554 1.00 77.50 314 PRO A C 1
ATOM 2261 O O . PRO A 1 314 ? -16.735 7.617 43.347 1.00 77.50 314 PRO A O 1
ATOM 2264 N N . GLY A 1 315 ? -17.429 8.152 41.289 1.00 80.00 315 GLY A N 1
ATOM 2265 C CA . GLY A 1 315 ? -16.089 8.243 40.719 1.00 80.00 315 GLY A CA 1
ATOM 2266 C C . GLY A 1 315 ? -16.074 8.267 39.195 1.00 80.00 315 GLY A C 1
ATOM 2267 O O . GLY A 1 315 ? -17.108 8.172 38.533 1.00 80.00 315 GLY A O 1
ATOM 2268 N N . ARG A 1 316 ? -14.870 8.405 38.632 1.00 84.56 316 ARG A N 1
ATOM 2269 C CA . ARG A 1 316 ? -14.628 8.274 37.191 1.00 84.56 316 ARG A CA 1
ATOM 2270 C C . ARG A 1 316 ? -14.193 6.846 36.888 1.00 84.56 316 ARG A C 1
ATOM 2272 O O . ARG A 1 316 ? -13.214 6.378 37.460 1.00 84.56 316 ARG A O 1
ATOM 2279 N N . TYR A 1 317 ? -14.890 6.202 35.962 1.00 84.19 317 TYR A N 1
ATOM 2280 C CA . TYR A 1 317 ? -14.627 4.831 35.536 1.00 84.19 317 TYR A CA 1
ATOM 2281 C C . TYR A 1 317 ? -14.337 4.803 34.037 1.00 84.19 317 TYR A C 1
ATOM 2283 O O . TYR A 1 317 ? -15.023 5.470 33.262 1.00 84.19 317 TYR A O 1
ATOM 2291 N N . THR A 1 318 ? -13.331 4.038 33.619 1.00 90.31 318 THR A N 1
ATOM 2292 C CA . THR A 1 318 ? -13.049 3.794 32.198 1.00 90.31 318 THR A CA 1
ATOM 2293 C C . THR A 1 318 ? -13.753 2.514 31.791 1.00 90.31 318 THR A C 1
ATOM 2295 O O . THR A 1 318 ? -13.213 1.435 31.986 1.00 90.31 318 THR A O 1
ATOM 2298 N N . VAL A 1 319 ? -14.962 2.624 31.251 1.00 92.31 319 VAL A N 1
ATOM 2299 C CA . VAL A 1 319 ? -15.690 1.451 30.756 1.00 92.31 319 VAL A CA 1
ATOM 2300 C C . VAL A 1 319 ? -15.190 1.077 29.368 1.00 92.31 319 VAL A C 1
ATOM 2302 O O . VAL A 1 319 ? -14.829 1.950 28.572 1.00 92.31 319 VAL A O 1
ATOM 2305 N N . GLY A 1 320 ? -15.180 -0.216 29.076 1.00 94.31 320 GLY A N 1
ATOM 2306 C CA . GLY A 1 320 ? -14.769 -0.777 27.798 1.00 94.31 320 GLY A CA 1
ATOM 2307 C C . GLY A 1 320 ? -15.853 -1.663 27.201 1.00 94.31 320 GLY A C 1
ATOM 2308 O O . GLY A 1 320 ? -16.661 -2.256 27.913 1.00 94.31 320 GLY A O 1
ATOM 2309 N N . VAL A 1 321 ? -15.859 -1.777 25.882 1.00 96.38 321 VAL A N 1
ATOM 2310 C CA . VAL A 1 321 ? -16.610 -2.802 25.160 1.00 96.38 321 VAL A CA 1
ATOM 2311 C C . VAL A 1 321 ? -15.697 -3.403 24.110 1.00 96.38 321 VAL A C 1
ATOM 2313 O O . VAL A 1 321 ? -15.003 -2.665 23.413 1.00 96.38 321 VAL A O 1
ATOM 2316 N N . ARG A 1 322 ? -15.697 -4.728 24.008 1.00 96.44 322 ARG A N 1
ATOM 2317 C CA . ARG A 1 322 ? -15.109 -5.489 22.915 1.00 96.44 322 ARG A CA 1
ATOM 2318 C C . ARG A 1 322 ? -16.240 -6.154 22.146 1.00 96.44 322 ARG A C 1
ATOM 2320 O O . ARG A 1 322 ? -17.143 -6.725 22.750 1.00 96.44 322 ARG A O 1
ATOM 2327 N N . VAL A 1 323 ? -16.201 -6.051 20.828 1.00 96.06 323 VAL A N 1
ATOM 2328 C CA . VAL A 1 323 ? -17.094 -6.788 19.932 1.00 96.06 323 VAL A CA 1
ATOM 2329 C C . VAL A 1 323 ? -16.314 -7.860 19.203 1.00 96.06 323 VAL A C 1
ATOM 2331 O O . VAL A 1 323 ? -15.130 -7.652 18.949 1.00 96.06 323 VAL A O 1
ATOM 2334 N N . THR A 1 324 ? -16.986 -8.952 18.855 1.00 93.44 324 THR A N 1
ATOM 2335 C CA . THR A 1 324 ? -16.486 -9.981 17.936 1.00 93.44 324 THR A CA 1
ATOM 2336 C C . THR A 1 324 ? -17.484 -10.134 16.794 1.00 93.44 324 THR A C 1
ATOM 2338 O O . THR A 1 324 ? -18.693 -10.208 17.044 1.00 93.44 324 THR A O 1
ATOM 2341 N N . ASP A 1 325 ? -17.005 -10.163 15.556 1.00 91.38 325 ASP A N 1
ATOM 2342 C CA . ASP A 1 325 ? -17.838 -10.427 14.379 1.00 91.38 325 ASP A CA 1
ATOM 2343 C C . ASP A 1 325 ? -18.021 -11.931 14.094 1.00 91.38 325 ASP A C 1
ATOM 2345 O O . ASP A 1 325 ? -17.696 -12.784 14.925 1.00 91.38 325 ASP A O 1
ATOM 2349 N N . ASP A 1 326 ? -18.631 -12.283 12.962 1.00 86.25 326 ASP A N 1
ATOM 2350 C CA . ASP A 1 326 ? -18.831 -13.666 12.516 1.00 86.25 326 ASP A CA 1
ATOM 2351 C C . ASP A 1 326 ? -17.592 -14.301 11.871 1.00 86.25 326 ASP A C 1
ATOM 2353 O O . ASP A 1 326 ? -17.552 -15.526 11.722 1.00 86.25 326 ASP A O 1
ATOM 2357 N N . CYS A 1 327 ? -16.562 -13.506 11.586 1.00 82.81 327 CYS A N 1
ATOM 2358 C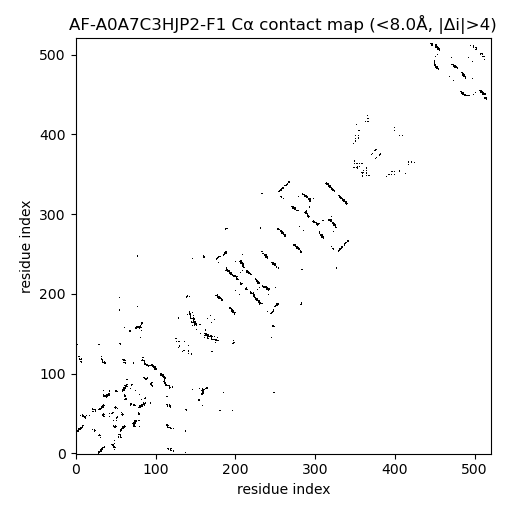 CA . CYS A 1 327 ? -15.241 -13.958 11.163 1.00 82.81 327 CYS A CA 1
ATOM 2359 C C . CYS A 1 327 ? -14.258 -14.136 12.339 1.00 82.81 327 CYS A C 1
ATOM 2361 O O . CYS A 1 327 ? -13.172 -14.693 12.165 1.00 82.81 327 CYS A O 1
ATOM 2363 N N . GLY A 1 328 ? -14.642 -13.720 13.550 1.00 85.69 328 GLY A N 1
ATOM 2364 C CA . GLY A 1 328 ? -13.825 -13.786 14.757 1.00 85.69 328 GLY A CA 1
ATOM 2365 C C . GLY A 1 328 ? -12.906 -12.579 14.971 1.00 85.69 328 GLY A C 1
ATOM 2366 O O . GLY A 1 328 ? -12.098 -12.611 15.905 1.00 85.69 328 GLY A O 1
ATOM 2367 N N . TYR A 1 329 ? -12.998 -11.521 14.157 1.00 86.38 329 TYR A N 1
ATOM 2368 C CA . TYR A 1 329 ? -12.251 -10.290 14.403 1.00 86.38 329 TYR A CA 1
ATOM 2369 C C . TYR A 1 329 ? -12.880 -9.504 15.537 1.00 86.38 329 TYR A C 1
ATOM 2371 O O . TYR A 1 329 ? -14.092 -9.520 15.749 1.00 86.38 329 TYR A O 1
ATOM 2379 N N . THR A 1 330 ? -12.028 -8.795 16.274 1.00 91.25 330 THR A N 1
ATOM 2380 C CA . THR A 1 330 ? -12.453 -8.046 17.449 1.00 91.25 330 THR A CA 1
ATOM 2381 C C . THR A 1 330 ? -12.099 -6.579 17.354 1.00 91.25 330 THR A C 1
ATOM 2383 O O . THR A 1 330 ? -10.994 -6.243 16.928 1.00 91.25 330 THR A O 1
ATOM 2386 N N . ALA A 1 331 ? -12.973 -5.724 17.875 1.00 92.38 331 ALA A N 1
ATOM 2387 C CA . ALA A 1 331 ? -12.691 -4.309 18.073 1.00 92.38 331 ALA A CA 1
ATOM 2388 C C . ALA A 1 331 ? -13.081 -3.870 19.474 1.00 92.38 331 ALA A C 1
ATOM 2390 O O . ALA A 1 331 ? -14.052 -4.366 20.042 1.00 92.38 331 ALA A O 1
ATOM 2391 N N . THR A 1 332 ? -12.323 -2.924 20.022 1.00 94.38 332 THR A N 1
ATOM 2392 C CA . THR A 1 332 ? -12.527 -2.422 21.379 1.00 94.38 332 THR A CA 1
ATOM 2393 C C . THR A 1 332 ? -12.731 -0.918 21.355 1.00 94.38 332 THR A C 1
ATOM 2395 O O . THR A 1 332 ? -12.023 -0.194 20.659 1.00 94.38 332 THR A O 1
ATOM 2398 N N . SER A 1 333 ? -13.657 -0.437 22.175 1.00 95.19 333 SER A N 1
ATOM 2399 C CA . SER A 1 333 ? -13.843 0.982 22.460 1.00 95.19 333 SER A CA 1
ATOM 2400 C C . SER A 1 333 ? -13.843 1.198 23.961 1.00 95.19 333 SER A C 1
ATOM 2402 O O . SER A 1 333 ? -14.307 0.343 24.715 1.00 95.19 333 SER A O 1
ATOM 2404 N N . THR A 1 334 ? -13.320 2.337 24.402 1.00 93.38 334 THR A N 1
ATOM 2405 C CA . THR A 1 334 ? -13.357 2.744 25.806 1.00 93.38 334 THR A CA 1
ATOM 2406 C C . THR A 1 334 ? -13.971 4.124 25.941 1.00 93.38 334 THR A C 1
ATOM 2408 O O . THR A 1 334 ? -13.911 4.962 25.038 1.00 93.38 334 THR A O 1
ATOM 2411 N N . ARG A 1 335 ? -14.593 4.370 27.091 1.00 89.38 335 ARG A N 1
ATOM 2412 C CA . ARG A 1 335 ? -15.204 5.653 27.417 1.00 89.38 335 ARG A CA 1
ATOM 2413 C C . ARG A 1 335 ? -15.086 5.916 28.906 1.00 89.38 335 ARG A C 1
ATOM 2415 O O . ARG A 1 335 ? -15.338 5.039 29.724 1.00 89.38 335 ARG A O 1
ATOM 2422 N N . ILE A 1 336 ? -14.749 7.150 29.263 1.00 86.69 336 ILE A N 1
ATOM 2423 C CA . ILE A 1 336 ? -14.804 7.578 30.659 1.00 86.69 336 ILE A CA 1
ATOM 2424 C C . ILE A 1 336 ? -16.250 7.946 30.993 1.00 86.69 336 ILE A C 1
ATOM 2426 O O . ILE A 1 336 ? -16.858 8.771 30.306 1.00 86.69 336 ILE A O 1
ATOM 2430 N N . VAL A 1 337 ? -16.783 7.344 32.051 1.00 84.75 337 VAL A N 1
ATOM 2431 C CA . VAL A 1 337 ? -18.087 7.667 32.636 1.00 84.75 337 VAL A CA 1
ATOM 2432 C C . VAL A 1 337 ? -17.888 8.222 34.041 1.00 84.75 337 VAL A C 1
ATOM 2434 O O . VAL A 1 337 ? -16.974 7.815 34.758 1.00 84.75 337 VAL A O 1
ATOM 2437 N N . GLU A 1 338 ? -18.720 9.185 34.422 1.00 80.62 338 GLU A N 1
ATOM 2438 C CA . GLU A 1 338 ? -18.682 9.814 35.739 1.00 80.62 338 GLU A CA 1
ATOM 2439 C C . GLU A 1 338 ? -19.949 9.447 36.513 1.00 80.62 338 GLU A C 1
ATOM 2441 O O . GLU A 1 338 ? -21.070 9.687 36.060 1.00 80.62 338 GLU A O 1
ATOM 2446 N N . VAL A 1 339 ? -19.755 8.842 37.681 1.00 79.44 339 VAL A N 1
ATOM 2447 C CA . VAL A 1 339 ? -20.809 8.462 38.620 1.00 79.44 339 VAL A CA 1
ATOM 2448 C C . VAL A 1 339 ? -20.769 9.454 39.775 1.00 79.44 339 VAL A C 1
ATOM 2450 O O . VAL A 1 339 ? -19.747 9.581 40.446 1.00 79.44 339 VAL A O 1
ATOM 2453 N N . THR A 1 340 ? -21.865 10.171 40.013 1.00 68.00 340 THR A N 1
ATOM 2454 C CA . THR A 1 340 ? -21.941 11.243 41.020 1.00 68.00 340 THR A CA 1
ATOM 2455 C C . THR A 1 340 ? -23.032 10.959 42.044 1.00 68.00 340 THR A C 1
ATOM 2457 O O . THR A 1 340 ? -24.082 10.433 41.687 1.00 68.00 340 THR A O 1
ATOM 2460 N N . GLU A 1 341 ? -22.846 11.366 43.301 1.00 58.28 341 GLU A N 1
ATOM 2461 C CA . GLU A 1 341 ? -23.959 11.395 44.258 1.00 58.28 341 GLU A CA 1
ATOM 2462 C C . GLU A 1 341 ? -24.889 12.568 43.977 1.00 58.28 341 GLU A C 1
ATOM 2464 O O . GLU A 1 341 ? -24.452 13.675 43.654 1.00 58.28 341 GLU A O 1
ATOM 2469 N N . THR A 1 342 ? -26.185 12.346 44.179 1.00 46.97 342 THR A N 1
ATOM 2470 C CA . THR A 1 342 ? -27.146 13.447 44.212 1.00 46.97 342 THR A CA 1
ATOM 2471 C C . THR A 1 342 ? -27.100 14.058 45.603 1.00 46.97 342 THR A C 1
ATOM 2473 O O . THR A 1 342 ? -27.607 13.471 46.557 1.00 46.97 342 THR A O 1
ATOM 2476 N N . SER A 1 343 ? -26.490 15.233 45.751 1.00 42.19 343 SER A N 1
ATOM 2477 C CA . SER A 1 343 ? -26.556 15.975 47.007 1.00 42.19 343 SER A CA 1
ATOM 2478 C C . SER A 1 343 ? -27.948 16.595 47.175 1.00 42.19 343 SER A C 1
ATOM 2480 O O . SER A 1 343 ? -28.238 17.698 46.715 1.00 42.19 343 SER A O 1
ATOM 2482 N N . THR A 1 344 ? -28.846 15.910 47.879 1.00 39.41 344 THR A N 1
ATOM 2483 C CA . THR A 1 344 ? -30.059 16.540 48.417 1.00 39.41 344 THR A CA 1
ATOM 2484 C C . THR A 1 344 ? -29.701 17.372 49.654 1.00 39.41 344 THR A C 1
ATOM 2486 O O . THR A 1 344 ? -29.936 16.943 50.778 1.00 39.41 344 THR A O 1
ATOM 2489 N N . SER A 1 345 ? -29.086 18.547 49.465 1.00 38.94 345 SER A N 1
ATOM 2490 C CA . SER A 1 345 ? -29.009 19.626 50.470 1.00 38.94 345 SER A CA 1
ATOM 2491 C C . SER A 1 345 ? -28.455 20.914 49.845 1.00 38.94 345 SER A C 1
ATOM 2493 O O . SER A 1 345 ? -27.259 21.052 49.588 1.00 38.94 345 SER A O 1
ATOM 2495 N N . ASP A 1 346 ? -29.345 21.871 49.585 1.00 42.16 346 ASP A N 1
ATOM 2496 C CA . ASP A 1 346 ? -29.019 23.210 49.089 1.00 42.16 346 ASP A CA 1
ATOM 2497 C C . ASP A 1 346 ? -28.243 24.017 50.161 1.00 42.16 346 ASP A C 1
ATOM 2499 O O . ASP A 1 346 ? -28.739 24.369 51.237 1.00 42.16 346 ASP A O 1
ATOM 2503 N N . SER A 1 347 ? -26.967 24.279 49.889 1.00 52.09 347 SER A N 1
ATOM 2504 C CA . SER A 1 347 ? -25.933 24.678 50.849 1.00 52.09 347 SER A CA 1
ATOM 2505 C C . SER A 1 347 ? -25.734 26.200 50.954 1.00 52.09 347 SER A C 1
ATOM 2507 O O . SER A 1 347 ? -24.642 26.712 50.707 1.00 52.09 347 SER A O 1
ATOM 2509 N N . ARG A 1 348 ? -26.756 26.985 51.341 1.00 59.50 348 ARG A N 1
ATOM 2510 C CA . ARG A 1 348 ? -26.662 28.463 51.229 1.00 59.50 348 ARG A CA 1
ATOM 2511 C C . ARG A 1 348 ? -26.998 29.266 52.501 1.00 59.50 348 ARG A C 1
ATOM 2513 O O . ARG A 1 348 ? -28.099 29.758 52.663 1.00 59.50 348 ARG A O 1
ATOM 2520 N N . CYS A 1 349 ? -26.012 29.537 53.367 1.00 58.53 349 CYS A N 1
ATOM 2521 C CA . CYS A 1 349 ? -26.089 30.611 54.387 1.00 58.53 349 CYS A CA 1
ATOM 2522 C C . CYS A 1 349 ? -25.497 31.923 53.841 1.00 58.53 349 CYS A C 1
ATOM 2524 O O . CYS A 1 349 ? -24.430 32.359 54.271 1.00 58.53 349 CYS A O 1
ATOM 2526 N N . PHE A 1 350 ? -26.167 32.541 52.865 1.00 64.88 350 PHE A N 1
ATOM 2527 C CA . PHE A 1 350 ? -25.633 33.635 52.042 1.00 64.88 350 PHE A CA 1
ATOM 2528 C C . PHE A 1 350 ? -25.020 34.807 52.819 1.00 64.88 350 PHE A C 1
ATOM 2530 O O . PHE A 1 350 ? -23.915 35.240 52.499 1.00 64.88 350 PHE A O 1
ATOM 2537 N N . ILE A 1 351 ? -25.711 35.321 53.842 1.00 70.00 351 ILE A N 1
ATOM 2538 C CA . ILE A 1 351 ? -25.244 36.491 54.611 1.00 70.00 351 ILE A CA 1
ATOM 2539 C C . ILE A 1 351 ? -24.063 36.115 55.513 1.00 70.00 351 ILE A C 1
ATOM 2541 O O . ILE A 1 351 ? -23.099 36.869 55.604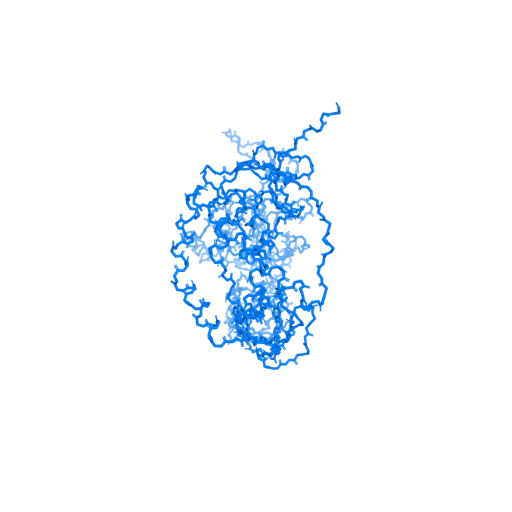 1.00 70.00 351 ILE A O 1
ATOM 2545 N N . ALA A 1 352 ? -24.088 34.929 56.125 1.00 67.56 352 ALA A N 1
ATOM 2546 C CA . ALA A 1 352 ? -22.991 34.456 56.967 1.00 67.56 352 ALA A CA 1
ATOM 2547 C C . ALA A 1 352 ? -21.738 34.150 56.122 1.00 67.56 352 ALA A C 1
ATOM 2549 O O . ALA A 1 352 ? -20.632 34.556 56.469 1.00 67.56 352 ALA A O 1
ATOM 2550 N N . THR A 1 353 ? -21.904 33.532 54.950 1.00 66.62 353 THR A N 1
ATOM 2551 C CA . THR A 1 353 ? -20.813 33.329 53.987 1.00 66.62 353 THR A CA 1
ATOM 2552 C C . THR A 1 353 ? -20.260 34.658 53.463 1.00 66.62 353 THR A C 1
ATOM 2554 O O . THR A 1 353 ? -19.048 34.797 53.335 1.00 66.62 353 THR A O 1
ATOM 2557 N N . ALA A 1 354 ? -21.105 35.669 53.235 1.00 65.94 354 ALA A N 1
ATOM 2558 C CA . ALA A 1 354 ? -20.660 37.018 52.878 1.00 65.94 354 ALA A CA 1
ATOM 2559 C C . ALA A 1 354 ? -19.886 37.720 54.012 1.00 65.94 354 ALA A C 1
ATOM 2561 O O . ALA A 1 354 ? -18.915 38.427 53.747 1.00 65.94 354 ALA A O 1
ATOM 2562 N N . ALA A 1 355 ? -20.289 37.506 55.267 1.00 69.81 355 ALA A N 1
ATOM 2563 C CA . ALA A 1 355 ? -19.662 38.093 56.448 1.00 69.81 355 ALA A CA 1
ATOM 2564 C C . ALA A 1 355 ? -18.290 37.463 56.761 1.00 69.81 355 ALA A C 1
ATOM 2566 O O . ALA A 1 355 ? -17.306 38.176 56.955 1.00 69.81 355 ALA A O 1
ATOM 2567 N N . TRP A 1 356 ? -18.189 36.132 56.742 1.00 65.25 356 TRP A N 1
ATOM 2568 C CA . TRP A 1 356 ? -16.960 35.401 57.085 1.00 65.25 356 TRP A CA 1
ATOM 2569 C C . TRP A 1 356 ? -16.101 34.998 55.882 1.00 65.25 356 TRP A C 1
ATOM 2571 O O . TRP A 1 356 ? -14.970 34.561 56.058 1.00 65.25 356 TRP A O 1
ATOM 2581 N N . GLY A 1 357 ? -16.572 35.230 54.656 1.00 53.06 357 GLY A N 1
ATOM 2582 C CA . GLY A 1 357 ? -15.798 35.059 53.421 1.00 53.06 357 GLY A CA 1
ATOM 2583 C C . GLY A 1 357 ? -15.632 33.614 52.951 1.00 53.06 357 GLY A C 1
ATOM 2584 O O . GLY A 1 357 ? -15.080 33.402 51.880 1.00 53.06 357 GLY A O 1
ATOM 2585 N N . SER A 1 358 ? -16.121 32.629 53.709 1.00 55.12 358 SER A N 1
ATOM 2586 C CA . SER A 1 358 ? -16.109 31.222 53.308 1.00 55.12 358 SER A CA 1
ATOM 2587 C C . SER A 1 358 ? -17.369 30.499 53.771 1.00 55.12 358 SER A C 1
ATOM 2589 O O . SER A 1 358 ? -17.869 30.705 54.878 1.00 55.12 358 SER A O 1
ATOM 2591 N N . ALA A 1 359 ? -17.875 29.618 52.909 1.00 50.56 359 ALA A N 1
ATOM 2592 C CA . ALA A 1 359 ? -18.953 28.686 53.221 1.00 50.56 359 ALA A CA 1
ATOM 2593 C C . ALA A 1 359 ? -18.523 27.607 54.232 1.00 50.56 359 ALA A C 1
ATOM 2595 O O . ALA A 1 359 ? -19.382 27.000 54.865 1.00 50.56 359 ALA A O 1
ATOM 2596 N N . LEU A 1 360 ? -17.217 27.378 54.384 1.00 48.50 360 LEU A N 1
ATOM 2597 C CA . LEU A 1 360 ? -16.628 26.377 55.277 1.00 48.50 360 LEU A CA 1
ATOM 2598 C C . LEU A 1 360 ? -16.143 26.971 56.606 1.00 48.50 360 LEU A C 1
ATOM 2600 O O . LEU A 1 360 ? -15.525 26.276 57.402 1.00 48.50 360 LEU A O 1
ATOM 2604 N N . HIS A 1 361 ? -16.405 28.253 56.864 1.00 60.81 361 HIS A N 1
ATOM 2605 C CA . HIS A 1 361 ? -16.009 28.872 58.124 1.00 60.81 361 HIS A CA 1
ATOM 2606 C C . HIS A 1 361 ? -16.745 28.198 59.307 1.00 60.81 361 HIS A C 1
ATOM 2608 O O . HIS A 1 361 ? -17.969 28.063 59.225 1.00 60.81 361 HIS A O 1
ATOM 2614 N N . PRO A 1 362 ? -16.078 27.849 60.428 1.00 62.88 362 PRO A N 1
ATOM 2615 C CA . PRO A 1 362 ? -16.689 27.099 61.538 1.00 62.88 362 PRO A CA 1
ATOM 2616 C C . PRO A 1 362 ? -17.995 27.715 62.062 1.00 62.88 362 PRO A C 1
ATOM 2618 O O . PRO A 1 362 ? -19.008 27.041 62.193 1.00 62.88 362 PRO A O 1
ATOM 2621 N N . ARG A 1 363 ? -18.031 29.045 62.219 1.00 70.88 363 ARG A N 1
ATOM 2622 C CA . ARG A 1 363 ? -19.247 29.791 62.608 1.00 70.88 363 ARG A CA 1
ATOM 2623 C C . ARG A 1 363 ? -20.395 29.719 61.591 1.00 70.88 363 ARG A C 1
ATOM 2625 O O . ARG A 1 363 ? -21.562 29.801 61.959 1.00 70.88 363 ARG A O 1
ATOM 2632 N N . VAL A 1 364 ? -20.082 29.577 60.301 1.00 70.25 364 VAL A N 1
ATOM 2633 C CA . VAL A 1 364 ? -21.087 29.370 59.243 1.00 70.25 364 VAL A CA 1
ATOM 2634 C C . VAL A 1 364 ? -21.611 27.937 59.300 1.00 70.25 364 VAL A C 1
ATOM 2636 O O . VAL A 1 364 ? -22.802 27.723 59.094 1.00 70.25 364 VAL A O 1
ATOM 2639 N N . GLN A 1 365 ? -20.750 26.969 59.620 1.00 64.12 365 GLN A N 1
ATOM 2640 C CA . GLN A 1 365 ? -21.146 25.576 59.821 1.00 64.12 365 GLN A CA 1
ATOM 2641 C C . GLN A 1 365 ? -22.040 25.415 61.057 1.00 64.12 365 GLN A C 1
ATOM 2643 O O . GLN A 1 365 ? -23.097 24.804 60.938 1.00 64.12 365 GLN A O 1
ATOM 2648 N N . ALA A 1 366 ? -21.717 26.067 62.179 1.00 68.00 366 ALA A N 1
ATOM 2649 C CA . ALA A 1 366 ? -22.558 26.065 63.379 1.00 68.00 366 ALA A CA 1
ATOM 2650 C C . ALA A 1 366 ? -23.980 26.594 63.106 1.00 68.00 366 ALA A C 1
ATOM 2652 O O . ALA A 1 366 ? -24.970 25.997 63.525 1.00 68.00 366 ALA A O 1
ATOM 2653 N N . LEU A 1 367 ? -24.116 27.677 62.330 1.00 75.19 367 LEU A N 1
ATOM 2654 C CA . LEU A 1 367 ? -25.432 28.197 61.931 1.00 75.19 367 LEU A CA 1
ATOM 2655 C C . LEU A 1 367 ? -26.198 27.245 61.001 1.00 75.19 367 LEU A C 1
ATOM 2657 O O . LEU A 1 367 ? -27.424 27.169 61.087 1.00 75.19 367 LEU A O 1
ATOM 2661 N N . ARG A 1 368 ? -25.502 26.530 60.108 1.00 72.00 368 ARG A N 1
ATOM 2662 C CA . ARG A 1 368 ? -26.117 25.524 59.223 1.00 72.00 368 ARG A CA 1
ATOM 2663 C C . ARG A 1 368 ? -26.633 24.340 60.013 1.00 72.00 368 ARG A C 1
ATOM 2665 O O . ARG A 1 368 ? -27.765 23.923 59.824 1.00 72.00 368 ARG A O 1
ATOM 2672 N N . GLU A 1 369 ? -25.824 23.847 60.931 1.00 71.25 369 GLU A N 1
ATOM 2673 C CA . GLU A 1 369 ? -26.183 22.714 61.765 1.00 71.25 369 GLU A CA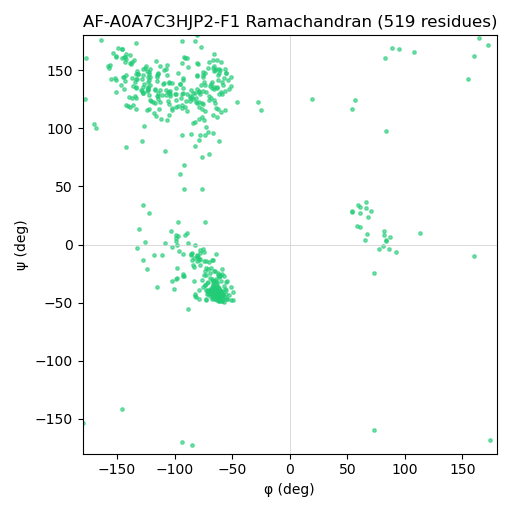 1
ATOM 2674 C C . GLU A 1 369 ? -27.346 23.052 62.701 1.00 71.25 369 GLU A C 1
ATOM 2676 O O . GLU A 1 369 ? -28.284 22.268 62.847 1.00 71.25 369 GLU A O 1
ATOM 2681 N N . PHE A 1 370 ? -27.354 24.269 63.249 1.00 76.12 370 PHE A N 1
ATOM 2682 C CA . PHE A 1 370 ? -28.490 24.777 64.006 1.00 76.12 370 PHE A CA 1
ATOM 2683 C C . PHE A 1 370 ? -29.757 24.885 63.145 1.00 76.12 370 PHE A C 1
ATOM 2685 O O . PHE A 1 370 ? -30.835 24.457 63.563 1.00 76.12 370 PHE A O 1
ATOM 2692 N N . ARG A 1 371 ? -29.637 25.410 61.918 1.00 80.31 371 ARG A N 1
ATOM 2693 C CA . ARG A 1 371 ? -30.740 25.463 60.949 1.00 80.31 371 ARG A CA 1
ATOM 2694 C C . ARG A 1 371 ? -31.296 24.067 60.680 1.00 80.31 371 ARG A C 1
ATOM 2696 O O . ARG A 1 371 ? -32.506 23.881 60.752 1.00 80.31 371 ARG A O 1
ATOM 2703 N N . ASP A 1 372 ? -30.431 23.106 60.399 1.00 70.06 372 ASP A N 1
ATOM 2704 C CA . ASP A 1 372 ? -30.835 21.774 59.956 1.00 70.06 372 ASP A CA 1
ATOM 2705 C C . ASP A 1 372 ? -31.463 20.957 61.087 1.00 70.06 372 ASP A C 1
ATOM 2707 O O . ASP A 1 372 ? -32.489 20.312 60.881 1.00 70.06 372 ASP A O 1
ATOM 2711 N N . ARG A 1 373 ? -30.914 21.045 62.304 1.00 72.44 373 ARG A N 1
ATOM 2712 C CA . ARG A 1 373 ? -31.432 20.307 63.466 1.00 72.44 373 ARG A CA 1
ATOM 2713 C C . ARG A 1 373 ? -32.667 20.955 64.094 1.00 72.44 373 ARG A C 1
ATOM 2715 O O . ARG A 1 373 ? -33.589 20.250 64.503 1.00 72.44 373 ARG A O 1
ATOM 2722 N N . TYR A 1 374 ? -32.701 22.285 64.184 1.00 76.12 374 TYR A N 1
ATOM 2723 C CA . TYR A 1 374 ? -33.702 22.991 64.993 1.00 76.12 374 TYR A CA 1
ATOM 2724 C C . TYR A 1 374 ? -34.667 23.860 64.183 1.00 76.12 374 TYR A C 1
ATOM 2726 O O . TYR A 1 374 ? -35.846 23.927 64.522 1.00 76.12 374 TYR A O 1
ATOM 2734 N N . LEU A 1 375 ? -34.221 24.525 63.111 1.00 76.25 375 LEU A N 1
ATOM 2735 C CA . LEU A 1 375 ? -35.124 25.374 62.318 1.00 76.25 375 LEU A CA 1
ATOM 2736 C C . LEU A 1 375 ? -35.933 24.549 61.312 1.00 76.25 375 LEU A C 1
ATOM 2738 O O . LEU A 1 375 ? -37.139 24.736 61.194 1.00 76.25 375 LEU A O 1
ATOM 2742 N N . LEU A 1 376 ? -35.318 23.591 60.621 1.00 73.38 376 LEU A N 1
ATOM 2743 C CA . LEU A 1 376 ? -36.011 22.771 59.622 1.00 73.38 376 LEU A CA 1
ATOM 2744 C C . LEU A 1 376 ? -36.871 21.651 60.227 1.00 73.38 376 LEU A C 1
ATOM 2746 O O . LEU A 1 376 ? -37.632 21.005 59.500 1.00 73.38 376 LEU A O 1
ATOM 2750 N N . SER A 1 377 ? -36.806 21.434 61.541 1.00 74.06 377 SER A N 1
ATOM 2751 C CA . SER A 1 377 ? -37.637 20.450 62.242 1.00 74.06 377 SER A CA 1
ATOM 2752 C C . SER A 1 377 ? -39.063 20.941 62.531 1.00 74.06 377 SER A C 1
ATOM 2754 O O . SER A 1 377 ? -39.926 20.121 62.833 1.00 74.06 377 SER A O 1
ATOM 2756 N N . SER A 1 378 ? -39.355 22.238 62.354 1.00 74.62 378 SER A N 1
ATOM 2757 C CA . SER A 1 378 ? -40.701 22.815 62.513 1.00 74.62 378 SER A CA 1
ATOM 2758 C C . SER A 1 378 ? -41.177 23.547 61.253 1.00 74.62 378 SER A C 1
ATOM 2760 O O . SER A 1 378 ? -40.378 24.120 60.513 1.00 74.62 378 SER A O 1
ATOM 2762 N N . GLU A 1 379 ? -42.490 23.568 60.997 1.00 68.88 379 GLU A N 1
ATOM 2763 C CA . GLU A 1 379 ? -43.062 24.278 59.836 1.00 68.88 379 GLU A CA 1
ATOM 2764 C C . GLU A 1 379 ? -42.789 25.788 59.884 1.00 68.88 379 GLU A C 1
ATOM 2766 O O . GLU A 1 379 ? -42.428 26.390 58.873 1.00 68.88 379 GLU A O 1
ATOM 2771 N N . ALA A 1 380 ? -42.873 26.386 61.076 1.00 72.75 380 ALA A N 1
ATOM 2772 C CA . ALA A 1 380 ? -42.550 27.794 61.287 1.00 72.75 380 ALA A CA 1
ATOM 2773 C C . ALA A 1 380 ? -41.072 28.102 60.987 1.00 72.75 380 ALA A C 1
ATOM 2775 O O . ALA A 1 380 ? -40.761 29.118 60.364 1.00 72.75 380 ALA A O 1
ATOM 2776 N N . GLY A 1 381 ? -40.152 27.215 61.380 1.00 74.19 381 GLY A N 1
ATOM 2777 C CA . GLY A 1 381 ? -38.732 27.390 61.092 1.00 74.19 381 GLY A CA 1
ATOM 2778 C C . GLY A 1 381 ? -38.384 27.165 59.615 1.00 74.19 381 GLY A C 1
ATOM 2779 O O . GLY A 1 381 ? -37.565 27.908 59.077 1.00 74.19 381 GLY A O 1
ATOM 2780 N N . ARG A 1 382 ? -39.069 26.254 58.905 1.00 75.50 382 ARG A N 1
ATOM 2781 C CA . ARG A 1 382 ? -38.950 26.134 57.436 1.00 75.50 382 ARG A CA 1
ATOM 2782 C C . ARG A 1 382 ? -39.398 27.409 56.724 1.00 75.50 382 ARG A C 1
ATOM 2784 O O . ARG A 1 382 ? -38.668 27.899 55.870 1.00 75.50 382 ARG A O 1
ATOM 2791 N N . ALA A 1 383 ? -40.535 27.990 57.117 1.00 71.50 383 ALA A N 1
ATOM 2792 C CA . ALA A 1 383 ? -41.018 29.253 56.551 1.00 71.50 383 ALA A CA 1
ATOM 2793 C C . ALA A 1 383 ? -40.040 30.422 56.792 1.00 71.50 383 ALA A C 1
ATOM 2795 O O . ALA A 1 383 ? -39.835 31.255 55.906 1.00 71.50 383 ALA A O 1
ATOM 2796 N N . LEU A 1 384 ? -39.392 30.464 57.963 1.00 77.75 384 LEU A N 1
ATOM 2797 C CA . LEU A 1 384 ? -38.354 31.449 58.283 1.00 77.75 384 LEU A CA 1
ATOM 2798 C C . LEU A 1 384 ? -37.102 31.281 57.405 1.00 77.75 384 LEU A C 1
ATOM 2800 O O . LEU A 1 384 ? -36.564 32.268 56.900 1.00 77.75 384 LEU A O 1
ATOM 2804 N N . VAL A 1 385 ? -36.643 30.042 57.210 1.00 76.31 385 VAL A N 1
ATOM 2805 C CA . VAL A 1 385 ? -35.487 29.730 56.353 1.00 76.31 385 VAL A CA 1
ATOM 2806 C C . VAL A 1 385 ? -35.789 30.054 54.887 1.00 76.31 385 VAL A C 1
ATOM 2808 O O . VAL A 1 385 ? -34.949 30.644 54.207 1.00 76.31 385 VAL A O 1
ATOM 2811 N N . ASP A 1 386 ? -37.002 29.771 54.419 1.00 72.31 386 ASP A N 1
ATOM 2812 C CA . ASP A 1 386 ? -37.454 30.126 53.071 1.00 72.31 386 ASP A CA 1
ATOM 2813 C C . ASP A 1 386 ? -37.490 31.643 52.854 1.00 72.31 386 ASP A C 1
ATOM 2815 O O . ASP A 1 386 ? -37.014 32.149 51.832 1.00 72.31 386 ASP A O 1
ATOM 2819 N N . LEU A 1 387 ? -38.005 32.397 53.832 1.00 75.38 387 LEU A N 1
ATOM 2820 C CA . LEU A 1 387 ? -37.990 33.859 53.799 1.00 75.38 387 LEU A CA 1
ATOM 2821 C C . LEU A 1 387 ? -36.553 34.395 53.757 1.00 75.38 387 LEU A C 1
ATOM 2823 O O . LEU A 1 387 ? -36.243 35.290 52.965 1.00 75.38 387 LEU A O 1
ATOM 2827 N N . TYR A 1 388 ? -35.657 33.807 54.555 1.00 78.69 388 TYR A N 1
ATOM 2828 C CA . TYR A 1 388 ? -34.233 34.114 54.514 1.00 78.69 388 TYR A CA 1
ATOM 2829 C C . TYR A 1 388 ? -33.644 33.851 53.121 1.00 78.69 388 TYR A C 1
ATOM 2831 O O . TYR A 1 388 ? -32.967 34.727 52.588 1.00 78.69 388 TYR A O 1
ATOM 2839 N N . TYR A 1 389 ? -33.920 32.720 52.469 1.00 70.38 389 TYR A N 1
ATOM 2840 C CA . TYR A 1 389 ? -33.392 32.431 51.126 1.00 70.38 389 TYR A CA 1
ATOM 2841 C C . TYR A 1 389 ? -33.942 33.327 50.022 1.00 70.38 389 TYR A C 1
ATOM 2843 O O . TYR A 1 389 ? -33.225 33.602 49.062 1.00 70.38 389 TYR A O 1
ATOM 2851 N N . ARG A 1 390 ? -35.170 33.829 50.154 1.00 73.88 390 ARG A N 1
ATOM 2852 C CA . ARG A 1 390 ? -35.732 34.776 49.180 1.00 73.88 390 ARG A CA 1
ATOM 2853 C C . ARG A 1 390 ? -35.123 36.173 49.306 1.00 73.88 390 ARG A C 1
ATOM 2855 O O . ARG A 1 390 ? -34.933 36.842 48.296 1.00 73.88 390 ARG A O 1
ATOM 2862 N N . LEU A 1 391 ? -34.798 36.608 50.524 1.00 72.44 391 LEU A N 1
ATOM 2863 C CA . LEU A 1 391 ? -34.346 37.980 50.792 1.00 72.44 391 LEU A CA 1
ATOM 2864 C C . LEU A 1 391 ? -32.818 38.133 50.875 1.00 72.44 391 LEU A C 1
ATOM 2866 O O . LEU A 1 391 ? -32.281 39.202 50.582 1.00 72.44 391 LEU A O 1
ATOM 2870 N N . SER A 1 392 ? -32.098 37.085 51.277 1.00 72.12 392 SER A N 1
ATOM 2871 C CA . SER A 1 392 ? -30.666 37.159 51.593 1.00 72.12 392 SER A CA 1
ATOM 2872 C C . SER A 1 392 ? -29.689 37.231 50.406 1.00 72.12 392 SER A C 1
ATOM 2874 O O . SER A 1 392 ? -28.653 37.873 50.588 1.00 72.12 392 SER A O 1
ATOM 2876 N N . PRO A 1 393 ? -29.937 36.662 49.205 1.00 71.69 393 PRO A N 1
ATOM 2877 C CA . PRO A 1 393 ? -28.965 36.702 48.107 1.00 71.69 393 PRO A CA 1
ATOM 2878 C C . PRO A 1 393 ? -28.556 38.115 47.637 1.00 71.69 393 PRO A C 1
ATOM 2880 O O . PRO A 1 393 ? -27.349 38.374 47.563 1.00 71.69 393 PRO A O 1
ATOM 2883 N N . PRO A 1 394 ? -29.481 39.064 47.366 1.00 67.50 394 PRO A N 1
ATOM 2884 C CA . PRO A 1 394 ? -29.096 40.419 46.958 1.00 67.50 394 PRO A CA 1
ATOM 2885 C C . PRO A 1 394 ? -28.391 41.182 48.088 1.00 67.50 394 PRO A C 1
ATOM 2887 O O . PRO A 1 394 ? -27.412 41.887 47.843 1.00 67.50 394 PRO A O 1
ATOM 2890 N N . LEU A 1 395 ? -28.811 40.975 49.340 1.00 69.44 395 LEU A N 1
ATOM 2891 C CA . LEU A 1 395 ? -28.197 41.604 50.509 1.00 69.44 395 LEU A CA 1
ATOM 2892 C C . LEU A 1 395 ? -26.770 41.082 50.760 1.00 69.44 395 LEU A C 1
ATOM 2894 O O . LEU A 1 395 ? -25.853 41.853 51.032 1.00 69.44 395 LEU A O 1
ATOM 2898 N N . ALA A 1 396 ? -26.552 39.776 50.597 1.00 70.12 396 ALA A N 1
ATOM 2899 C CA . ALA A 1 396 ? -25.244 39.143 50.728 1.00 70.12 396 ALA A CA 1
ATOM 2900 C C . ALA A 1 396 ? -24.257 39.568 49.628 1.00 70.12 396 ALA A C 1
ATOM 2902 O O . ALA A 1 396 ? -23.050 39.617 49.877 1.00 70.12 396 ALA A O 1
ATOM 2903 N N . ASN A 1 397 ? -24.744 39.863 48.417 1.00 67.06 397 ASN A N 1
ATOM 2904 C CA . ASN A 1 397 ? -23.928 40.458 47.354 1.00 67.06 397 ASN A CA 1
ATOM 2905 C C . ASN A 1 397 ? -23.477 41.877 47.738 1.00 67.06 397 ASN A C 1
ATOM 2907 O O . ASN A 1 397 ? -22.299 42.199 47.598 1.00 67.06 397 ASN A O 1
ATOM 2911 N N . PHE A 1 398 ? -24.382 42.694 48.285 1.00 71.81 398 PHE A N 1
ATOM 2912 C CA . PHE A 1 398 ? -24.076 44.062 48.711 1.00 71.81 398 PHE A CA 1
ATOM 2913 C C . PHE A 1 398 ? -23.075 44.113 49.881 1.00 71.81 398 PHE A C 1
ATOM 2915 O O . PHE A 1 398 ? -22.120 44.890 49.844 1.00 71.81 398 PHE A O 1
ATOM 2922 N N . ILE A 1 399 ? -23.228 43.236 50.883 1.00 69.50 399 ILE A N 1
ATOM 2923 C CA . ILE A 1 399 ? -22.317 43.139 52.041 1.00 69.50 399 ILE A CA 1
ATOM 2924 C C . ILE A 1 399 ? -20.898 42.733 51.614 1.00 69.50 399 ILE A C 1
ATOM 2926 O O . ILE A 1 399 ? -19.925 43.282 52.129 1.00 69.50 399 ILE A O 1
ATOM 2930 N N . ARG A 1 400 ? -20.756 41.811 50.648 1.00 68.62 400 ARG A N 1
ATOM 2931 C CA . ARG A 1 400 ? -19.441 41.350 50.153 1.00 68.62 400 ARG A CA 1
ATOM 2932 C C . ARG A 1 400 ? -18.584 42.472 49.573 1.00 68.62 400 ARG A C 1
ATOM 2934 O O . ARG A 1 400 ? -17.364 42.405 49.669 1.00 68.62 400 ARG A O 1
ATOM 2941 N N . GLN A 1 401 ? -19.219 43.480 48.987 1.00 67.75 401 GLN A N 1
ATOM 2942 C CA . GLN A 1 401 ? -18.538 44.579 48.302 1.00 67.75 401 GLN A CA 1
ATOM 2943 C C . GLN A 1 401 ? -18.125 45.718 49.252 1.00 67.75 401 GLN A C 1
ATOM 2945 O O . GLN A 1 401 ? -17.393 46.611 48.840 1.00 67.75 401 GLN A O 1
ATOM 2950 N N . HIS A 1 402 ? -18.545 45.686 50.525 1.00 74.06 402 HIS A N 1
ATOM 2951 C CA . HIS A 1 402 ? -18.339 46.780 51.479 1.00 74.06 402 HIS A CA 1
ATOM 2952 C C . HIS A 1 402 ? -17.653 46.289 52.771 1.00 74.06 402 HIS A C 1
ATOM 2954 O O . HIS A 1 402 ? -18.320 45.750 53.660 1.00 74.06 402 HIS A O 1
ATOM 2960 N N . PRO A 1 403 ? -16.336 46.521 52.943 1.00 67.44 403 PRO A N 1
ATOM 2961 C CA . PRO A 1 403 ? -15.570 46.032 54.096 1.00 67.44 403 PRO A CA 1
ATOM 2962 C C . PRO A 1 403 ? -16.126 46.472 55.461 1.00 67.44 403 PRO A C 1
ATOM 2964 O O . PRO A 1 403 ? -16.171 45.674 56.397 1.00 67.44 403 PRO A O 1
ATOM 2967 N N . GLY A 1 404 ? -16.618 47.714 55.568 1.00 67.62 404 GLY A N 1
ATOM 2968 C CA . GLY A 1 404 ? -17.227 48.232 56.800 1.00 67.62 404 GLY A CA 1
ATOM 2969 C C . GLY A 1 404 ? -18.546 47.540 57.164 1.00 67.62 404 GLY A C 1
ATOM 2970 O O . GLY A 1 404 ? -18.773 47.206 58.326 1.00 67.62 404 GLY A O 1
ATOM 2971 N N . LEU A 1 405 ? -19.387 47.238 56.168 1.00 72.44 405 LEU A N 1
ATOM 2972 C CA . LEU A 1 405 ? -20.633 46.491 56.374 1.00 72.44 405 LEU A CA 1
ATOM 2973 C C . LEU A 1 405 ? -20.367 45.025 56.703 1.00 72.44 405 LEU A C 1
ATOM 2975 O O . LEU A 1 405 ? -21.110 44.432 57.481 1.00 72.44 405 LEU A O 1
ATOM 2979 N N . ARG A 1 406 ? -19.295 44.442 56.163 1.00 70.44 406 ARG A N 1
ATOM 2980 C CA . ARG A 1 406 ? -18.857 43.091 56.514 1.00 70.44 406 ARG A CA 1
ATOM 2981 C C . ARG A 1 406 ? -18.471 43.002 57.993 1.00 70.44 406 ARG A C 1
ATOM 2983 O O . ARG A 1 406 ? -18.974 42.122 58.684 1.00 70.44 406 ARG A O 1
ATOM 2990 N N . ALA A 1 407 ? -17.668 43.944 58.495 1.00 67.25 407 ALA A N 1
ATOM 2991 C CA . ALA A 1 407 ? -17.291 44.009 59.911 1.00 67.25 407 ALA A CA 1
ATOM 2992 C C . ALA A 1 407 ? -18.510 44.206 60.830 1.00 67.25 407 ALA A C 1
ATOM 2994 O O . ALA A 1 407 ? -18.654 43.505 61.832 1.00 67.25 407 ALA A O 1
ATOM 2995 N N . PHE A 1 408 ? -19.434 45.090 60.442 1.00 78.38 408 PHE A N 1
ATOM 2996 C CA . PHE A 1 408 ? -20.699 45.282 61.152 1.00 78.38 408 PHE A CA 1
ATOM 2997 C C . PHE A 1 408 ? -21.568 44.013 61.154 1.00 78.38 408 PHE A C 1
ATOM 2999 O O . PHE A 1 408 ? -22.084 43.618 62.196 1.00 78.38 408 PHE A O 1
ATOM 3006 N N . THR A 1 409 ? -21.687 43.330 60.012 1.00 78.94 409 THR A N 1
ATOM 3007 C CA . THR A 1 409 ? -22.470 42.089 59.880 1.00 78.94 409 THR A CA 1
ATOM 3008 C C . THR A 1 409 ? -21.872 40.968 60.729 1.00 78.94 409 THR A C 1
ATOM 3010 O O . THR A 1 409 ? -22.612 40.235 61.380 1.00 78.94 409 THR A O 1
ATOM 3013 N N . VAL A 1 410 ? -20.540 40.856 60.789 1.00 74.81 410 VAL A N 1
ATOM 3014 C CA . VAL A 1 410 ? -19.860 39.916 61.694 1.00 74.81 410 VAL A CA 1
ATOM 3015 C C . VAL A 1 410 ? -20.193 40.242 63.149 1.00 74.81 410 VAL A C 1
ATOM 3017 O O . VAL A 1 410 ? -20.589 39.341 63.887 1.00 74.81 410 VAL A O 1
ATOM 3020 N N . ALA A 1 411 ? -20.097 41.507 63.565 1.00 74.94 411 ALA A N 1
ATOM 3021 C CA . ALA A 1 411 ? -20.432 41.914 64.930 1.00 74.94 411 ALA A CA 1
ATOM 3022 C C . ALA A 1 411 ? -21.902 41.614 65.281 1.00 74.94 411 ALA A C 1
ATOM 3024 O O . ALA A 1 411 ? -22.177 41.064 66.345 1.00 74.94 411 ALA A O 1
ATOM 3025 N N . ALA A 1 412 ? -22.832 41.886 64.359 1.00 81.75 412 ALA A N 1
ATOM 3026 C CA . ALA A 1 412 ? -24.263 41.643 64.538 1.00 81.75 412 ALA A CA 1
ATOM 3027 C C . ALA A 1 412 ? -24.628 40.148 64.593 1.00 81.75 412 ALA A C 1
ATOM 3029 O O . ALA A 1 412 ? -25.498 39.753 65.366 1.00 81.75 412 ALA A O 1
ATOM 3030 N N . LEU A 1 413 ? -23.962 39.301 63.799 1.00 83.19 413 LEU A N 1
ATOM 3031 C CA . LEU A 1 413 ? -24.219 37.857 63.781 1.00 83.19 413 LEU A CA 1
ATOM 3032 C C . LEU A 1 413 ? -23.492 37.098 64.897 1.00 83.19 413 LEU A C 1
ATOM 3034 O O . LEU A 1 413 ? -23.897 35.988 65.229 1.00 83.19 413 LEU A O 1
ATOM 3038 N N . THR A 1 414 ? -22.443 37.668 65.492 1.00 80.81 414 THR A N 1
ATOM 3039 C CA . THR A 1 414 ? -21.664 37.016 66.558 1.00 80.81 414 THR A CA 1
ATOM 3040 C C . THR A 1 414 ? -22.512 36.541 67.752 1.00 80.81 414 THR A C 1
ATOM 3042 O O . THR A 1 414 ? -22.357 35.377 68.118 1.00 80.81 414 THR A O 1
ATOM 3045 N N . PRO A 1 415 ? -23.439 37.328 68.339 1.00 82.00 415 PRO A N 1
ATOM 3046 C CA . PRO A 1 415 ? -24.289 36.827 69.426 1.00 82.00 415 PRO A CA 1
ATOM 3047 C C . PRO A 1 415 ? -25.257 35.717 68.976 1.00 82.00 415 PRO A C 1
ATOM 3049 O O . PRO A 1 415 ? -25.550 34.814 69.754 1.00 82.00 415 PRO A O 1
ATOM 3052 N N . VAL A 1 416 ? -25.714 35.738 67.718 1.00 82.88 416 VAL A N 1
ATOM 3053 C CA . VAL A 1 416 ? -26.598 34.701 67.149 1.00 82.88 416 VAL A CA 1
ATOM 3054 C C . VAL A 1 416 ? -25.844 33.389 66.948 1.00 82.88 416 VAL A C 1
ATOM 3056 O O . VAL A 1 416 ? -26.353 32.323 67.282 1.00 82.88 416 VAL A O 1
ATOM 3059 N N . VAL A 1 417 ? -24.611 33.467 66.444 1.00 81.50 417 VAL A N 1
ATOM 3060 C CA . VAL A 1 417 ? -23.714 32.314 66.327 1.00 81.50 417 VAL A CA 1
ATOM 3061 C C . VAL A 1 417 ? -23.412 31.734 67.703 1.00 81.50 417 VAL A C 1
ATOM 3063 O O . VAL A 1 417 ? -23.550 30.532 67.876 1.00 81.50 417 VAL A O 1
ATOM 3066 N N . ALA A 1 418 ? -23.074 32.572 68.686 1.00 74.31 418 ALA A N 1
ATOM 3067 C CA . ALA A 1 418 ? -22.785 32.110 70.041 1.00 74.31 418 ALA A CA 1
ATOM 3068 C C . ALA A 1 418 ? -23.991 31.391 70.670 1.00 74.31 418 ALA A C 1
ATOM 3070 O O . ALA A 1 418 ? -23.824 30.359 71.312 1.00 74.31 418 ALA A O 1
ATOM 3071 N N . ALA A 1 419 ? -25.214 31.884 70.442 1.00 77.94 419 ALA A N 1
ATOM 3072 C CA . ALA A 1 419 ? -26.432 31.206 70.884 1.00 77.94 419 ALA A CA 1
ATOM 3073 C C . ALA A 1 419 ? -26.651 29.859 70.166 1.00 77.94 419 ALA A C 1
ATOM 3075 O O . ALA A 1 419 ? -27.036 28.880 70.807 1.00 77.94 419 ALA A O 1
ATOM 3076 N N . ALA A 1 420 ? -26.383 29.788 68.857 1.00 78.88 420 ALA A N 1
ATOM 3077 C CA . ALA A 1 420 ? -26.472 28.551 68.080 1.00 78.88 420 ALA A CA 1
ATOM 3078 C C . ALA A 1 420 ? -25.436 27.511 68.539 1.00 78.88 420 ALA A C 1
ATOM 3080 O O . ALA A 1 420 ? -25.793 26.362 68.789 1.00 78.88 420 ALA A O 1
ATOM 3081 N N . GLU A 1 421 ? -24.181 27.926 68.722 1.00 77.31 421 GLU A N 1
ATOM 3082 C CA . GLU A 1 421 ? -23.088 27.101 69.250 1.00 77.31 421 GLU A CA 1
ATOM 3083 C C . GLU A 1 421 ? -23.401 26.611 70.672 1.00 77.31 421 GLU A C 1
ATOM 3085 O O . GLU A 1 421 ? -23.269 25.423 70.953 1.00 77.31 421 GLU A O 1
ATOM 3090 N N . TRP A 1 422 ? -23.910 27.484 71.549 1.00 76.56 422 TRP A N 1
ATOM 3091 C CA . TRP A 1 422 ? -24.304 27.113 72.913 1.00 76.56 422 TRP A CA 1
ATOM 3092 C C . TRP A 1 422 ? -25.461 26.105 72.937 1.00 76.56 422 TRP A C 1
ATOM 3094 O O . TRP A 1 422 ? -25.431 25.135 73.695 1.00 76.56 422 TRP A O 1
ATOM 3104 N N . THR A 1 423 ? -26.454 26.280 72.062 1.00 74.25 423 THR A N 1
ATOM 3105 C CA . THR A 1 423 ? -27.584 25.344 71.941 1.00 74.25 423 THR A CA 1
ATOM 3106 C C . THR A 1 423 ? -27.134 23.986 71.397 1.00 74.25 423 THR A C 1
ATOM 3108 O O . THR A 1 423 ? -27.597 22.945 71.860 1.00 74.25 423 THR A O 1
ATOM 3111 N N . LEU A 1 424 ? -26.201 23.975 70.441 1.00 72.06 424 LEU A N 1
ATOM 3112 C CA . LEU A 1 424 ? -25.602 22.744 69.927 1.00 72.06 424 LEU A CA 1
ATOM 3113 C C . LEU A 1 424 ? -24.771 22.032 71.007 1.00 72.06 424 LEU A C 1
ATOM 3115 O O . LEU A 1 424 ? -24.903 20.818 71.163 1.00 72.06 424 LEU A O 1
ATOM 3119 N N . ALA A 1 425 ? -24.009 22.775 71.815 1.00 66.81 425 ALA A N 1
ATOM 3120 C CA . ALA A 1 425 ? -23.200 22.228 72.905 1.00 66.81 425 ALA A CA 1
ATOM 3121 C C . ALA A 1 425 ? -24.040 21.553 74.010 1.00 66.81 425 ALA A C 1
ATOM 3123 O O . ALA A 1 425 ? -23.641 20.516 74.539 1.00 66.81 425 ALA A O 1
ATOM 3124 N N . LEU A 1 426 ? -25.229 22.083 74.323 1.00 70.00 426 LEU A N 1
ATOM 3125 C CA . LEU A 1 426 ? -26.148 21.508 75.320 1.00 70.00 426 LEU A CA 1
ATOM 3126 C C . LEU A 1 426 ? -26.806 20.186 74.877 1.00 70.00 426 LEU A C 1
ATOM 3128 O O . LEU A 1 426 ? -27.346 19.468 75.714 1.00 70.00 426 LEU A O 1
ATOM 3132 N N . SER A 1 427 ? -26.753 19.846 73.585 1.00 63.94 427 SER A N 1
ATOM 3133 C CA . SER A 1 427 ? -27.389 18.641 73.027 1.00 63.94 427 SER A CA 1
ATOM 3134 C C . SER A 1 427 ? -26.531 17.360 73.052 1.00 63.94 427 SER A C 1
ATOM 3136 O O . SER A 1 427 ? -27.023 16.342 72.585 1.00 63.94 427 SER A O 1
ATOM 3138 N N . GLY A 1 428 ? -25.294 17.432 73.590 1.00 44.44 428 GLY A N 1
ATOM 3139 C CA . GLY A 1 428 ? -24.250 16.394 73.822 1.00 44.44 428 GLY A CA 1
ATOM 3140 C C . GLY A 1 428 ? -24.305 15.063 73.040 1.00 44.44 428 GLY A C 1
ATOM 3141 O O . GLY A 1 428 ? -25.267 14.323 73.176 1.00 44.44 428 GLY A O 1
ATOM 3142 N N . GLN A 1 429 ? -23.309 14.556 72.295 1.00 42.16 429 GLN A N 1
ATOM 3143 C CA . GLN A 1 429 ? -21.893 14.820 71.914 1.00 42.16 429 GLN A CA 1
ATOM 3144 C C . GLN A 1 429 ? -21.592 13.929 70.652 1.00 42.16 429 GLN A C 1
ATOM 3146 O O . GLN A 1 429 ? -22.478 13.134 70.327 1.00 42.16 429 GLN A O 1
ATOM 3151 N N . PRO A 1 430 ? -20.427 13.938 69.939 1.00 40.25 430 PRO A N 1
ATOM 3152 C CA . PRO A 1 430 ? -19.125 14.569 70.206 1.00 40.25 430 PRO A CA 1
ATOM 3153 C C . PRO A 1 430 ? -18.655 15.534 69.096 1.00 40.25 430 PRO A C 1
ATOM 3155 O O . PRO A 1 430 ? -18.891 15.325 67.909 1.00 40.25 430 PRO A O 1
ATOM 3158 N N . GLY A 1 431 ? -17.918 16.574 69.474 1.00 34.53 431 GLY A N 1
ATOM 3159 C CA . GLY A 1 431 ? -17.286 17.481 68.521 1.00 34.53 431 GLY A CA 1
ATOM 3160 C C . GLY A 1 431 ? -16.286 18.387 69.220 1.00 34.53 431 GLY A C 1
ATOM 3161 O O . GLY A 1 431 ? -16.701 19.355 69.836 1.00 34.53 431 GLY A O 1
ATOM 3162 N N . VAL A 1 432 ? -15.007 18.022 69.093 1.00 34.00 432 VAL A N 1
ATOM 3163 C CA . VAL A 1 432 ? -13.784 18.830 69.262 1.00 34.00 432 VAL A CA 1
ATOM 3164 C C . VAL A 1 432 ? -13.637 19.589 70.588 1.00 34.00 432 VAL A C 1
ATOM 3166 O O . VAL A 1 432 ? -14.366 20.527 70.891 1.00 34.00 432 VAL A O 1
ATOM 3169 N N . ASP A 1 433 ? -12.609 19.208 71.343 1.00 31.55 433 ASP A N 1
ATOM 3170 C CA . ASP A 1 433 ? -12.157 19.873 72.562 1.00 31.55 433 ASP A CA 1
ATOM 3171 C C . ASP A 1 433 ? -12.070 21.403 72.400 1.00 31.55 433 ASP A C 1
ATOM 3173 O O . ASP A 1 433 ? -11.366 21.931 71.536 1.00 31.55 433 ASP A O 1
ATOM 3177 N N . HIS A 1 434 ? -12.788 22.128 73.260 1.00 36.19 434 HIS A N 1
ATOM 3178 C CA . HIS A 1 434 ? -12.678 23.577 73.383 1.00 36.19 434 HIS A CA 1
ATOM 3179 C C . HIS A 1 434 ? -11.483 23.936 74.272 1.00 36.19 434 HIS A C 1
ATOM 3181 O O . HIS A 1 434 ? -11.634 24.195 75.465 1.00 36.19 434 HIS A O 1
ATOM 3187 N N . GLU A 1 435 ? -10.293 23.995 73.679 1.00 30.61 435 GLU A N 1
ATOM 3188 C CA . GLU A 1 435 ? -9.186 24.768 74.243 1.00 30.61 435 GLU A CA 1
ATOM 3189 C C . GLU A 1 435 ? -9.324 26.236 73.782 1.00 30.61 435 GLU A C 1
ATOM 3191 O O . GLU A 1 435 ? -9.468 26.489 72.580 1.00 30.61 435 GLU A O 1
ATOM 3196 N N . PRO A 1 436 ? -9.320 27.244 74.679 1.00 39.34 436 PRO A N 1
ATOM 3197 C CA . PRO A 1 436 ? -9.308 28.636 74.257 1.00 39.34 436 PRO A CA 1
ATOM 3198 C C . PRO A 1 436 ? -7.883 29.005 73.831 1.00 39.34 436 PRO A C 1
ATOM 3200 O O . PRO A 1 436 ? -7.050 29.381 74.655 1.00 39.34 436 PRO A O 1
ATOM 3203 N N . LEU A 1 437 ? -7.603 28.894 72.534 1.00 32.25 437 LEU A N 1
ATOM 3204 C CA . LEU A 1 437 ? -6.330 29.289 71.929 1.00 32.25 437 LEU A CA 1
ATOM 3205 C C . LEU A 1 437 ? -6.457 30.588 71.102 1.00 32.25 437 LEU A C 1
ATOM 3207 O O . LEU A 1 437 ? -7.557 30.980 70.707 1.00 32.25 437 LEU A O 1
ATOM 3211 N N . PRO A 1 438 ? -5.343 31.328 70.952 1.00 30.72 438 PRO A N 1
ATOM 3212 C CA . PRO A 1 438 ? -5.279 32.780 71.062 1.00 30.72 438 PRO A CA 1
ATOM 3213 C C . PRO A 1 438 ? -5.696 33.524 69.791 1.00 30.72 438 PRO A C 1
ATOM 3215 O O . PRO A 1 438 ? -5.946 32.942 68.739 1.00 30.72 438 PRO A O 1
ATOM 3218 N N . ILE A 1 439 ? -5.734 34.853 69.926 1.00 34.94 439 ILE A N 1
ATOM 3219 C CA . ILE A 1 439 ? -5.854 35.865 68.867 1.00 34.94 439 ILE A CA 1
ATOM 3220 C C . ILE A 1 439 ? -5.268 35.357 67.541 1.00 34.94 439 ILE A C 1
ATOM 3222 O O . ILE A 1 439 ? -4.095 35.000 67.477 1.00 34.94 439 ILE A O 1
ATOM 3226 N N . ALA A 1 440 ? -6.125 35.353 66.515 1.00 31.47 440 ALA A N 1
ATOM 3227 C CA . ALA A 1 440 ? -5.872 34.930 65.143 1.00 31.47 440 ALA A CA 1
ATOM 3228 C C . ALA A 1 440 ? -4.399 35.023 64.710 1.00 31.47 440 ALA A C 1
ATOM 3230 O O . ALA A 1 440 ? -3.852 36.117 64.556 1.00 31.47 440 ALA A O 1
ATOM 3231 N N . ALA A 1 441 ? -3.794 33.871 64.409 1.00 31.59 441 ALA A N 1
ATOM 3232 C CA . ALA A 1 441 ? -2.678 33.850 63.478 1.00 31.59 441 ALA A CA 1
ATOM 3233 C C . ALA A 1 441 ? -3.185 34.400 62.125 1.00 31.59 441 ALA A C 1
ATOM 3235 O O . ALA A 1 441 ? -4.254 33.983 61.664 1.00 31.59 441 ALA A O 1
ATOM 3236 N N . PRO A 1 442 ? -2.481 35.354 61.492 1.00 37.56 442 PRO A N 1
ATOM 3237 C CA . PRO A 1 442 ? -2.880 35.858 60.187 1.00 37.56 442 PRO A CA 1
ATOM 3238 C C . PRO A 1 442 ? -2.802 34.713 59.175 1.00 37.56 442 PRO A C 1
ATOM 3240 O O . PRO A 1 442 ? -1.834 33.951 59.179 1.00 37.56 442 PRO A O 1
ATOM 3243 N N . GLN A 1 443 ? -3.820 34.579 58.320 1.00 41.38 443 GLN A N 1
ATOM 3244 C CA . GLN A 1 443 ? -3.754 33.643 57.197 1.00 41.38 443 GLN A CA 1
ATOM 3245 C C . GLN A 1 443 ? -2.481 33.918 56.380 1.00 41.38 443 GLN A C 1
ATOM 3247 O O . GLN A 1 443 ? -2.106 35.087 56.245 1.00 41.38 443 GLN A O 1
ATOM 3252 N N . PRO A 1 444 ? -1.785 32.889 55.866 1.00 45.78 444 PRO A N 1
ATOM 3253 C CA . PRO A 1 444 ? -0.543 33.116 55.147 1.00 45.78 444 PRO A CA 1
ATOM 3254 C C . PRO A 1 444 ? -0.817 33.931 53.876 1.00 45.78 444 PRO A C 1
ATOM 3256 O O . PRO A 1 444 ? -1.529 33.485 52.979 1.00 45.78 444 PRO A O 1
ATOM 3259 N N . ASP A 1 445 ? -0.239 35.135 53.809 1.00 65.12 445 ASP A N 1
ATOM 3260 C CA . ASP A 1 445 ? -0.217 35.968 52.606 1.00 65.12 445 ASP A CA 1
ATOM 3261 C C . ASP A 1 445 ? 0.489 35.191 51.479 1.00 65.12 445 ASP A C 1
ATOM 3263 O O . ASP A 1 445 ? 1.693 34.934 51.552 1.00 65.12 445 ASP A O 1
ATOM 3267 N N . PHE A 1 446 ? -0.223 34.830 50.416 1.00 72.06 446 PHE A N 1
ATOM 3268 C CA . PHE A 1 446 ? 0.390 34.381 49.164 1.00 72.06 446 PHE A CA 1
ATOM 3269 C C . PHE A 1 446 ? 0.593 35.568 48.215 1.00 72.06 446 PHE A C 1
ATOM 3271 O O . PHE A 1 446 ? 0.014 36.645 48.384 1.00 72.06 446 PHE A O 1
ATOM 3278 N N . VAL A 1 447 ? 1.467 35.412 47.225 1.00 74.00 447 VAL A N 1
ATOM 3279 C CA . VAL A 1 447 ? 1.669 36.432 46.192 1.00 74.00 447 VAL A CA 1
ATOM 3280 C C . VAL A 1 447 ? 0.527 36.328 45.181 1.00 74.00 447 VAL A C 1
ATOM 3282 O O . VAL A 1 447 ? 0.457 35.374 44.411 1.00 74.00 447 VAL A O 1
ATOM 3285 N N . ALA A 1 448 ? -0.390 37.300 45.201 1.00 66.94 448 ALA A N 1
ATOM 3286 C CA . ALA A 1 448 ? -1.479 37.373 44.229 1.00 66.94 448 ALA A CA 1
ATOM 3287 C C . ALA A 1 448 ? -0.921 37.400 42.795 1.00 66.94 448 ALA A C 1
ATOM 3289 O O . ALA A 1 448 ? 0.002 38.161 42.502 1.00 66.94 448 ALA A O 1
ATOM 3290 N N . GLY A 1 449 ? -1.475 36.561 41.918 1.00 76.94 449 GLY A N 1
ATOM 3291 C CA . GLY A 1 449 ? -1.020 36.410 40.538 1.00 76.94 449 GLY A CA 1
ATOM 3292 C C . GLY A 1 449 ? 0.197 35.498 40.347 1.00 76.94 449 GLY A C 1
ATOM 3293 O O . GLY A 1 449 ? 0.705 35.437 39.232 1.00 76.94 449 GLY A O 1
ATOM 3294 N N . GLU A 1 450 ? 0.674 34.782 41.373 1.00 84.44 450 GLU A N 1
ATOM 3295 C CA . GLU A 1 450 ? 1.768 33.809 41.235 1.00 84.44 450 GLU A CA 1
ATOM 3296 C C . GLU A 1 450 ? 1.422 32.432 41.823 1.00 84.44 450 GLU A C 1
ATOM 3298 O O . GLU A 1 450 ? 0.794 32.326 42.879 1.00 84.44 450 GLU A O 1
ATOM 3303 N N . LEU A 1 451 ? 1.874 31.366 41.154 1.00 87.94 451 LEU A N 1
ATOM 3304 C CA . LEU A 1 451 ? 1.664 29.981 41.592 1.00 87.94 451 LEU A CA 1
ATOM 3305 C C . LEU A 1 451 ? 2.867 29.080 41.280 1.00 87.94 451 LEU A C 1
ATOM 3307 O O . LEU A 1 451 ? 3.714 29.409 40.442 1.00 87.94 451 LEU A O 1
ATOM 3311 N N . LEU A 1 452 ? 2.930 27.940 41.965 1.00 85.50 452 LEU A N 1
ATOM 3312 C CA . LEU A 1 452 ? 3.899 26.868 41.755 1.00 85.50 452 LEU A CA 1
ATOM 3313 C C . LEU A 1 452 ? 3.212 25.688 41.060 1.00 85.50 452 LEU A C 1
ATOM 3315 O O . LEU A 1 452 ? 2.143 25.266 41.489 1.00 85.50 452 LEU A O 1
ATOM 3319 N N . LEU A 1 453 ? 3.822 25.166 39.998 1.00 89.25 453 LEU A N 1
ATOM 3320 C CA . LEU A 1 453 ? 3.279 24.097 39.157 1.00 89.25 453 LEU A CA 1
ATOM 3321 C C . LEU A 1 453 ? 4.348 23.037 38.888 1.00 89.25 453 LEU A C 1
ATOM 3323 O O . LEU A 1 453 ? 5.473 23.377 38.524 1.00 89.25 453 LEU A O 1
ATOM 3327 N N . LYS A 1 454 ? 4.006 21.754 38.988 1.00 86.75 454 LYS A N 1
ATOM 3328 C CA . LYS A 1 454 ? 4.869 20.654 38.538 1.00 86.75 454 LYS A CA 1
ATOM 3329 C C . LYS A 1 454 ? 4.094 19.738 37.601 1.00 86.75 454 LYS A C 1
ATOM 3331 O O . LYS A 1 454 ? 2.991 19.309 37.926 1.00 86.75 454 LYS A O 1
ATOM 3336 N N . PHE A 1 455 ? 4.677 19.435 36.446 1.00 88.19 455 PHE A N 1
ATOM 3337 C CA . PHE A 1 455 ? 4.145 18.436 35.517 1.00 88.19 455 PHE A CA 1
ATOM 3338 C C . PHE A 1 455 ? 4.691 17.051 35.853 1.00 88.19 455 PHE A C 1
ATOM 3340 O O . PHE A 1 455 ? 5.804 16.937 36.363 1.00 88.19 455 PHE A O 1
ATOM 3347 N N . ARG A 1 456 ? 3.935 16.007 35.512 1.00 86.50 456 ARG A N 1
ATOM 3348 C CA . ARG A 1 456 ? 4.405 14.618 35.602 1.00 86.50 456 ARG A CA 1
ATOM 3349 C C . ARG A 1 456 ? 5.531 14.363 34.591 1.00 86.50 456 ARG A C 1
ATOM 3351 O O . ARG A 1 456 ? 5.549 14.957 33.512 1.00 86.50 456 ARG A O 1
ATOM 3358 N N . ASP A 1 457 ? 6.423 13.424 34.898 1.00 80.25 457 ASP A N 1
ATOM 3359 C CA . ASP A 1 457 ? 7.640 13.165 34.105 1.00 80.25 457 ASP A CA 1
ATOM 3360 C C . ASP A 1 457 ? 7.376 12.729 32.649 1.00 80.25 457 ASP A C 1
ATOM 3362 O O . ASP A 1 457 ? 8.198 12.974 31.768 1.00 80.25 457 ASP A O 1
ATOM 3366 N N . ALA A 1 458 ? 6.218 12.122 32.369 1.00 82.44 458 ALA A N 1
ATOM 3367 C CA . ALA A 1 458 ? 5.861 11.602 31.044 1.00 82.44 458 ALA A CA 1
ATOM 3368 C C . ALA A 1 458 ? 5.311 12.663 30.062 1.00 82.44 458 ALA A C 1
ATOM 3370 O O . ALA A 1 458 ? 4.956 12.330 28.930 1.00 82.44 458 ALA A O 1
ATOM 3371 N N . VAL A 1 459 ? 5.197 13.933 30.469 1.00 87.62 459 VAL A N 1
ATOM 3372 C CA . VAL A 1 459 ? 4.558 14.982 29.656 1.00 87.62 459 VAL A CA 1
ATOM 3373 C C . VAL A 1 459 ? 5.566 15.616 28.692 1.00 87.62 459 VAL A C 1
ATOM 3375 O O . VAL A 1 459 ? 6.582 16.180 29.106 1.00 87.62 459 VAL A O 1
ATOM 3378 N N . SER A 1 460 ? 5.258 15.580 27.390 1.00 89.75 460 SER A N 1
ATOM 3379 C CA . SER A 1 460 ? 6.113 16.168 26.352 1.00 89.75 460 SER A CA 1
ATOM 3380 C C . SER A 1 460 ? 6.292 17.682 26.535 1.00 89.75 460 SER A C 1
ATOM 3382 O O . SER A 1 460 ? 5.423 18.388 27.050 1.00 89.75 460 SER A O 1
ATOM 3384 N N . GLU A 1 461 ? 7.434 18.218 26.098 1.00 86.06 461 GLU A N 1
ATOM 3385 C CA . GLU A 1 461 ? 7.717 19.657 26.187 1.00 86.06 461 GLU A CA 1
ATOM 3386 C C . GLU A 1 461 ? 6.690 20.507 25.426 1.00 86.06 461 GLU A C 1
ATOM 3388 O O . GLU A 1 461 ? 6.207 21.507 25.956 1.00 86.06 461 GLU A O 1
ATOM 3393 N N . GLN A 1 462 ? 6.267 20.047 24.246 1.00 87.94 462 GLN A N 1
ATOM 3394 C CA . GLN A 1 462 ? 5.232 20.703 23.449 1.00 87.94 462 GLN A CA 1
ATOM 3395 C C . GLN A 1 462 ? 3.894 20.798 24.202 1.00 87.94 462 GLN A C 1
ATOM 3397 O O . GLN A 1 462 ? 3.245 21.845 24.185 1.00 87.94 462 GLN A O 1
ATOM 3402 N N . ARG A 1 463 ? 3.488 19.737 24.915 1.00 88.81 463 ARG A N 1
ATOM 3403 C CA . ARG A 1 463 ? 2.240 19.732 25.693 1.00 88.81 463 ARG A CA 1
ATOM 3404 C C . ARG A 1 463 ? 2.326 20.634 26.925 1.00 88.81 463 ARG A C 1
ATOM 3406 O O . ARG A 1 463 ? 1.367 21.347 27.211 1.00 88.81 463 ARG A O 1
ATOM 3413 N N . ARG A 1 464 ? 3.476 20.660 27.611 1.00 88.75 464 ARG A N 1
ATOM 3414 C CA . ARG A 1 464 ? 3.717 21.578 28.741 1.00 88.75 464 ARG A CA 1
ATOM 3415 C C . ARG A 1 464 ? 3.589 23.038 28.311 1.00 88.75 464 ARG A C 1
ATOM 3417 O O . ARG A 1 464 ? 2.922 23.811 28.989 1.00 88.75 464 ARG A O 1
ATOM 3424 N N . GLN A 1 465 ? 4.170 23.404 27.168 1.00 87.62 465 GLN A N 1
ATOM 3425 C CA . GLN A 1 465 ? 4.060 24.764 26.631 1.00 87.62 465 GLN A CA 1
ATOM 3426 C C . GLN A 1 465 ? 2.613 25.136 26.276 1.00 87.62 465 GLN A C 1
ATOM 3428 O O . GLN A 1 465 ? 2.187 26.248 26.582 1.00 87.62 465 GLN A O 1
ATOM 3433 N N . ALA A 1 466 ? 1.840 24.207 25.702 1.00 86.38 466 ALA A N 1
ATOM 3434 C CA . ALA A 1 466 ? 0.429 24.436 25.392 1.00 86.38 466 ALA A CA 1
ATOM 3435 C C . ALA A 1 466 ? -0.412 24.722 26.651 1.00 86.38 466 ALA A C 1
ATOM 3437 O O . ALA A 1 466 ? -1.167 25.691 26.669 1.00 86.38 466 ALA A O 1
ATOM 3438 N N . LEU A 1 467 ? -0.232 23.936 27.720 1.00 84.75 467 LEU A N 1
ATOM 3439 C CA . LEU A 1 467 ? -0.967 24.112 28.982 1.00 84.75 467 LEU A CA 1
ATOM 3440 C C . LEU A 1 467 ? -0.632 25.435 29.683 1.00 84.75 467 LEU A C 1
ATOM 3442 O O . LEU A 1 467 ? -1.515 26.078 30.244 1.00 84.75 467 LEU A O 1
ATOM 3446 N N . LEU A 1 468 ? 0.632 25.866 29.629 1.00 87.44 468 LEU A N 1
ATOM 3447 C CA . LEU A 1 468 ? 1.048 27.161 30.180 1.00 87.44 468 LEU A CA 1
ATOM 3448 C C . LEU A 1 468 ? 0.433 28.337 29.405 1.00 87.44 468 LEU A C 1
ATOM 3450 O O . LEU A 1 468 ? -0.020 29.315 30.006 1.00 87.44 468 LEU A O 1
ATOM 3454 N N . ALA A 1 469 ? 0.388 28.228 28.074 1.00 85.44 469 ALA A N 1
ATOM 3455 C CA . ALA A 1 469 ? -0.189 29.247 27.203 1.00 85.44 469 ALA A CA 1
ATOM 3456 C C . ALA A 1 469 ? -1.709 29.393 27.386 1.00 85.44 469 ALA A C 1
ATOM 3458 O O . ALA A 1 469 ? -2.232 30.498 27.264 1.00 85.44 469 ALA A O 1
ATOM 3459 N N . GLU A 1 470 ? -2.412 28.310 27.726 1.00 85.81 470 GLU A N 1
ATOM 3460 C CA . GLU A 1 470 ? -3.874 28.277 27.848 1.00 85.81 470 GLU A CA 1
ATOM 3461 C C . GLU A 1 470 ? -4.418 29.192 28.959 1.00 85.81 470 GLU A C 1
ATOM 3463 O O . GLU A 1 470 ? -5.466 29.810 28.793 1.00 85.81 470 GLU A O 1
ATOM 3468 N N . GLN A 1 471 ? -3.674 29.354 30.060 1.00 85.19 471 GLN A N 1
ATOM 3469 C CA . GLN A 1 471 ? -4.009 30.307 31.132 1.00 85.19 471 GLN A CA 1
ATOM 3470 C C . GLN A 1 471 ? -3.254 31.641 31.012 1.00 85.19 471 GLN A C 1
ATOM 3472 O O . GLN A 1 471 ? -3.294 32.462 31.930 1.00 85.19 471 GLN A O 1
ATOM 3477 N N . GLY A 1 472 ? -2.519 31.854 29.915 1.00 82.31 472 GLY A N 1
ATOM 3478 C CA . GLY A 1 472 ? -1.667 33.029 29.730 1.00 82.31 472 GLY A CA 1
ATOM 3479 C C . GLY A 1 472 ? -0.560 33.149 30.784 1.00 82.31 472 GLY A C 1
ATOM 3480 O O . GLY A 1 472 ? -0.145 34.261 31.112 1.00 82.31 472 GLY A O 1
ATOM 3481 N N . ALA A 1 473 ? -0.113 32.026 31.355 1.00 86.94 473 ALA A N 1
ATOM 3482 C CA . ALA A 1 473 ? 0.869 32.020 32.428 1.00 86.94 473 ALA A CA 1
ATOM 3483 C C . ALA A 1 473 ? 2.294 32.178 31.875 1.00 86.94 473 ALA A C 1
ATOM 3485 O O . ALA A 1 473 ? 2.699 31.497 30.934 1.00 86.94 473 ALA A O 1
ATOM 3486 N N . VAL A 1 474 ? 3.086 33.050 32.498 1.00 86.81 474 VAL A N 1
ATOM 3487 C CA . VAL A 1 474 ? 4.488 33.300 32.139 1.00 86.81 474 VAL A CA 1
ATOM 3488 C C . VAL A 1 474 ? 5.403 32.627 33.155 1.00 86.81 474 VAL A C 1
ATOM 3490 O O . VAL A 1 474 ? 5.255 32.824 34.361 1.00 86.81 474 VAL A O 1
ATOM 3493 N N . VAL A 1 475 ? 6.380 31.852 32.685 1.00 90.12 475 VAL A N 1
ATOM 3494 C CA . VAL A 1 475 ? 7.357 31.193 33.562 1.00 90.12 475 VAL A CA 1
ATOM 3495 C C . VAL A 1 475 ? 8.351 32.225 34.096 1.00 90.12 475 VAL A C 1
ATOM 3497 O O . VAL A 1 475 ? 9.140 32.785 33.340 1.00 90.12 475 VAL A O 1
ATOM 3500 N N . ILE A 1 476 ? 8.336 32.456 35.409 1.00 86.56 476 ILE A N 1
ATOM 3501 C CA . ILE A 1 476 ? 9.311 33.303 36.110 1.00 86.56 476 ILE A CA 1
ATOM 3502 C C . ILE A 1 476 ? 10.610 32.523 36.319 1.00 86.56 476 ILE A C 1
ATOM 3504 O O . ILE A 1 476 ? 11.708 33.035 36.095 1.00 86.56 476 ILE A O 1
ATOM 3508 N N . ARG A 1 477 ? 10.491 31.279 36.795 1.00 81.81 477 ARG A N 1
ATOM 3509 C CA . ARG A 1 477 ? 11.629 30.424 37.134 1.00 81.81 477 ARG A CA 1
ATOM 3510 C C . ARG A 1 477 ? 11.261 28.957 36.961 1.00 81.81 477 ARG A C 1
ATOM 3512 O O . ARG A 1 477 ? 10.153 28.551 37.287 1.00 81.81 477 ARG A O 1
ATOM 3519 N N . HIS A 1 478 ? 12.218 28.162 36.501 1.00 85.69 478 HIS A N 1
ATOM 3520 C CA . HIS A 1 478 ? 12.104 26.710 36.431 1.00 85.69 478 HIS A CA 1
ATOM 3521 C C . HIS A 1 478 ? 13.265 26.074 37.208 1.00 85.69 478 HIS A C 1
ATOM 3523 O O . HIS A 1 478 ? 14.416 26.504 37.076 1.00 85.69 478 HIS A O 1
ATOM 3529 N N . SER A 1 479 ? 12.971 25.105 38.074 1.00 77.31 479 SER A N 1
ATOM 3530 C CA . SER A 1 479 ? 13.979 24.392 38.861 1.00 77.31 479 SER A CA 1
ATOM 3531 C C . SER A 1 479 ? 14.502 23.156 38.119 1.00 77.31 479 SER A C 1
ATOM 3533 O O . SER A 1 479 ? 13.837 22.590 37.257 1.00 77.31 479 SER A O 1
ATOM 3535 N N . ARG A 1 480 ? 15.677 22.656 38.523 1.00 71.88 480 ARG A N 1
ATOM 3536 C CA . ARG A 1 480 ? 16.183 21.351 38.055 1.00 71.88 480 ARG A CA 1
ATOM 3537 C C . ARG A 1 480 ? 15.341 20.159 38.540 1.00 71.88 480 ARG A C 1
ATOM 3539 O O . ARG A 1 480 ? 15.520 19.065 38.027 1.00 71.88 480 ARG A O 1
ATOM 3546 N N . SER A 1 481 ? 14.453 20.367 39.518 1.00 68.12 481 SER A N 1
ATOM 3547 C CA . SER A 1 481 ? 13.516 19.361 40.041 1.00 68.12 481 SER A CA 1
ATOM 3548 C C . SER A 1 481 ? 12.160 19.352 39.318 1.00 68.12 481 SER A C 1
ATOM 3550 O O . SER A 1 481 ? 11.234 18.690 39.781 1.00 68.12 481 SER A O 1
ATOM 3552 N N . GLY A 1 482 ? 12.025 20.099 38.215 1.00 77.88 482 GLY A N 1
ATOM 3553 C CA . GLY A 1 482 ? 10.800 20.153 37.411 1.00 77.88 482 GLY A CA 1
ATOM 3554 C C . GLY A 1 482 ? 9.723 21.105 37.942 1.00 77.88 482 GLY A C 1
ATOM 3555 O O . GLY A 1 482 ? 8.587 21.051 37.477 1.00 77.88 482 GLY A O 1
ATOM 3556 N N . LEU A 1 483 ? 10.052 21.967 38.914 1.00 83.81 483 LEU A N 1
ATOM 3557 C CA . LEU A 1 483 ? 9.116 22.938 39.484 1.00 83.81 483 LEU A CA 1
ATOM 3558 C C . LEU A 1 483 ? 9.099 24.226 38.660 1.00 83.81 483 LEU A C 1
ATOM 3560 O O . LEU A 1 483 ? 10.138 24.866 38.475 1.00 83.81 483 LEU A O 1
ATOM 3564 N N . TYR A 1 484 ? 7.913 24.637 38.232 1.00 88.19 484 TYR A N 1
ATOM 3565 C CA . TYR A 1 484 ? 7.647 25.892 37.546 1.00 88.19 484 TYR A CA 1
ATOM 3566 C C . TYR A 1 484 ? 7.084 26.912 38.530 1.00 88.19 484 TYR A C 1
ATOM 3568 O O . TYR A 1 484 ? 6.114 26.655 39.235 1.00 88.19 484 TYR A O 1
ATOM 3576 N N . HIS A 1 485 ? 7.676 28.099 38.547 1.00 89.38 485 HIS A N 1
ATOM 3577 C CA . HIS A 1 485 ? 7.135 29.283 39.201 1.00 89.38 485 HIS A CA 1
ATOM 3578 C C . HIS A 1 485 ? 6.541 30.182 38.124 1.00 89.38 485 HIS A C 1
ATOM 3580 O O . HIS A 1 485 ? 7.256 30.620 37.219 1.00 89.38 485 HIS A O 1
ATOM 3586 N N . LEU A 1 486 ? 5.232 30.412 38.198 1.00 89.94 486 LEU A N 1
ATOM 3587 C CA . LEU A 1 486 ? 4.449 31.067 37.156 1.00 89.94 486 LEU A CA 1
ATOM 3588 C C . LEU A 1 486 ? 3.885 32.408 37.626 1.00 89.94 486 LEU A C 1
ATOM 3590 O O . LEU A 1 486 ? 3.495 32.548 38.785 1.00 89.94 486 LEU A O 1
ATOM 3594 N N . ARG A 1 487 ? 3.788 33.360 36.693 1.00 89.00 487 ARG A N 1
ATOM 3595 C CA . ARG A 1 487 ? 3.026 34.607 36.814 1.00 89.00 487 ARG A CA 1
ATOM 3596 C C . ARG A 1 487 ? 1.781 34.543 35.942 1.00 89.00 487 ARG A C 1
ATOM 3598 O O . ARG A 1 487 ? 1.880 34.196 34.769 1.00 89.00 487 ARG A O 1
ATOM 3605 N N . LEU A 1 488 ? 0.641 34.916 36.497 1.00 87.19 488 LEU A N 1
ATOM 3606 C CA . LEU A 1 488 ? -0.638 34.992 35.801 1.00 87.19 488 LEU A CA 1
ATOM 3607 C C . LEU A 1 488 ? -0.873 36.392 35.207 1.00 87.19 488 LEU A C 1
ATOM 3609 O O . LEU A 1 488 ? -0.249 37.358 35.658 1.00 87.19 488 LEU A O 1
ATOM 3613 N N . PRO A 1 489 ? -1.783 36.523 34.224 1.00 81.75 489 PRO A N 1
ATOM 3614 C CA . PRO A 1 489 ? -2.211 37.818 33.703 1.00 81.75 489 PRO A CA 1
ATOM 3615 C C . PRO A 1 489 ? -2.764 38.746 34.796 1.00 81.75 489 PRO A C 1
ATOM 3617 O O . PRO A 1 489 ? -3.337 38.298 35.792 1.00 81.75 489 PRO A O 1
ATOM 3620 N N . GLU A 1 490 ? -2.622 40.056 34.601 1.00 75.75 490 GLU A N 1
ATOM 3621 C CA . GLU A 1 490 ? -3.131 41.060 35.539 1.00 75.75 490 GLU A CA 1
ATOM 3622 C C . GLU A 1 490 ? -4.663 40.959 35.678 1.00 75.75 490 GLU A C 1
ATOM 3624 O O . GLU A 1 490 ? -5.389 40.903 34.687 1.00 75.75 490 GLU A O 1
ATOM 3629 N N . GLY A 1 491 ? -5.160 40.894 36.919 1.00 67.94 491 GLY A N 1
ATOM 3630 C CA . GLY A 1 491 ? -6.590 40.725 37.220 1.00 67.94 491 GLY A CA 1
ATOM 3631 C C . GLY A 1 491 ? -7.105 39.278 37.206 1.00 67.94 491 GLY A C 1
ATOM 3632 O O . GLY A 1 491 ? -8.298 39.062 37.420 1.00 67.94 491 GLY A O 1
ATOM 3633 N N . ALA A 1 492 ? -6.240 38.283 36.988 1.00 68.56 492 ALA A N 1
ATOM 3634 C CA . ALA A 1 492 ? -6.625 36.876 36.992 1.00 68.56 492 ALA A CA 1
ATOM 3635 C C . ALA A 1 492 ? -6.902 36.329 38.411 1.00 68.56 492 ALA A C 1
ATOM 3637 O O . ALA A 1 492 ? -6.149 36.581 39.357 1.00 68.56 492 ALA A O 1
ATOM 3638 N N . ASP A 1 493 ? -7.969 35.533 38.556 1.00 76.75 493 ASP A N 1
ATOM 3639 C CA . ASP A 1 493 ? -8.313 34.862 39.816 1.00 76.75 493 ASP A CA 1
ATOM 3640 C C . ASP A 1 493 ? -7.341 33.704 40.079 1.00 76.75 493 ASP A C 1
ATOM 3642 O O . ASP A 1 493 ? -7.429 32.627 39.484 1.00 76.75 493 ASP A O 1
ATOM 3646 N N . THR A 1 494 ? -6.380 33.958 40.968 1.00 70.25 494 THR A N 1
ATOM 3647 C CA . THR A 1 494 ? -5.257 33.052 41.236 1.00 70.25 494 THR A CA 1
ATOM 3648 C C . THR A 1 494 ? -5.727 31.696 41.758 1.00 70.25 494 THR A C 1
ATOM 3650 O O . THR A 1 494 ? -5.194 30.676 41.334 1.00 70.25 494 THR A O 1
ATOM 3653 N N . LEU A 1 495 ? -6.744 31.660 42.626 1.00 70.94 495 LEU A N 1
ATOM 3654 C CA . LEU A 1 495 ? -7.223 30.407 43.219 1.00 70.94 495 LEU A CA 1
ATOM 3655 C C . LEU A 1 495 ? -7.975 29.559 42.193 1.00 70.94 495 LEU A C 1
ATOM 3657 O O . LEU A 1 495 ? -7.714 28.366 42.073 1.00 70.94 495 LEU A O 1
ATOM 3661 N N . ARG A 1 496 ? -8.821 30.190 41.374 1.00 74.81 496 ARG A N 1
ATOM 3662 C CA . ARG A 1 496 ? -9.542 29.503 40.295 1.00 74.81 496 ARG A CA 1
ATOM 3663 C C . ARG A 1 496 ? -8.598 28.911 39.241 1.00 74.81 496 ARG A C 1
ATOM 3665 O O . ARG A 1 496 ? -8.867 27.842 38.701 1.00 74.81 496 ARG A O 1
ATOM 3672 N N . ILE A 1 497 ? -7.498 29.594 38.926 1.00 74.81 497 ILE A N 1
ATOM 3673 C CA . ILE A 1 497 ? -6.509 29.087 37.961 1.00 74.81 497 ILE A CA 1
ATOM 3674 C C . ILE A 1 497 ? -5.677 27.947 38.562 1.00 74.81 497 ILE A C 1
ATOM 3676 O O . ILE A 1 497 ? -5.352 26.995 37.855 1.00 74.81 497 ILE A O 1
ATOM 3680 N N . ILE A 1 498 ? -5.379 27.994 39.863 1.00 74.69 498 ILE A N 1
ATOM 3681 C CA . ILE A 1 498 ? -4.742 26.874 40.572 1.00 74.69 498 ILE A CA 1
ATOM 3682 C C . ILE A 1 498 ? -5.637 25.631 40.527 1.00 74.69 498 ILE A C 1
ATOM 3684 O O . ILE A 1 498 ? -5.153 24.558 40.175 1.00 74.69 498 ILE A O 1
ATOM 3688 N N . GLU A 1 499 ? -6.937 25.778 40.799 1.00 70.38 499 GLU A N 1
ATOM 3689 C CA . GLU A 1 499 ? -7.911 24.684 40.679 1.00 70.38 499 GLU A CA 1
ATOM 3690 C C . GLU A 1 499 ? -7.949 24.111 39.255 1.00 70.38 499 GLU A C 1
ATOM 3692 O O . GLU A 1 499 ? -7.983 22.894 39.073 1.00 70.38 499 GLU A O 1
ATOM 3697 N N . TRP A 1 500 ? -7.877 24.973 38.237 1.00 84.88 500 TRP A N 1
ATOM 3698 C CA . TRP A 1 500 ? -7.850 24.539 36.841 1.00 84.88 500 TRP A CA 1
ATOM 3699 C C . TRP A 1 500 ? -6.590 23.736 36.491 1.00 84.88 500 TRP A C 1
ATOM 3701 O O . TRP A 1 500 ? -6.698 22.694 35.842 1.00 84.88 500 TRP A O 1
ATOM 3711 N N . TYR A 1 501 ? -5.405 24.183 36.928 1.00 80.12 501 TYR A N 1
ATOM 3712 C CA . TYR A 1 501 ? -4.155 23.449 36.704 1.00 80.12 501 TYR A CA 1
ATOM 3713 C C . TYR A 1 501 ? -4.127 22.126 37.473 1.00 80.12 501 TYR A C 1
ATOM 3715 O O . TYR A 1 501 ? -3.721 21.113 36.911 1.00 80.12 501 TYR A O 1
ATOM 3723 N N . ALA A 1 502 ? -4.594 22.109 38.724 1.00 72.75 502 ALA A N 1
ATOM 3724 C CA . ALA A 1 502 ? -4.668 20.897 39.541 1.00 72.75 502 ALA A CA 1
ATOM 3725 C C . ALA A 1 502 ? -5.608 19.830 38.946 1.00 72.75 502 ALA A C 1
ATOM 3727 O O . ALA A 1 502 ? -5.434 18.643 39.209 1.00 72.75 502 ALA A O 1
ATOM 3728 N N . ALA A 1 503 ? -6.580 20.239 38.125 1.00 75.44 503 ALA A N 1
ATOM 3729 C CA . ALA A 1 503 ? -7.497 19.337 37.434 1.00 75.44 503 ALA A CA 1
ATOM 3730 C C . ALA A 1 503 ? -6.916 18.698 36.154 1.00 75.44 503 ALA A C 1
ATOM 3732 O O . ALA A 1 503 ? -7.545 17.792 35.599 1.00 75.44 503 ALA A O 1
ATOM 3733 N N . GLN A 1 504 ? -5.748 19.140 35.666 1.00 81.44 504 GLN A N 1
ATOM 3734 C CA . GLN A 1 504 ? -5.140 18.580 34.454 1.00 81.44 504 GLN A CA 1
ATOM 3735 C C . GLN A 1 504 ? -4.434 17.246 34.757 1.00 81.44 504 GLN A C 1
ATOM 3737 O O . GLN A 1 504 ? -3.624 17.182 35.684 1.00 81.44 504 GLN A O 1
ATOM 3742 N N . PRO A 1 505 ? -4.664 16.174 33.974 1.00 82.56 505 PRO A N 1
ATOM 3743 C CA . PRO A 1 505 ? -4.026 14.875 34.211 1.00 82.56 505 PRO A CA 1
ATOM 3744 C C . PRO A 1 505 ? -2.494 14.922 34.080 1.00 82.56 505 PRO A C 1
ATOM 3746 O O . PRO A 1 505 ? -1.787 14.137 34.715 1.00 82.56 505 PRO A O 1
ATOM 3749 N N . GLU A 1 506 ? -1.971 15.863 33.296 1.00 87.69 506 GLU A N 1
ATOM 3750 C CA . GLU A 1 506 ? -0.543 16.106 33.083 1.00 87.69 506 GLU A CA 1
ATOM 3751 C C . GLU A 1 506 ? 0.148 16.798 34.272 1.00 87.69 506 GLU A C 1
ATOM 3753 O O . GLU A 1 506 ? 1.380 16.818 34.348 1.00 87.69 506 GLU A O 1
ATOM 3758 N N . VAL A 1 507 ? -0.618 17.363 35.207 1.00 83.88 507 VAL A N 1
ATOM 3759 C CA . VAL A 1 507 ? -0.103 18.108 36.359 1.00 83.88 507 VAL A CA 1
ATOM 3760 C C . VAL A 1 507 ? 0.027 17.174 37.565 1.00 83.88 507 VAL A C 1
ATOM 3762 O O . VAL A 1 507 ? -0.875 16.411 37.914 1.00 83.88 507 VAL A O 1
ATOM 3765 N N . GLU A 1 508 ? 1.207 17.193 38.181 1.00 75.69 508 GLU A N 1
ATOM 3766 C CA . GLU A 1 508 ? 1.511 16.469 39.416 1.00 75.69 508 GLU A CA 1
ATOM 3767 C C . GLU A 1 508 ? 1.005 17.249 40.632 1.00 75.69 508 GLU A C 1
ATOM 3769 O O . GLU A 1 508 ? 0.368 16.660 41.501 1.00 75.69 508 GLU A O 1
ATOM 3774 N N . PHE A 1 509 ? 1.245 18.565 40.672 1.00 78.12 509 PHE A N 1
ATOM 3775 C CA . PHE A 1 509 ? 0.664 19.466 41.671 1.00 78.12 509 PHE A CA 1
ATOM 3776 C C . PHE A 1 509 ? 0.646 20.932 41.205 1.00 78.12 509 PHE A C 1
ATOM 3778 O O . PHE A 1 509 ? 1.491 21.344 40.403 1.00 78.12 509 PHE A O 1
ATOM 3785 N N . ALA A 1 510 ? -0.294 21.720 41.745 1.00 83.75 510 ALA A N 1
ATOM 3786 C CA . ALA A 1 510 ? -0.396 23.170 41.567 1.00 83.75 510 ALA A CA 1
ATOM 3787 C C . ALA A 1 510 ? -0.794 23.848 42.893 1.00 83.75 510 ALA A C 1
ATOM 3789 O O . ALA A 1 510 ? -1.793 23.462 43.495 1.00 83.75 510 ALA A O 1
ATOM 3790 N N . GLU A 1 511 ? -0.040 24.854 43.348 1.00 80.44 511 GLU A N 1
ATOM 3791 C CA . GLU A 1 511 ? -0.259 25.519 44.645 1.00 80.44 511 GLU A CA 1
ATOM 3792 C C . GLU A 1 511 ? 0.021 27.035 44.606 1.00 80.44 511 GLU A C 1
ATOM 3794 O O . GLU A 1 511 ? 0.798 27.497 43.763 1.00 80.44 511 GLU A O 1
ATOM 3799 N N . PRO A 1 512 ? -0.556 27.837 45.527 1.00 79.81 512 PRO A N 1
ATOM 3800 C CA . PRO A 1 512 ? -0.219 29.255 45.656 1.00 79.81 512 PRO A CA 1
ATOM 3801 C C . PRO A 1 512 ? 1.254 29.483 46.020 1.00 79.81 512 PRO A C 1
ATOM 3803 O O . PRO A 1 512 ? 1.847 28.732 46.794 1.00 79.81 512 PRO A O 1
ATOM 3806 N N . ASN A 1 513 ? 1.840 30.583 45.538 1.00 82.56 513 ASN A N 1
ATOM 3807 C CA . ASN A 1 513 ? 3.167 31.011 45.986 1.00 82.56 513 ASN A CA 1
ATOM 3808 C C . ASN A 1 513 ? 3.087 31.712 47.359 1.00 82.56 513 ASN A C 1
ATOM 3810 O O . ASN A 1 513 ? 2.888 32.928 47.441 1.00 82.56 513 ASN A O 1
ATOM 3814 N N . TYR A 1 514 ? 3.215 30.955 48.449 1.00 76.31 514 TYR A N 1
ATOM 3815 C CA . TYR A 1 514 ? 3.149 31.491 49.813 1.00 76.31 514 TYR A CA 1
ATOM 3816 C C . TYR A 1 514 ? 4.365 32.365 50.171 1.00 76.31 514 TYR A C 1
ATOM 3818 O O . TYR A 1 514 ? 5.516 31.999 49.923 1.00 76.31 514 TYR A O 1
ATOM 3826 N N . ARG A 1 515 ? 4.139 33.516 50.826 1.00 66.12 515 ARG A N 1
ATOM 3827 C CA . ARG A 1 515 ? 5.233 34.337 51.369 1.00 66.12 515 ARG A CA 1
ATOM 3828 C C . ARG A 1 515 ? 5.799 33.673 52.620 1.00 66.12 515 ARG A C 1
ATOM 3830 O O . ARG A 1 515 ? 5.201 33.727 53.692 1.00 66.12 515 ARG A O 1
ATOM 3837 N N . VAL A 1 516 ? 6.997 33.112 52.513 1.00 52.47 516 VAL A N 1
ATOM 3838 C CA . VAL A 1 516 ? 7.730 32.623 53.684 1.00 52.47 516 VAL A CA 1
ATOM 3839 C C . VAL A 1 516 ? 8.318 33.824 54.431 1.00 52.47 516 VAL A C 1
ATOM 3841 O O . VAL A 1 516 ? 9.243 34.477 53.945 1.00 52.47 516 VAL A O 1
ATOM 3844 N N . ARG A 1 517 ? 7.790 34.147 55.619 1.00 52.28 517 ARG A N 1
ATOM 3845 C CA . ARG A 1 517 ? 8.466 35.073 56.540 1.00 52.28 517 ARG A CA 1
ATOM 3846 C C . ARG A 1 517 ? 9.622 34.320 57.190 1.00 52.28 517 ARG A C 1
ATOM 3848 O O . ARG A 1 517 ? 9.415 33.292 57.826 1.00 52.28 517 ARG A O 1
ATOM 3855 N N . LYS A 1 518 ? 10.841 34.826 57.016 1.00 37.81 518 LYS A N 1
ATOM 3856 C CA . LYS A 1 518 ? 12.018 34.319 57.723 1.00 37.81 518 LYS A CA 1
ATOM 3857 C C . LYS A 1 518 ? 11.781 34.547 59.221 1.00 37.81 518 LYS A C 1
ATOM 3859 O O . LYS A 1 518 ? 11.634 35.697 59.629 1.00 37.81 518 LYS A O 1
ATOM 3864 N N . LEU A 1 519 ? 11.698 33.478 60.014 1.00 40.88 519 LEU A N 1
ATOM 3865 C CA . LEU A 1 519 ? 11.829 33.587 61.466 1.00 40.88 519 LEU A CA 1
ATOM 3866 C C . LEU A 1 519 ? 13.253 34.091 61.717 1.00 40.88 519 LEU A C 1
ATOM 3868 O O . LEU A 1 519 ? 14.224 33.414 61.383 1.00 40.88 519 LEU A O 1
ATOM 3872 N N . VAL A 1 520 ? 13.365 35.340 62.155 1.00 39.66 520 VAL A N 1
ATOM 3873 C CA . VAL A 1 520 ? 14.609 35.874 62.706 1.00 39.66 520 VAL A CA 1
ATOM 3874 C C . VAL A 1 520 ? 14.657 35.343 64.135 1.00 39.66 520 VAL A C 1
ATOM 3876 O O . VAL A 1 520 ? 13.712 35.594 64.883 1.00 39.66 520 VAL A O 1
ATOM 3879 N N . GLU A 1 521 ? 15.675 34.542 64.451 1.00 37.38 521 GLU A N 1
ATOM 3880 C CA . GLU A 1 521 ? 16.012 34.176 65.836 1.00 37.38 521 GLU A CA 1
ATOM 3881 C C . GLU A 1 521 ? 16.375 35.409 66.667 1.00 37.38 521 GLU A C 1
ATOM 3883 O O . GLU A 1 521 ? 17.060 36.310 66.118 1.00 37.38 521 GLU A O 1
#

Foldseek 3Di:
DQEAFALDKDFDDDPVLLVVVVVCVVVLHAYFHQQFFQQAACQPGDMPPQQSLDLRYAYEFEDWPVFAGASRTYFYQARHAAYFHFFHAWADPRFDWDWDDPVPDTDDITGGGGSSRGRVVLRVLLVVLCVLPVPDGSQLSVQLQLQLFDADPNQVRGHQSNGHGDNVSSNPPPLKWAWRHKPPLEEAAQDKIKTFGGNLDQDDWWKAAPNHTWAWPDAHRRSGITITTHHLADAFGWIDINPGGGTGTHHYQWAKDKDKDWDQEDEDPQQKTKIFMDIGTPRFAFQWKWKDLAPPDTDDIDRGRIDIRTDPDWDKGWMKMWTATPNGHIDMDIDIHTYDYDPPDDQDPLQVCLLVVHSPPVLNVLVVVLLVPPLVVDPNSVVVVVVCVVPRNVVSVVSNVDPVSSPVSCVVCVVVSVVSVVVVVVVDDDDDDDDPDDDDDDDFDFDPQKKKWAFDPPDDPVRVVVLCVVQPWDFPDADPVRITIIGGDPPDDQVVVLVVRCPDPRTPHMGTHTDDDPPDD

Mean predicted aligned error: 17.89 Å

Secondary structure (DSSP, 8-state):
--EEEE---EEB--HHHHHHHHHHHHTT-EEEEE--SS--B-TT--EETTT---TTEEEEEEE-TTSSBPTT--B-TTT--EEEE--S-TTSTTSEEEEE--SSSS-EEEEE-SHHHHHHHHHHHHHHHHHH-TT--HHHHHHHHHHH-EE-GGGTTTSTTSEE--HHHHHS-----EEEEEESSEEETT-EEEEEEE---SS---EEETTEEPEEEEE-TTSSEEEEE--SS---EEEEETT-SB-EEEEEE---EEEEE--S---STTTEEEEEEEEE-SSS-EEEEEEE-SSS-BPPPBS-SEEEEE-SSSEEEEEEEEEEESS--EEEEEEEEEE----------HHHHHHHS-TT-HHHHHHHHHIIIIITTSHHHHHHHHHHHHHHHHHHHHHHT-HHHHHHHHHHHHHHHHHHHHHHHTT-----------S-PPPP-EEEEEEEEEE-TT--HHHHHHHHHHTT-EEEEE-TTSEEEEEPPTT--HHHHHHHHHT-TTEEEEEEEE-------

Nearest PDB structures (foldseek):
  3vv3-assembly1_A  TM=9.734E-01  e=7.317E-14  Pseudoalteromonas sp. SM9913
  8pol-assembly1_B  TM=8.853E-01  e=5.956E-10  Plasmodium falciparum
  8pol-assembly1_A  TM=8.869E-01  e=8.349E-10  Plasmodium falciparum
  2c26-assembly1_A  TM=8.105E-01  e=8.086E-05  Acetivibrio thermocellus
  4m03-assembly1_A-2  TM=5.302E-01  e=1.018E-03  Staphylococcus aureus subsp. aureus NCTC 8325

Sequence (521 aa):
AQVINMSLSMAGYSK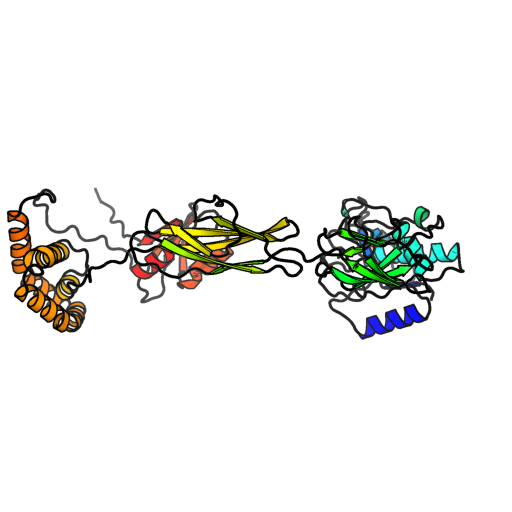TLAAAIRYADDNGVLVVSAAGNDGLDLTDRDESPATLRIPNNISVAAIIQSGRLADYSNYGRVTVDVAAPGGAHSGDVSGILSTLWSGAGLGEYGYLAGTSMAAPHVAGLAALIWATDPALGHYRVKGRILNGSVPLAGLDGRVVSGGRIDAERSLNGLELPAVFDVMPTRLPAGGLVSIQGVNFGASNGEVSLAGEALTVRHWDASGSLVEAETPTCGNSGVLQVNGAGSGFYVTLEQQPEVSIAAPSRVADTPYTLRLSAQGSDPNGRITQYEWDTGDGVFLPPRVESDIVASFGAPGRYTVGVRVTDDCGYTATSTRIVEVTETSTSDSRCFIATAAWGSALHPRVQALREFRDRYLLSSEAGRALVDLYYRLSPPLANFIRQHPGLRAFTVAALTPVVAAAEWTLALSGQPGVDHEPLPIAAPQPDFVAGELLLKFRDAVSEQRRQALLAEQGAVVIRHSRSGLYHLRLPEGADTLRIIEWYAAQPEVEFAEPNYRVRKLVE

pLDDT: mean 84.15, std 15.63, range [30.61, 98.88]

Solvent-accessible surface area (backbone atoms only — not comparable to full-atom values): 27852 Å² total; per-residue (Å²): 122,60,64,46,71,40,60,50,62,42,85,37,80,48,70,68,59,52,52,52,51,49,55,34,37,80,67,52,19,31,37,22,18,5,39,30,69,78,43,40,75,31,63,91,44,55,31,28,58,18,45,52,91,43,85,40,48,43,14,16,20,13,16,24,94,87,61,37,62,22,80,40,25,14,36,6,32,75,33,19,43,35,27,28,68,3,19,65,40,59,78,42,92,53,17,43,76,43,82,41,84,70,89,78,69,72,83,44,73,45,28,40,43,34,10,50,49,5,14,52,55,55,39,49,44,50,52,51,46,36,73,76,43,74,82,62,54,43,59,58,49,52,28,14,45,48,52,17,30,46,73,34,84,67,25,56,76,34,18,35,46,15,16,35,62,36,67,73,53,28,62,69,70,55,78,45,21,21,51,67,47,58,46,62,46,60,41,44,34,57,30,74,36,39,40,34,39,38,60,59,48,64,63,93,64,51,38,26,41,57,82,42,74,38,53,74,76,45,65,36,76,83,13,34,42,37,30,29,28,43,47,69,62,78,63,55,29,48,31,32,47,63,87,40,56,28,31,39,54,36,43,50,48,66,65,37,47,48,44,77,50,65,68,84,67,49,75,57,88,75,48,58,45,64,40,36,48,55,68,50,34,89,51,64,42,69,59,33,30,25,43,19,81,41,82,85,52,68,44,80,75,37,75,63,54,59,48,77,44,78,48,96,63,67,45,80,34,58,29,34,38,37,37,28,34,76,75,67,36,63,26,72,29,74,46,81,41,50,40,49,78,74,79,91,65,91,88,75,61,45,50,51,25,32,38,71,72,34,77,80,36,68,66,41,44,38,48,49,52,38,38,61,69,61,28,58,72,36,73,70,34,39,54,51,52,51,52,45,64,73,58,30,58,70,52,18,55,56,34,59,77,31,73,70,52,17,55,50,47,41,62,67,44,45,64,56,38,52,51,35,47,51,55,58,61,74,66,70,86,87,81,78,88,87,72,94,72,75,85,79,77,76,77,83,57,51,46,87,34,36,34,37,39,27,59,41,91,88,57,53,70,70,58,54,53,52,62,36,54,73,68,54,40,43,80,76,46,73,48,97,85,55,41,34,34,33,35,46,48,91,92,52,62,50,67,64,50,34,55,55,48,51,68,36,89,57,37,68,46,45,42,74,37,64,62,80,75,79,82,78,132

Radius of gyration: 38.57 Å; Cα contacts (8 Å, |Δi|>4): 1144; chains: 1; bounding box: 79×70×105 Å